Protein AF-A0A7X7HPM6-F1 (afdb_monomer_lite)

Secondary structure (DSSP, 8-state):
-----PPPPHHHHHHHHHHHHHHHHHHHHHHHHHHTT-TTHHHHHHHHHHHHHHHHHHH---TTHHHHHHHHHHHHHHTS--S--HHHHHHHHHHHHHHHHHHHHS-SSHHHHHHHHHHHHHHHHHHHHHHHHHHH-HHHHHHHHHHHHHHHHHHT--S-TTSHHHHHHHHHHHHHHHHHHHHHHHHHHHHHHSPP-S--PPP-----------------HHHHHHHHHHHHHHHHHHHHS-HHHHHHHHHHHHHHHHHHTHHHHHHHT-HHHHHHHHHHHHHHHHHHHHH-TTT--HHHHHHHHHHHHHHHHHHHHHHHHHHHHTT-HHHHHHHHHSTTTTHHHHHHHHHHHHHHHHHT---HHHHHH-HHHHHHHHHHHHHHHHHHHHHHHH-S--EEEEEE-TTSSHHHHHHHHHHHHHHTT--EEEEEEEEEEETTEEEEEEEEETTT--EEEEEEE-SS-SSSGGGEEEPHHHHHHHHHHT-HHHHTT-SEEEEEEE-HHHHTT-TTHHHHHHHHHSSSPEEEEEEEGGGHHHHHHHTT-TTPEEEETTT--HHHHHHHHHHHHHHHHHHS--

pLDDT: mean 77.23, std 14.36, range [24.36, 97.0]

Sequence (578 aa):
MSRERKAISEKWIRASIIGTIWAAAEIVLGSFLHNLRVPFSGNMLTAIALVILIAVSYRWKQHGLYWRAGVICALMKAMSPSAIIFGPMLAIIAESVLLEVSVRLLGRTYAGFIVGSMLAMSWNLFQKIFNMVIFYGGNLVEIYSSITDWAEKQLNLQFDAFWAPILLLLSIYALFGAVTAVAGIVTGRRIASLPPEENLPEPAVIRTPERKNTQSFNYSLPWLVADILMVAGMLIVVSLLNWVWWVIVVIPVVAVLATRYRRAMRQLSKPGFWISFVVITMLSALSFSALRPEENSLKDAILIGIQMNFRAVIIIVGFSALGTELYNPAIRNLFSRTRLRQLPLALELSAASLPTMIADMPDLKTAMKQPVSILNRMITRVEKRLNEFRNEQQSGRKVFVVTGDTGEGKTAWLVRLTGLLKEKGVRVGGILALRNMEEERTTGYDINDLRTGSRSPFLRHTGDATIGVERFTVDEDGYRAGLKALDPAVNHHSDVIIIDEVGPLELKNQGWHSRISELLDEPGATIILAVRRSLTREVIEKYNLPGAVLLDVAAGDVVKCAAEIAALTLKHQENERH

Foldseek 3Di:
DDDPPDPFPPLLLLLLLLLLLLLLCCQQVVVVCVVVVPPPSVLVSLLVSLLSLLQVCLVPVDAPSQLSSLQLNLVSQLVDPDLDRQLVSVLSNQLSVLLNVLCVVVPNDLRSSLRSLLRSLLVVLVSVVVVCCLLQNCLVVVLLQLVQVVVCVVVVDPDPCSCVVVVVVSVVSSVSSNVSSVSSNVLNVVLSPDDQDPDQDDFPDPPDPPPDPPPDDPFDPVVLVVLVVLLVVLSVCLVPHDPVSNCVRLVVSLVVLCVSLVVSVVSVPPVVVLVVVLVVLLVSLVVSCVSCVPPDDPVRSVRSSVSSSSSNSSVSSSSSSSSVSCPDVVVLVVCCPDPNVSSVVSSVLSVVCNVRSNSLDDDPVVCVVCVSVSSSSSSSVSVVVVVVVVCVVVLQAAEAEEEDADPLCSLVLVVVLLVLLVVLVAFEFAWGFDFDDDPNDTQATWIATSRVRDIGGFWGQDDPDPDDPVRTDGDPVRLVVRQVRLACVNCVPGQEYEYEDPEDQLLVVHRCVVSVQVNSPDHHHHYYYYYYPVCRVSVCVVNVPSNYHYHYPVPDDSNVVSVVSSVVSVVSVVVVVD

Radius of gyration: 33.89 Å; chains: 1; bounding box: 75×61×100 Å

Structure (mmCIF, N/CA/C/O backbone):
data_AF-A0A7X7HPM6-F1
#
_entry.id   AF-A0A7X7HPM6-F1
#
loop_
_atom_site.group_PDB
_atom_site.id
_atom_site.type_symbol
_atom_site.label_atom_id
_atom_site.label_alt_id
_atom_site.label_comp_id
_atom_site.label_asym_id
_atom_site.label_entity_id
_atom_site.label_seq_id
_atom_site.pdbx_PDB_ins_code
_atom_site.Cartn_x
_atom_site.Cartn_y
_atom_site.Cartn_z
_atom_site.occupancy
_atom_site.B_iso_or_equiv
_atom_site.auth_seq_id
_atom_site.auth_comp_id
_atom_site.auth_asym_id
_atom_site.auth_atom_id
_atom_site.pdbx_PDB_model_num
ATOM 1 N N . MET A 1 1 ? -5.380 19.664 16.641 1.00 26.22 1 MET A N 1
ATOM 2 C CA . MET A 1 1 ? -6.483 19.139 15.800 1.00 26.22 1 MET A CA 1
ATOM 3 C C . MET A 1 1 ? -6.368 17.620 15.712 1.00 26.22 1 MET A C 1
ATOM 5 O O . MET A 1 1 ? -5.728 17.092 14.804 1.00 26.22 1 MET A O 1
ATOM 9 N N . SER A 1 2 ? -6.898 16.925 16.718 1.00 24.36 2 SER A N 1
ATOM 10 C CA . SER A 1 2 ? -6.869 15.466 16.859 1.00 24.36 2 SER A CA 1
ATOM 11 C C . SER A 1 2 ? -7.835 14.820 15.864 1.00 24.36 2 SER A C 1
ATOM 13 O O . SER A 1 2 ? -9.018 15.133 15.793 1.00 24.36 2 SER A O 1
ATOM 15 N N . ARG A 1 3 ? -7.274 13.960 15.014 1.00 30.52 3 ARG A N 1
ATOM 16 C CA . ARG A 1 3 ? -7.958 13.261 13.926 1.00 30.52 3 ARG A CA 1
ATOM 17 C C . ARG A 1 3 ? -8.896 12.197 14.494 1.00 30.52 3 ARG A C 1
ATOM 19 O O . ARG A 1 3 ? -8.418 11.280 15.155 1.00 30.52 3 ARG A O 1
ATOM 26 N N . GLU A 1 4 ? -10.172 12.243 14.115 1.00 32.31 4 GLU A N 1
ATOM 27 C CA . GLU A 1 4 ? -11.070 11.082 14.132 1.00 32.31 4 GLU A CA 1
ATOM 28 C C . GLU A 1 4 ? -10.358 9.865 13.503 1.00 32.31 4 GLU A C 1
ATOM 30 O O . GLU A 1 4 ? -10.228 9.772 12.271 1.00 32.31 4 GLU A O 1
ATOM 35 N N . ARG A 1 5 ? -9.898 8.911 14.320 1.00 39.44 5 ARG A N 1
ATOM 36 C CA . ARG A 1 5 ? -9.523 7.574 13.843 1.00 39.44 5 ARG A CA 1
ATOM 37 C C . ARG A 1 5 ? -10.808 6.788 13.596 1.00 39.44 5 ARG A C 1
ATOM 39 O O . ARG A 1 5 ? -11.197 5.940 14.385 1.00 39.44 5 ARG A O 1
ATOM 46 N N . LYS A 1 6 ? -11.500 7.097 12.495 1.00 44.28 6 LYS A N 1
ATOM 47 C CA . LYS A 1 6 ? -12.573 6.226 11.996 1.00 44.28 6 LYS A CA 1
ATOM 48 C C . LYS A 1 6 ? -11.981 4.847 11.700 1.00 44.28 6 LYS A C 1
ATOM 50 O O . LYS A 1 6 ? -10.906 4.766 11.102 1.00 44.28 6 LYS A O 1
ATOM 55 N N . ALA A 1 7 ? -12.698 3.798 12.102 1.00 56.34 7 ALA A N 1
ATOM 56 C CA . ALA A 1 7 ? -12.333 2.408 11.852 1.00 56.34 7 ALA A CA 1
ATOM 57 C C . ALA A 1 7 ? -11.910 2.203 10.383 1.00 56.34 7 ALA A C 1
ATOM 59 O O . ALA A 1 7 ? -12.571 2.676 9.451 1.00 56.34 7 ALA A O 1
ATOM 60 N N . ILE A 1 8 ? -10.769 1.541 10.175 1.00 64.31 8 ILE A N 1
ATOM 61 C CA . ILE A 1 8 ? -10.220 1.279 8.839 1.00 64.31 8 ILE A CA 1
ATOM 62 C C . ILE A 1 8 ? -11.203 0.387 8.081 1.00 64.31 8 ILE A C 1
ATOM 64 O O . ILE A 1 8 ? -11.725 -0.579 8.632 1.00 64.31 8 ILE A O 1
ATOM 68 N N . SER A 1 9 ? -11.451 0.684 6.803 1.00 76.88 9 SER A N 1
ATOM 69 C CA . SER A 1 9 ? -12.241 -0.210 5.960 1.00 76.88 9 SER A CA 1
ATOM 70 C C . SER A 1 9 ? -11.520 -1.541 5.817 1.00 76.88 9 SER A C 1
ATOM 72 O O . SER A 1 9 ? -10.322 -1.590 5.530 1.00 76.88 9 SER A O 1
ATOM 74 N N . GLU A 1 10 ? -12.287 -2.619 5.883 1.00 76.88 10 GLU A N 1
ATOM 75 C CA . GLU A 1 10 ? -11.820 -3.978 5.626 1.00 76.88 10 GLU A CA 1
ATOM 76 C C . GLU A 1 10 ? -11.040 -4.112 4.298 1.00 76.88 10 GLU A C 1
ATOM 78 O O . GLU A 1 10 ? -10.088 -4.883 4.206 1.00 76.88 10 GLU A O 1
ATOM 83 N N . LYS A 1 11 ? -11.367 -3.293 3.285 1.00 85.50 11 LYS A N 1
ATOM 84 C CA . LYS A 1 11 ? -10.642 -3.253 2.001 1.00 85.50 11 LYS A CA 1
ATOM 85 C C . LYS A 1 11 ? -9.193 -2.790 2.154 1.00 85.50 11 LYS A C 1
ATOM 87 O O . LYS A 1 11 ? -8.302 -3.337 1.512 1.00 85.50 11 LYS A O 1
ATOM 92 N N . TRP A 1 12 ? -8.964 -1.760 2.966 1.00 84.00 12 TRP A N 1
ATOM 93 C CA . TRP A 1 12 ? -7.636 -1.183 3.200 1.00 84.00 12 TRP A CA 1
ATOM 94 C C . TRP A 1 12 ? -6.799 -2.042 4.136 1.00 84.00 12 TRP A C 1
ATOM 96 O O . TRP A 1 12 ? -5.601 -2.172 3.925 1.00 84.00 12 TRP A O 1
ATOM 106 N N . ILE A 1 13 ? -7.467 -2.676 5.094 1.00 79.81 13 ILE A N 1
ATOM 107 C CA . ILE A 1 13 ? -6.932 -3.745 5.931 1.00 79.81 13 ILE A CA 1
ATOM 108 C C . ILE A 1 13 ? -6.389 -4.881 5.053 1.00 79.81 13 ILE A C 1
ATOM 110 O O . ILE A 1 13 ? -5.204 -5.173 5.073 1.00 79.81 13 ILE A O 1
ATOM 114 N N . ARG A 1 14 ? -7.218 -5.485 4.197 1.00 86.00 14 ARG A N 1
ATOM 115 C CA . ARG A 1 14 ? -6.783 -6.611 3.354 1.00 86.00 14 ARG A CA 1
ATOM 116 C C . ARG A 1 14 ? -5.697 -6.192 2.362 1.00 86.00 14 ARG A C 1
ATOM 118 O O . ARG A 1 14 ? -4.761 -6.947 2.114 1.00 86.00 14 ARG A O 1
ATOM 125 N N . ALA A 1 15 ? -5.786 -4.970 1.834 1.00 89.06 15 ALA A N 1
ATOM 126 C CA . ALA A 1 15 ? -4.752 -4.409 0.971 1.00 89.06 15 ALA A CA 1
ATOM 127 C C . ALA A 1 15 ? -3.416 -4.207 1.702 1.00 89.06 15 ALA A C 1
ATOM 129 O O . ALA A 1 15 ? -2.375 -4.443 1.094 1.00 89.06 15 ALA A O 1
ATOM 130 N N . SER A 1 16 ? -3.424 -3.806 2.982 1.00 85.81 16 SER A N 1
ATOM 131 C CA . SER A 1 16 ? -2.195 -3.676 3.775 1.00 85.81 16 SER A CA 1
ATOM 132 C C . SER A 1 16 ? -1.537 -5.028 3.999 1.00 85.81 16 SER A C 1
ATOM 134 O O . SER A 1 16 ? -0.320 -5.122 3.887 1.00 85.81 16 SER A O 1
ATOM 136 N N . ILE A 1 17 ? -2.320 -6.090 4.214 1.00 84.69 17 ILE A N 1
ATOM 137 C CA . ILE A 1 17 ? -1.783 -7.454 4.329 1.00 84.69 17 ILE A CA 1
ATOM 138 C C . ILE A 1 17 ? -1.024 -7.846 3.062 1.00 84.69 17 ILE A C 1
ATOM 140 O O . ILE A 1 17 ? 0.162 -8.167 3.112 1.00 84.69 17 ILE A O 1
ATOM 144 N N . ILE A 1 18 ? -1.693 -7.753 1.913 1.00 89.31 18 ILE A N 1
ATOM 145 C CA . ILE A 1 18 ? -1.114 -8.134 0.620 1.00 89.31 18 ILE A CA 1
ATOM 146 C C . ILE A 1 18 ? 0.095 -7.264 0.291 1.00 89.31 18 ILE A C 1
ATOM 148 O O . ILE A 1 18 ? 1.137 -7.784 -0.099 1.00 89.31 18 ILE A O 1
ATOM 152 N N . GLY A 1 19 ? -0.034 -5.948 0.477 1.00 90.44 19 GLY A N 1
ATOM 153 C CA . GLY A 1 19 ? 1.043 -4.996 0.230 1.00 90.44 19 GLY A CA 1
ATOM 154 C C . GLY A 1 19 ? 2.268 -5.255 1.107 1.00 90.44 19 GLY A C 1
ATOM 155 O O . GLY A 1 19 ? 3.385 -5.102 0.628 1.00 90.44 19 GLY A O 1
ATOM 156 N N . THR A 1 20 ? 2.081 -5.703 2.354 1.00 87.75 20 THR A N 1
ATOM 157 C CA . THR A 1 20 ? 3.192 -6.037 3.264 1.00 87.75 20 THR A CA 1
ATOM 158 C C . THR A 1 20 ? 3.894 -7.329 2.852 1.00 87.75 20 THR A C 1
ATOM 160 O O . THR A 1 20 ? 5.121 -7.356 2.819 1.00 87.75 20 THR A O 1
ATOM 163 N N . ILE A 1 21 ? 3.145 -8.383 2.502 1.00 88.62 21 ILE A N 1
ATOM 164 C CA . ILE A 1 21 ? 3.726 -9.656 2.032 1.00 88.62 21 ILE A CA 1
ATOM 165 C C . ILE A 1 21 ? 4.506 -9.426 0.735 1.00 88.62 21 ILE A C 1
ATOM 167 O O . ILE A 1 21 ? 5.652 -9.858 0.608 1.00 88.62 21 ILE A O 1
ATOM 171 N N . TRP A 1 22 ? 3.916 -8.681 -0.202 1.00 91.88 22 TRP A N 1
ATOM 172 C CA . TRP A 1 22 ? 4.591 -8.308 -1.437 1.00 91.88 22 TRP A CA 1
ATOM 173 C C . TRP A 1 22 ? 5.847 -7.470 -1.159 1.00 91.88 22 TRP A C 1
ATOM 175 O O . TRP A 1 22 ? 6.918 -7.816 -1.649 1.00 91.88 22 TRP A O 1
ATOM 185 N N . ALA A 1 23 ? 5.771 -6.444 -0.305 1.00 88.69 23 ALA A N 1
ATOM 186 C CA . ALA A 1 23 ? 6.936 -5.633 0.048 1.00 88.69 23 ALA A CA 1
ATOM 187 C C . ALA A 1 23 ? 8.057 -6.459 0.698 1.00 88.69 23 ALA A C 1
ATOM 189 O O . ALA A 1 23 ? 9.227 -6.262 0.377 1.00 88.69 23 ALA A O 1
ATOM 190 N N . ALA A 1 24 ? 7.720 -7.402 1.582 1.00 85.62 24 ALA A N 1
ATOM 191 C CA . ALA A 1 24 ? 8.698 -8.299 2.191 1.00 85.62 24 ALA A CA 1
ATOM 192 C C . ALA A 1 24 ? 9.397 -9.166 1.131 1.00 85.62 24 ALA A C 1
ATOM 194 O O . ALA A 1 24 ? 10.627 -9.228 1.113 1.00 85.62 24 ALA A O 1
ATOM 195 N N . ALA A 1 25 ? 8.638 -9.771 0.210 1.00 86.50 25 ALA A N 1
ATOM 196 C CA . ALA A 1 25 ? 9.192 -10.549 -0.900 1.00 86.50 25 ALA A CA 1
ATOM 197 C C . ALA A 1 25 ? 10.097 -9.688 -1.798 1.00 86.50 25 ALA A C 1
ATOM 199 O O . ALA A 1 25 ? 11.222 -10.070 -2.111 1.00 86.50 25 ALA A O 1
ATOM 200 N N . GLU A 1 26 ? 9.646 -8.486 -2.138 1.00 86.94 26 GLU A N 1
ATOM 201 C CA . GLU A 1 26 ? 10.345 -7.528 -2.995 1.00 86.94 26 GLU A CA 1
ATOM 202 C C . GLU A 1 26 ? 11.652 -6.996 -2.369 1.00 86.94 26 GLU A C 1
ATOM 204 O O . GLU A 1 26 ? 12.614 -6.676 -3.072 1.00 86.94 26 GLU A O 1
ATOM 209 N N . ILE A 1 27 ? 11.722 -6.893 -1.040 1.00 81.62 27 ILE A N 1
ATOM 210 C CA . ILE A 1 27 ? 12.928 -6.464 -0.316 1.00 81.62 27 ILE A CA 1
ATOM 211 C C . ILE A 1 27 ? 13.905 -7.637 -0.147 1.00 81.62 27 ILE A C 1
ATOM 213 O O . ILE A 1 27 ? 15.085 -7.508 -0.486 1.00 81.62 27 ILE A O 1
ATOM 217 N N . VAL A 1 28 ? 13.430 -8.784 0.347 1.00 78.31 28 VAL A N 1
ATOM 218 C CA . VAL A 1 28 ? 14.280 -9.941 0.675 1.00 78.31 28 VAL A CA 1
ATOM 219 C C . VAL A 1 28 ? 14.733 -10.668 -0.589 1.00 78.31 28 VAL A C 1
ATOM 221 O O . VAL A 1 28 ? 15.931 -10.764 -0.851 1.00 78.31 28 VAL A O 1
ATOM 224 N N . LEU A 1 29 ? 13.793 -11.126 -1.419 1.00 77.88 29 LEU A N 1
ATOM 225 C CA . LEU A 1 29 ? 14.116 -11.874 -2.638 1.00 77.88 29 LEU A CA 1
ATOM 226 C C . LEU A 1 29 ? 14.749 -10.955 -3.683 1.00 77.88 29 LEU A C 1
ATOM 228 O O . LEU A 1 29 ? 15.656 -11.375 -4.396 1.00 77.88 29 LEU A O 1
ATOM 232 N N . GLY A 1 30 ? 14.332 -9.686 -3.734 1.00 77.06 30 GLY A N 1
ATOM 233 C CA . GLY A 1 30 ? 14.924 -8.702 -4.638 1.00 77.06 30 GLY A CA 1
ATOM 234 C C . GLY A 1 30 ? 16.397 -8.450 -4.338 1.00 77.06 30 GLY A C 1
ATOM 235 O O . GLY A 1 30 ? 17.232 -8.561 -5.237 1.00 77.06 30 GLY A O 1
ATOM 236 N N . SER A 1 31 ? 16.747 -8.176 -3.076 1.00 71.06 31 SER A N 1
ATOM 237 C CA . SER A 1 31 ? 18.154 -7.994 -2.688 1.00 71.06 31 SER A CA 1
ATOM 238 C C . SER A 1 31 ? 18.989 -9.248 -2.963 1.00 71.06 31 SER A C 1
ATOM 240 O O . SER A 1 31 ? 20.093 -9.143 -3.496 1.00 71.06 31 SER A O 1
ATOM 242 N N . PHE A 1 32 ? 18.438 -10.436 -2.708 1.00 73.62 32 PHE A N 1
ATOM 243 C CA . PHE A 1 32 ? 19.098 -11.703 -3.006 1.00 73.62 32 PHE A CA 1
ATOM 244 C C . PHE A 1 32 ? 19.350 -11.915 -4.510 1.00 73.62 32 PHE A C 1
ATOM 246 O O . PHE A 1 32 ? 20.479 -12.204 -4.908 1.00 73.62 32 PHE A O 1
ATOM 253 N N . LEU A 1 33 ? 18.335 -11.725 -5.361 1.00 74.75 33 LEU A N 1
ATOM 254 C CA . LEU A 1 33 ? 18.460 -11.878 -6.817 1.00 74.75 33 LEU A CA 1
ATOM 255 C C . LEU A 1 33 ? 19.464 -10.887 -7.416 1.00 74.75 33 LEU A C 1
ATOM 257 O O . LEU A 1 33 ? 20.236 -11.249 -8.307 1.00 74.75 33 LEU A O 1
ATOM 261 N N . HIS A 1 34 ? 19.486 -9.652 -6.910 1.00 70.62 34 HIS A N 1
ATOM 262 C CA . HIS A 1 34 ? 20.473 -8.655 -7.315 1.00 70.62 34 HIS A CA 1
ATOM 263 C C . HIS A 1 34 ? 21.891 -9.024 -6.868 1.00 70.62 34 HIS A C 1
ATOM 265 O O . HIS A 1 34 ? 22.826 -8.864 -7.654 1.00 70.62 34 HIS A O 1
ATOM 271 N N . ASN A 1 35 ? 22.054 -9.574 -5.662 1.00 70.50 35 ASN A N 1
ATOM 272 C CA . ASN A 1 35 ? 23.354 -10.033 -5.168 1.00 70.50 35 ASN A CA 1
ATOM 273 C C . ASN A 1 35 ? 23.902 -11.211 -5.987 1.00 70.50 35 ASN A C 1
ATOM 275 O O . ASN A 1 35 ? 25.100 -11.257 -6.258 1.00 70.50 35 ASN A O 1
ATOM 279 N N . LEU A 1 36 ? 23.034 -12.119 -6.442 1.00 74.69 36 LEU A N 1
ATOM 280 C CA . LEU A 1 36 ? 23.406 -13.225 -7.330 1.00 74.69 36 LEU A CA 1
ATOM 281 C C . LEU A 1 36 ? 23.597 -12.817 -8.801 1.00 74.69 36 LEU A C 1
ATOM 283 O O . LEU A 1 36 ? 23.994 -13.653 -9.609 1.00 74.69 36 LEU A O 1
ATOM 287 N N . ARG A 1 37 ? 23.317 -11.556 -9.168 1.00 74.19 37 ARG A N 1
ATOM 288 C CA . ARG A 1 37 ? 23.351 -11.050 -10.555 1.00 74.19 37 ARG A CA 1
ATOM 289 C C . ARG A 1 37 ? 22.543 -11.916 -11.535 1.00 74.19 37 ARG A C 1
ATOM 291 O O . ARG A 1 37 ? 22.934 -12.084 -12.689 1.00 74.19 37 ARG A O 1
ATOM 298 N N . VAL A 1 38 ? 21.409 -12.455 -11.081 1.00 75.31 38 VAL A N 1
ATOM 299 C CA . VAL A 1 38 ? 20.534 -13.284 -11.922 1.00 75.31 38 VAL A CA 1
ATOM 300 C C . VAL A 1 38 ? 19.974 -12.427 -13.067 1.00 75.31 38 VAL A C 1
ATOM 302 O O . VAL A 1 38 ? 19.410 -11.357 -12.803 1.00 75.31 38 VAL A O 1
ATOM 305 N N . PRO A 1 39 ? 20.107 -12.855 -14.337 1.00 76.75 39 PRO A N 1
ATOM 306 C CA . PRO A 1 39 ? 19.518 -12.131 -15.457 1.00 76.75 39 PRO A CA 1
ATOM 307 C C . PRO A 1 39 ? 17.987 -12.123 -15.333 1.00 76.75 39 PRO A C 1
ATOM 309 O O . PRO A 1 39 ? 17.387 -13.090 -14.877 1.00 76.75 39 PRO A O 1
ATOM 312 N N . PHE A 1 40 ? 17.344 -11.025 -15.743 1.00 79.19 40 PHE A N 1
ATOM 313 C CA . PHE A 1 40 ? 15.885 -10.844 -15.650 1.00 79.19 40 PHE A CA 1
ATOM 314 C C . PHE A 1 40 ? 15.305 -10.895 -14.225 1.00 79.19 40 PHE A C 1
ATOM 316 O O . PHE A 1 40 ? 14.123 -11.199 -14.053 1.00 79.19 40 PHE A O 1
ATOM 323 N N . SER A 1 41 ? 16.091 -10.531 -13.204 1.00 80.31 41 SER A N 1
ATOM 324 C CA . SER A 1 41 ? 15.626 -10.467 -11.809 1.00 80.31 41 SER A CA 1
ATOM 325 C C . SER A 1 41 ? 14.323 -9.673 -11.635 1.00 80.31 41 SER A C 1
ATOM 327 O O . SER A 1 41 ? 13.451 -10.101 -10.884 1.00 80.31 41 SER A O 1
ATOM 329 N N . GLY A 1 42 ? 14.144 -8.577 -12.384 1.00 84.06 42 GLY A N 1
ATOM 330 C CA . GLY A 1 42 ? 12.904 -7.793 -12.391 1.00 84.06 42 GLY A CA 1
ATOM 331 C C . GLY A 1 42 ? 11.673 -8.609 -12.800 1.00 84.06 42 GLY A C 1
ATOM 332 O O . GLY A 1 42 ? 10.674 -8.592 -12.095 1.00 84.06 42 GLY A O 1
ATOM 333 N N . ASN A 1 43 ? 11.767 -9.416 -13.862 1.00 89.44 43 ASN A N 1
ATOM 334 C CA . ASN A 1 43 ? 10.656 -10.271 -14.292 1.00 89.44 43 ASN A CA 1
ATOM 335 C C . ASN A 1 43 ? 10.352 -11.366 -13.263 1.00 89.44 43 ASN A C 1
ATOM 337 O O . ASN A 1 43 ? 9.193 -11.709 -13.061 1.00 89.44 43 ASN A O 1
ATOM 341 N N . MET A 1 44 ? 11.369 -11.909 -12.587 1.00 89.38 44 MET A N 1
ATOM 342 C CA . MET A 1 44 ? 11.142 -12.881 -11.511 1.00 89.38 44 MET A CA 1
ATOM 343 C C . MET A 1 44 ? 10.407 -12.253 -10.322 1.00 89.38 44 MET A C 1
ATOM 345 O O . MET A 1 44 ? 9.508 -12.878 -9.764 1.00 89.38 44 MET A O 1
ATOM 349 N N . LEU A 1 45 ? 10.745 -11.015 -9.956 1.00 89.12 45 LEU A N 1
ATOM 350 C CA . LEU A 1 45 ? 10.057 -10.284 -8.891 1.00 89.12 45 LEU A CA 1
ATOM 351 C C . LEU A 1 45 ? 8.601 -9.988 -9.256 1.00 89.12 45 LEU A C 1
ATOM 353 O O . LEU A 1 45 ? 7.708 -10.303 -8.467 1.00 89.12 45 LEU A O 1
ATOM 357 N N . THR A 1 46 ? 8.345 -9.511 -10.477 1.00 93.44 46 THR A N 1
ATOM 358 C CA . THR A 1 46 ? 6.982 -9.343 -11.003 1.00 93.44 46 THR A CA 1
ATOM 359 C C . THR A 1 46 ? 6.224 -10.678 -11.016 1.00 93.44 46 THR A C 1
ATOM 361 O O . THR A 1 46 ? 5.032 -10.715 -10.713 1.00 93.44 46 THR A O 1
ATOM 364 N N . ALA A 1 47 ? 6.891 -11.807 -11.292 1.00 93.19 47 ALA A N 1
ATOM 365 C CA . ALA A 1 47 ? 6.246 -13.123 -11.263 1.00 93.19 47 ALA A CA 1
ATOM 366 C C . ALA A 1 47 ? 5.754 -13.473 -9.859 1.00 93.19 47 ALA A C 1
ATOM 368 O O . ALA A 1 47 ? 4.593 -13.835 -9.664 1.00 93.19 47 ALA A O 1
ATOM 369 N N . ILE A 1 48 ? 6.633 -13.321 -8.870 1.00 90.75 48 ILE A N 1
ATOM 370 C CA . ILE A 1 48 ? 6.329 -13.590 -7.463 1.00 90.75 48 ILE A CA 1
ATOM 371 C C . ILE A 1 48 ? 5.207 -12.663 -6.982 1.00 90.75 48 ILE A C 1
ATOM 373 O O . ILE A 1 48 ? 4.256 -13.124 -6.349 1.00 90.75 48 ILE A O 1
ATOM 377 N N . ALA A 1 49 ? 5.272 -11.382 -7.345 1.00 93.31 49 ALA A N 1
ATOM 378 C CA . ALA A 1 49 ? 4.242 -10.393 -7.057 1.00 93.31 49 ALA A CA 1
ATOM 379 C C . ALA A 1 49 ? 2.865 -10.814 -7.585 1.00 93.31 49 ALA A C 1
ATOM 381 O O . ALA A 1 49 ? 1.893 -10.871 -6.829 1.00 93.31 49 ALA A O 1
ATOM 382 N N . LEU A 1 50 ? 2.778 -11.156 -8.873 1.00 95.00 50 LEU A N 1
ATOM 383 C CA . LEU A 1 50 ? 1.533 -11.574 -9.513 1.00 95.00 50 LEU A CA 1
ATOM 384 C C . LEU A 1 50 ? 0.991 -12.871 -8.906 1.00 95.00 50 LEU A C 1
ATOM 386 O O . LEU A 1 50 ? -0.213 -12.967 -8.670 1.00 95.00 50 LEU A O 1
ATOM 390 N N . VAL A 1 51 ? 1.857 -13.839 -8.584 1.00 93.06 51 VAL A N 1
ATOM 391 C CA . VAL A 1 51 ? 1.455 -15.067 -7.880 1.00 93.06 51 VAL A CA 1
ATOM 392 C C . VAL A 1 51 ? 0.836 -14.736 -6.523 1.00 93.06 51 VAL A C 1
ATOM 394 O O . VAL A 1 51 ? -0.252 -15.232 -6.236 1.00 93.06 51 VAL A O 1
ATOM 397 N N . ILE A 1 52 ? 1.462 -13.869 -5.719 1.00 91.25 52 ILE A N 1
ATOM 398 C CA . ILE A 1 52 ? 0.929 -13.433 -4.417 1.00 91.25 52 ILE A CA 1
ATOM 399 C C . ILE A 1 52 ? -0.427 -12.733 -4.592 1.00 91.25 52 ILE A C 1
ATOM 401 O O . ILE A 1 52 ? -1.402 -13.102 -3.933 1.00 91.25 52 ILE A O 1
ATOM 405 N N . LEU A 1 53 ? -0.513 -11.752 -5.499 1.00 92.94 53 LEU A N 1
ATOM 406 C CA . LEU A 1 53 ? -1.730 -10.974 -5.754 1.00 92.94 53 LEU A CA 1
ATOM 407 C C . LEU A 1 53 ? -2.897 -11.872 -6.185 1.00 92.94 53 LEU A C 1
ATOM 409 O O . LEU A 1 53 ? -3.997 -11.776 -5.632 1.00 92.94 53 LEU A O 1
ATOM 413 N N . ILE A 1 54 ? -2.661 -12.762 -7.152 1.00 93.12 54 ILE A N 1
ATOM 414 C CA . ILE A 1 54 ? -3.677 -13.688 -7.658 1.00 93.12 54 ILE A CA 1
ATOM 415 C C . ILE A 1 54 ? -4.063 -14.678 -6.562 1.00 93.12 54 ILE A C 1
ATOM 417 O O . ILE A 1 54 ? -5.255 -14.831 -6.291 1.00 93.12 54 ILE A O 1
ATOM 421 N N . ALA A 1 55 ? -3.092 -15.301 -5.889 1.00 90.19 55 ALA A N 1
ATOM 422 C CA . ALA A 1 55 ? -3.360 -16.336 -4.900 1.00 90.19 55 ALA A CA 1
ATOM 423 C C . ALA A 1 55 ? -4.191 -15.815 -3.720 1.00 90.19 55 ALA A C 1
ATOM 425 O O . ALA A 1 55 ? -5.202 -16.420 -3.364 1.00 90.19 55 ALA A O 1
ATOM 426 N N . VAL A 1 56 ? -3.842 -14.648 -3.169 1.00 87.12 56 VAL A N 1
ATOM 427 C CA . VAL A 1 56 ? -4.590 -14.056 -2.049 1.00 87.12 56 VAL A CA 1
ATOM 428 C C . VAL A 1 56 ? -6.012 -13.653 -2.471 1.00 87.12 56 VAL A C 1
ATOM 430 O O . VAL A 1 56 ? -6.947 -13.695 -1.669 1.00 87.12 56 VAL A O 1
ATOM 433 N N . SER A 1 57 ? -6.230 -13.321 -3.747 1.00 87.75 57 SER A N 1
ATOM 434 C CA . SER A 1 57 ? -7.564 -12.953 -4.232 1.00 87.75 57 SER A CA 1
ATOM 435 C C . SER A 1 57 ? -8.578 -14.099 -4.269 1.00 87.75 57 SER A C 1
ATOM 437 O O . SER A 1 57 ? -9.783 -13.837 -4.287 1.00 87.75 57 SER A O 1
ATOM 439 N N . TYR A 1 58 ? -8.117 -15.355 -4.202 1.00 87.06 58 TYR A N 1
ATOM 440 C CA . TYR A 1 58 ? -8.996 -16.508 -3.988 1.00 87.06 58 TYR A CA 1
ATOM 441 C C . TYR A 1 58 ? -9.553 -16.554 -2.556 1.00 87.06 58 TYR A C 1
ATOM 443 O O . TYR A 1 58 ? -10.677 -17.019 -2.373 1.00 87.06 58 TYR A O 1
ATOM 451 N N . ARG A 1 59 ? -8.828 -16.004 -1.568 1.00 83.56 59 ARG A N 1
ATOM 452 C CA . ARG A 1 59 ? -9.293 -15.856 -0.176 1.00 83.56 59 ARG A CA 1
ATOM 453 C C . ARG A 1 59 ? -10.197 -14.633 -0.008 1.00 83.56 59 ARG A C 1
ATOM 455 O O . ARG A 1 59 ? -11.246 -14.723 0.624 1.00 83.56 59 ARG A O 1
ATOM 462 N N . TRP A 1 60 ? -9.844 -13.493 -0.613 1.00 84.56 60 TRP A N 1
ATOM 463 C CA . TRP A 1 60 ? -10.621 -12.251 -0.485 1.00 84.56 60 TRP A CA 1
ATOM 464 C C . TRP A 1 60 ? -11.115 -11.691 -1.819 1.00 84.56 60 TRP A C 1
ATOM 466 O O . TRP A 1 60 ? -10.391 -11.046 -2.580 1.00 84.56 60 TRP A O 1
ATOM 476 N N . LYS A 1 61 ? -12.425 -11.811 -2.044 1.00 82.31 61 LYS A N 1
ATOM 477 C CA . LYS A 1 61 ? -13.094 -11.388 -3.281 1.00 82.31 61 LYS A CA 1
ATOM 478 C C . LYS A 1 61 ? -13.563 -9.922 -3.260 1.00 82.31 61 LYS A C 1
ATOM 480 O O . LYS A 1 61 ? -14.670 -9.617 -3.693 1.00 82.31 61 LYS A O 1
ATOM 485 N N . GLN A 1 62 ? -12.730 -8.961 -2.856 1.00 81.38 62 GLN A N 1
ATOM 486 C CA . GLN A 1 62 ? -13.111 -7.528 -2.846 1.00 81.38 62 GLN A CA 1
ATOM 487 C C . GLN A 1 62 ? -12.533 -6.736 -4.031 1.00 81.38 62 GLN A C 1
ATOM 489 O O . GLN A 1 62 ? -11.392 -6.963 -4.419 1.00 81.38 62 GLN A O 1
ATOM 494 N N . HIS A 1 63 ? -13.304 -5.817 -4.622 1.00 83.50 63 HIS A N 1
ATOM 495 C CA . HIS A 1 63 ? -12.834 -4.982 -5.740 1.00 83.50 63 HIS A CA 1
ATOM 496 C C . HIS A 1 63 ? -11.854 -3.892 -5.292 1.00 83.50 63 HIS A C 1
ATOM 498 O O . HIS A 1 63 ? -12.045 -3.236 -4.258 1.00 83.50 63 HIS A O 1
ATOM 504 N N . GLY A 1 64 ? -10.843 -3.629 -6.121 1.00 85.44 64 GLY A N 1
ATOM 505 C CA . GLY A 1 64 ? -9.824 -2.622 -5.856 1.00 85.44 64 GLY A CA 1
ATOM 506 C C . GLY A 1 64 ? -8.747 -3.067 -4.875 1.00 85.44 64 GLY A C 1
ATOM 507 O O . GLY A 1 64 ? -8.161 -2.216 -4.211 1.00 85.44 64 GLY A O 1
ATOM 508 N N . LEU A 1 65 ? -8.552 -4.370 -4.707 1.00 89.62 65 LEU A N 1
ATOM 509 C CA . LEU A 1 65 ? -7.570 -4.899 -3.771 1.00 89.62 65 LEU A CA 1
ATOM 510 C C . LEU A 1 65 ? -6.151 -4.821 -4.352 1.00 89.62 65 LEU A C 1
ATOM 512 O O . LEU A 1 65 ? -5.229 -4.448 -3.630 1.00 89.62 65 LEU A O 1
ATOM 516 N N . TYR A 1 66 ? -5.992 -5.084 -5.655 1.00 93.31 66 TYR A N 1
ATOM 517 C CA . TYR A 1 66 ? -4.680 -5.196 -6.296 1.00 93.31 66 TYR A CA 1
ATOM 518 C C . TYR A 1 66 ? -3.966 -3.844 -6.347 1.00 93.31 66 TYR A C 1
ATOM 520 O O . TYR A 1 66 ? -2.862 -3.719 -5.825 1.00 93.31 66 TYR A O 1
ATOM 528 N N . TRP A 1 67 ? -4.623 -2.801 -6.868 1.00 93.06 67 TRP A N 1
ATOM 529 C CA . TRP A 1 67 ? -3.996 -1.475 -6.967 1.00 93.06 67 TRP A CA 1
ATOM 530 C C . TRP A 1 67 ? -3.678 -0.865 -5.593 1.00 93.06 67 TRP A C 1
ATOM 532 O O . TRP A 1 67 ? -2.666 -0.190 -5.433 1.00 93.06 67 TRP A O 1
ATOM 542 N N . ARG A 1 68 ? -4.513 -1.114 -4.569 1.00 91.94 68 ARG A N 1
ATOM 543 C CA . ARG A 1 68 ? -4.240 -0.641 -3.199 1.00 91.94 68 ARG A CA 1
ATOM 544 C C . ARG A 1 68 ? -3.023 -1.344 -2.611 1.00 91.94 68 ARG A C 1
ATOM 546 O O . ARG A 1 68 ? -2.190 -0.679 -2.003 1.00 91.94 68 ARG A O 1
ATOM 553 N N . ALA A 1 69 ? -2.915 -2.657 -2.812 1.00 92.81 69 ALA A N 1
ATOM 554 C CA . ALA A 1 69 ? -1.752 -3.425 -2.388 1.00 92.81 69 ALA A CA 1
ATOM 555 C C . ALA A 1 69 ? -0.475 -2.960 -3.105 1.00 92.81 69 ALA A C 1
ATOM 557 O O . ALA A 1 69 ? 0.549 -2.798 -2.448 1.00 92.81 69 ALA A O 1
ATOM 558 N N . GLY A 1 70 ? -0.549 -2.664 -4.408 1.00 92.81 70 GLY A N 1
ATOM 559 C CA . GLY A 1 70 ? 0.574 -2.118 -5.175 1.00 92.81 70 GLY A CA 1
ATOM 560 C C . GLY A 1 70 ? 1.027 -0.749 -4.695 1.00 92.81 70 GLY A C 1
ATOM 561 O O . GLY A 1 70 ? 2.216 -0.551 -4.480 1.00 92.81 70 GLY A O 1
ATOM 562 N N . VAL A 1 71 ? 0.100 0.171 -4.413 1.00 90.12 71 VAL A N 1
ATOM 563 C CA . VAL A 1 71 ? 0.447 1.478 -3.826 1.00 90.12 71 VAL A CA 1
ATOM 564 C C . VAL A 1 71 ? 1.119 1.315 -2.460 1.00 90.12 71 VAL A C 1
ATOM 566 O O . VAL A 1 71 ? 2.131 1.959 -2.197 1.00 90.12 71 VAL A O 1
ATOM 569 N N . ILE A 1 72 ? 0.592 0.445 -1.594 1.00 87.94 72 ILE A N 1
ATOM 570 C CA . ILE A 1 72 ? 1.194 0.183 -0.278 1.00 87.94 72 ILE A CA 1
ATOM 571 C C . ILE A 1 72 ? 2.594 -0.424 -0.441 1.00 87.94 72 ILE A C 1
ATOM 573 O O . ILE A 1 72 ? 3.538 0.074 0.167 1.00 87.94 72 ILE A O 1
ATOM 577 N N . CYS A 1 73 ? 2.755 -1.439 -1.294 1.00 90.25 73 CYS A N 1
ATOM 578 C CA . CYS A 1 73 ? 4.044 -2.081 -1.559 1.00 90.25 73 CYS A CA 1
ATOM 579 C C . CYS A 1 73 ? 5.076 -1.091 -2.114 1.00 90.25 73 CYS A C 1
ATOM 581 O O . CYS A 1 73 ? 6.201 -1.022 -1.623 1.00 90.25 73 CYS A O 1
ATOM 583 N N . ALA A 1 74 ? 4.680 -0.274 -3.088 1.00 86.94 74 ALA A N 1
ATOM 584 C CA . ALA A 1 74 ? 5.516 0.748 -3.702 1.00 86.94 74 ALA A CA 1
ATOM 585 C C . ALA A 1 74 ? 6.034 1.763 -2.666 1.00 86.94 74 ALA A C 1
ATOM 587 O O . ALA A 1 74 ? 7.228 2.064 -2.625 1.00 86.94 74 ALA A O 1
ATOM 588 N N . LEU A 1 75 ? 5.158 2.224 -1.767 1.00 81.25 75 LEU A N 1
ATOM 589 C CA . LEU A 1 75 ? 5.535 3.121 -0.671 1.00 81.25 75 LEU A CA 1
ATOM 590 C C . LEU A 1 75 ? 6.440 2.433 0.364 1.00 81.25 75 LEU A C 1
ATOM 592 O O . LEU A 1 75 ? 7.389 3.049 0.843 1.00 81.25 75 LEU A O 1
ATOM 596 N N . MET A 1 76 ? 6.208 1.154 0.675 1.00 78.94 76 MET A N 1
ATOM 597 C CA . MET A 1 76 ? 7.090 0.382 1.560 1.00 78.94 76 MET A CA 1
ATOM 598 C C . MET A 1 76 ? 8.476 0.156 0.940 1.00 78.94 76 MET A C 1
ATOM 600 O O . MET A 1 76 ? 9.486 0.257 1.636 1.00 78.94 76 MET A O 1
ATOM 604 N N . LYS A 1 77 ? 8.556 -0.088 -0.375 1.00 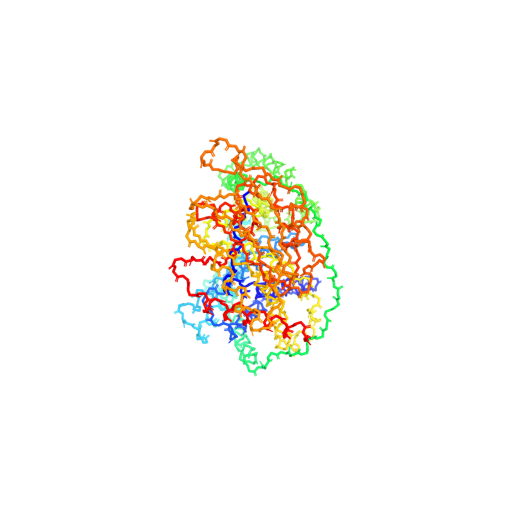77.75 77 LYS A N 1
ATOM 605 C CA . LYS A 1 77 ? 9.825 -0.190 -1.112 1.00 77.75 77 LYS A CA 1
ATOM 606 C C . LYS A 1 77 ? 10.597 1.127 -1.071 1.00 77.75 77 LYS A C 1
ATOM 608 O O . LYS A 1 77 ? 11.819 1.094 -0.952 1.00 77.75 77 LYS A O 1
ATOM 613 N N . ALA A 1 78 ? 9.907 2.268 -1.079 1.00 67.38 78 ALA A N 1
ATOM 614 C CA . ALA A 1 78 ? 10.544 3.573 -0.911 1.00 67.38 78 ALA A CA 1
ATOM 615 C C . ALA A 1 78 ? 11.208 3.772 0.462 1.00 67.38 78 ALA A C 1
ATOM 617 O O . ALA A 1 78 ? 12.151 4.549 0.580 1.00 67.38 78 ALA A O 1
ATOM 618 N N . MET A 1 79 ? 10.775 3.029 1.486 1.00 59.88 79 MET A N 1
ATOM 619 C CA . MET A 1 79 ? 11.408 3.018 2.810 1.00 59.88 79 MET A CA 1
ATOM 620 C C . MET A 1 79 ? 12.649 2.105 2.882 1.00 59.88 79 MET A C 1
ATOM 622 O O . MET A 1 79 ? 13.332 2.084 3.907 1.00 59.88 79 MET A O 1
ATOM 626 N N . SER A 1 80 ? 12.963 1.352 1.819 1.00 57.25 80 SER A N 1
ATOM 627 C CA . SER A 1 80 ? 14.139 0.478 1.741 1.00 57.25 80 SER A CA 1
ATOM 628 C C . SER A 1 80 ? 15.412 1.278 1.403 1.00 57.25 80 SER A C 1
ATOM 630 O O . SER A 1 80 ? 15.357 2.173 0.561 1.00 57.25 80 SER A O 1
ATOM 632 N N . PRO A 1 81 ? 16.588 0.950 1.975 1.00 49.44 81 PRO A N 1
ATOM 633 C CA . PRO A 1 81 ? 17.851 1.678 1.764 1.00 49.44 81 PRO A CA 1
ATOM 634 C C . PRO A 1 81 ? 18.484 1.524 0.357 1.00 49.44 81 PRO A C 1
ATOM 636 O O . PRO A 1 81 ? 19.689 1.718 0.198 1.00 49.44 81 PRO A O 1
ATOM 639 N N . SER A 1 82 ? 17.706 1.166 -0.668 1.00 51.56 82 SER A N 1
ATOM 640 C CA . SER A 1 82 ? 18.191 0.914 -2.034 1.00 51.56 82 SER A CA 1
ATOM 641 C C . SER A 1 82 ? 18.454 2.216 -2.809 1.00 51.56 82 SER A C 1
ATOM 643 O O . SER A 1 82 ? 17.707 3.173 -2.670 1.00 51.56 82 SER A O 1
ATOM 645 N N . ALA A 1 83 ? 19.484 2.251 -3.665 1.00 40.09 83 ALA A N 1
ATOM 646 C CA . ALA A 1 83 ? 19.939 3.477 -4.347 1.00 40.09 83 ALA A CA 1
ATOM 647 C C . ALA A 1 83 ? 19.089 3.921 -5.559 1.00 40.09 83 ALA A C 1
ATOM 649 O O . ALA A 1 83 ? 19.210 5.058 -6.009 1.00 40.09 83 ALA A O 1
ATOM 650 N N . ILE A 1 84 ? 18.235 3.044 -6.103 1.00 56.84 84 ILE A N 1
ATOM 651 C CA . ILE A 1 84 ? 17.393 3.310 -7.284 1.00 56.84 84 ILE A CA 1
ATOM 652 C C . ILE A 1 84 ? 15.947 2.958 -6.926 1.00 56.84 84 ILE A C 1
ATOM 654 O O . ILE A 1 84 ? 15.506 1.823 -7.083 1.00 56.84 84 ILE A O 1
ATOM 658 N N . ILE A 1 85 ? 15.227 3.932 -6.373 1.00 62.19 85 ILE A N 1
ATOM 659 C CA . ILE A 1 85 ? 13.935 3.697 -5.711 1.00 62.19 85 ILE A CA 1
ATOM 660 C C . ILE A 1 85 ? 12.751 3.937 -6.658 1.00 62.19 85 ILE A C 1
ATOM 662 O O . ILE A 1 85 ? 11.771 3.196 -6.640 1.00 62.19 85 ILE A O 1
ATOM 666 N N . PHE A 1 86 ? 12.840 4.957 -7.513 1.00 66.56 86 PHE A N 1
ATOM 667 C CA . PHE A 1 86 ? 11.681 5.470 -8.247 1.00 66.56 86 PHE A CA 1
ATOM 668 C C . PHE A 1 86 ? 11.211 4.553 -9.392 1.00 66.56 86 PHE A C 1
ATOM 670 O O . PHE A 1 86 ? 10.012 4.348 -9.566 1.00 66.56 86 PHE A O 1
ATOM 677 N N . GLY A 1 87 ? 12.143 3.948 -10.138 1.00 75.75 87 GLY A N 1
ATOM 678 C CA . GLY A 1 87 ? 11.822 3.036 -11.245 1.00 75.75 87 GLY A CA 1
ATOM 679 C C . GLY A 1 87 ? 11.008 1.811 -10.801 1.00 75.75 87 GLY A C 1
ATOM 680 O O . GLY A 1 87 ? 9.886 1.638 -11.280 1.00 75.75 87 GLY A O 1
ATOM 681 N N . PRO A 1 88 ? 11.512 0.997 -9.852 1.00 80.62 88 PRO A N 1
ATOM 682 C CA . PRO A 1 88 ? 10.764 -0.143 -9.317 1.00 80.62 88 PRO A CA 1
ATOM 683 C C . PRO A 1 88 ? 9.420 0.251 -8.690 1.00 80.62 88 PRO A C 1
ATOM 685 O O . PRO A 1 88 ? 8.436 -0.4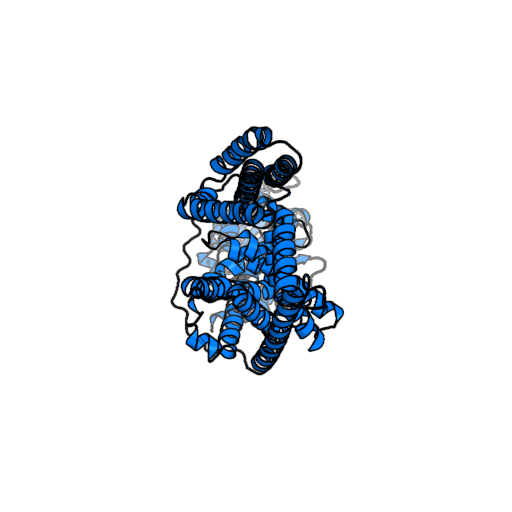62 -8.843 1.00 80.62 88 PRO A O 1
ATOM 688 N N . MET A 1 89 ? 9.344 1.413 -8.030 1.00 82.94 89 MET A N 1
ATOM 689 C CA . MET A 1 89 ? 8.098 1.914 -7.441 1.00 82.94 89 MET A CA 1
ATOM 690 C C . MET A 1 89 ? 7.001 2.122 -8.498 1.00 82.94 89 MET A C 1
ATOM 692 O O . MET A 1 89 ? 5.861 1.703 -8.295 1.00 82.94 89 MET A O 1
ATOM 696 N N . LEU A 1 90 ? 7.342 2.734 -9.639 1.00 84.69 90 LEU A N 1
ATOM 697 C CA . LEU A 1 90 ? 6.411 2.900 -10.759 1.00 84.69 90 LEU A CA 1
ATOM 698 C C . LEU A 1 90 ? 6.030 1.563 -11.404 1.00 84.69 90 LEU A C 1
ATOM 700 O O . LEU A 1 90 ? 4.870 1.400 -11.780 1.00 84.69 90 LEU A O 1
ATOM 704 N N . ALA A 1 91 ? 6.972 0.617 -11.492 1.00 89.94 91 ALA A N 1
ATOM 705 C CA . ALA A 1 91 ? 6.725 -0.728 -12.015 1.00 89.94 91 ALA A CA 1
ATOM 706 C C . ALA A 1 91 ? 5.634 -1.437 -11.198 1.00 89.94 91 ALA A C 1
ATOM 708 O O . ALA A 1 91 ? 4.580 -1.769 -11.729 1.00 89.94 91 ALA A O 1
ATOM 709 N N . ILE A 1 92 ? 5.833 -1.530 -9.879 1.00 92.50 92 ILE A N 1
ATOM 710 C CA . ILE A 1 92 ? 4.914 -2.157 -8.913 1.00 92.50 92 ILE A CA 1
ATOM 711 C C . ILE A 1 92 ? 3.501 -1.562 -9.020 1.00 92.50 92 ILE A C 1
ATOM 713 O O . ILE A 1 92 ? 2.498 -2.282 -9.040 1.00 92.50 92 ILE A O 1
ATOM 717 N N . ILE A 1 93 ? 3.397 -0.231 -9.098 1.00 92.38 93 ILE A N 1
ATOM 718 C CA . ILE A 1 93 ? 2.097 0.438 -9.229 1.00 92.38 93 ILE A CA 1
ATOM 719 C C . ILE A 1 93 ? 1.446 0.061 -10.562 1.00 92.38 93 ILE A C 1
ATOM 721 O O . ILE A 1 93 ? 0.291 -0.368 -10.562 1.00 92.38 93 ILE A O 1
ATOM 725 N N . ALA A 1 94 ? 2.166 0.179 -11.678 1.00 94.12 94 ALA A N 1
ATOM 726 C CA . ALA A 1 94 ? 1.635 -0.119 -13.003 1.00 94.12 94 ALA A CA 1
ATOM 727 C C . ALA A 1 94 ? 1.207 -1.588 -13.146 1.00 94.12 94 ALA A C 1
ATOM 729 O O . ALA A 1 94 ? 0.084 -1.846 -13.569 1.00 94.12 94 ALA A O 1
ATOM 730 N N . GLU A 1 95 ? 2.032 -2.540 -12.707 1.00 95.38 95 GLU A N 1
ATOM 731 C CA . GLU A 1 95 ? 1.719 -3.974 -12.677 1.00 95.38 95 GLU A CA 1
ATOM 732 C C . GLU A 1 95 ? 0.402 -4.247 -11.933 1.00 95.38 95 GLU A C 1
ATOM 734 O O . GLU A 1 95 ? -0.489 -4.936 -12.438 1.00 95.38 95 GLU A O 1
ATOM 739 N N . SER A 1 96 ? 0.244 -3.653 -10.745 1.00 95.81 96 SER A N 1
ATOM 740 C CA . SER A 1 96 ? -0.952 -3.832 -9.915 1.00 95.81 96 SER A CA 1
ATOM 741 C C . SER A 1 96 ? -2.213 -3.214 -10.531 1.00 95.81 96 SER A C 1
ATOM 743 O O . SER A 1 96 ? -3.311 -3.760 -10.387 1.00 95.81 96 SER A O 1
ATOM 745 N N . VAL A 1 97 ? -2.067 -2.087 -11.235 1.00 96.12 97 VAL A N 1
ATOM 746 C CA . VAL A 1 97 ? -3.160 -1.398 -11.929 1.00 96.12 97 VAL A CA 1
ATOM 747 C C . VAL A 1 97 ? -3.560 -2.162 -13.187 1.00 96.12 97 VAL A C 1
ATOM 749 O O . VAL A 1 97 ? -4.753 -2.357 -13.403 1.00 96.12 97 VAL A O 1
ATOM 752 N N . LEU A 1 98 ? -2.601 -2.643 -13.981 1.00 96.38 98 LEU A N 1
ATOM 753 C CA . LEU A 1 98 ? -2.860 -3.445 -15.180 1.00 96.38 98 LEU A CA 1
ATOM 754 C C . LEU A 1 98 ? -3.596 -4.742 -14.832 1.00 96.38 98 LEU A C 1
ATOM 756 O O . LEU A 1 98 ? -4.593 -5.075 -15.478 1.00 96.38 98 LEU A O 1
ATOM 760 N N . LEU A 1 99 ? -3.179 -5.419 -13.757 1.00 95.81 99 LEU A N 1
ATOM 761 C CA . LEU A 1 99 ? -3.891 -6.588 -13.244 1.00 95.81 99 LEU A CA 1
ATOM 762 C C . LEU A 1 99 ? -5.320 -6.230 -12.803 1.00 95.81 99 LEU A C 1
ATOM 764 O O . LEU A 1 99 ? -6.271 -6.915 -13.174 1.00 95.81 99 LEU A O 1
ATOM 768 N N . GLU A 1 100 ? -5.499 -5.143 -12.043 1.00 95.62 100 GLU A N 1
ATOM 769 C CA . GLU A 1 100 ? -6.826 -4.700 -11.596 1.00 95.62 100 GLU A CA 1
ATOM 770 C C . GLU A 1 100 ? -7.749 -4.352 -12.768 1.00 95.62 100 GLU A C 1
ATOM 772 O O . GLU A 1 100 ? -8.917 -4.738 -12.754 1.00 95.62 100 GLU A O 1
ATOM 777 N N . VAL A 1 101 ? -7.255 -3.617 -13.766 1.00 95.56 101 VAL A N 1
ATOM 778 C CA . VAL A 1 101 ? -8.035 -3.216 -14.943 1.00 95.56 101 VAL A CA 1
ATOM 779 C C . VAL A 1 101 ? -8.461 -4.448 -15.733 1.00 95.56 101 VAL A C 1
ATOM 781 O O . VAL A 1 101 ? -9.642 -4.582 -16.046 1.00 95.56 101 VAL A O 1
ATOM 784 N N . SER A 1 102 ? -7.547 -5.388 -15.979 1.00 95.69 102 SER A N 1
ATOM 785 C CA . SER A 1 102 ? -7.871 -6.613 -16.712 1.00 95.69 102 SER A CA 1
ATOM 786 C C . SER A 1 102 ? -8.922 -7.463 -15.988 1.00 95.69 102 SER A C 1
ATOM 788 O O . SER A 1 102 ? -9.929 -7.846 -16.583 1.00 95.69 102 SER A O 1
ATOM 790 N N . VAL A 1 103 ? -8.763 -7.664 -14.675 1.00 94.25 103 VAL A N 1
ATOM 791 C CA . VAL A 1 103 ? -9.721 -8.421 -13.850 1.00 94.25 103 VAL A CA 1
ATOM 792 C C . VAL A 1 103 ? -11.067 -7.696 -13.710 1.00 94.25 103 VAL A C 1
ATOM 794 O O . VAL A 1 103 ? -12.099 -8.337 -13.513 1.00 94.25 103 VAL A O 1
ATOM 797 N N . ARG A 1 104 ? -11.103 -6.363 -13.812 1.00 92.69 104 ARG A N 1
ATOM 798 C CA . ARG A 1 104 ? -12.368 -5.611 -13.848 1.00 92.69 104 ARG A CA 1
ATOM 799 C C . ARG A 1 104 ? -13.095 -5.748 -15.179 1.00 92.69 104 ARG A C 1
ATOM 801 O O . ARG A 1 104 ? -14.312 -5.870 -15.156 1.00 92.69 104 ARG A O 1
ATOM 808 N N . LEU A 1 105 ? -12.373 -5.720 -16.299 1.00 94.00 105 LEU A N 1
ATOM 809 C CA . LEU A 1 105 ? -12.962 -5.782 -17.639 1.00 94.00 105 LEU A CA 1
ATOM 810 C C . LEU A 1 105 ? -13.426 -7.197 -18.006 1.00 94.00 105 LEU A C 1
ATOM 812 O O . LEU A 1 105 ? -14.545 -7.374 -18.470 1.00 94.00 105 LEU A O 1
ATOM 816 N N . LEU A 1 106 ? -12.588 -8.206 -17.765 1.00 93.44 106 LEU A N 1
ATOM 817 C CA . LEU A 1 106 ? -12.852 -9.608 -18.129 1.00 93.44 106 LEU A CA 1
ATOM 818 C C . LEU A 1 106 ? -13.452 -10.426 -16.972 1.00 93.44 106 LEU A C 1
ATOM 820 O O . LEU A 1 106 ? -13.645 -11.643 -17.070 1.00 93.44 106 LEU A O 1
ATOM 824 N N . GLY A 1 107 ? -13.718 -9.759 -15.848 1.00 88.50 107 GLY A N 1
ATOM 825 C CA . GLY A 1 107 ? -14.140 -10.382 -14.604 1.00 88.50 107 GLY A CA 1
ATOM 826 C C . GLY A 1 107 ? -13.035 -11.202 -13.930 1.00 88.50 107 GLY A C 1
ATOM 827 O O . GLY A 1 107 ? -11.912 -11.352 -14.413 1.00 88.50 107 GLY A O 1
ATOM 828 N N . ARG A 1 108 ? -13.377 -11.795 -12.782 1.00 85.62 108 ARG A N 1
ATOM 829 C CA . ARG A 1 108 ? -12.507 -12.716 -12.026 1.00 85.62 108 ARG A CA 1
ATOM 830 C C . ARG A 1 108 ? -12.486 -14.122 -12.626 1.00 85.62 108 ARG A C 1
ATOM 832 O O . ARG A 1 108 ? -12.718 -15.111 -11.936 1.00 85.62 108 ARG A O 1
ATOM 839 N N . THR A 1 109 ? -12.252 -14.190 -13.925 1.00 91.25 109 THR A N 1
ATOM 840 C CA . THR A 1 109 ? -12.130 -15.426 -14.698 1.00 91.25 109 THR A CA 1
ATOM 841 C C . THR A 1 109 ? -10.653 -15.771 -14.903 1.00 91.25 109 THR A C 1
ATOM 843 O O . THR A 1 109 ? -9.770 -14.949 -14.643 1.00 91.25 109 THR A O 1
ATOM 846 N N . TYR A 1 110 ? -10.352 -16.980 -15.392 1.00 92.81 110 TYR A N 1
ATOM 847 C CA . TYR A 1 110 ? -8.977 -17.322 -15.781 1.00 92.81 110 TYR A CA 1
ATOM 848 C C . TYR A 1 110 ? -8.443 -16.362 -16.849 1.00 92.81 110 TYR A C 1
ATOM 850 O O . TYR A 1 110 ? -7.289 -15.956 -16.766 1.00 92.81 110 TYR A O 1
ATOM 858 N N . ALA A 1 111 ? -9.300 -15.934 -17.782 1.00 94.44 111 ALA A N 1
ATOM 859 C CA . ALA A 1 111 ? -8.949 -14.964 -18.813 1.00 94.44 111 ALA A CA 1
ATOM 860 C C . ALA A 1 111 ? -8.524 -13.613 -18.215 1.00 94.44 111 ALA A C 1
ATOM 862 O O . ALA A 1 111 ? -7.479 -13.094 -18.595 1.00 94.44 111 ALA A O 1
ATOM 863 N N . GLY A 1 112 ? -9.265 -13.082 -17.234 1.00 94.19 112 GLY A N 1
ATOM 864 C CA . GLY A 1 112 ? -8.908 -11.820 -16.573 1.00 94.19 112 GLY A CA 1
ATOM 865 C C . GLY A 1 112 ? -7.559 -11.866 -15.852 1.00 94.19 112 GLY A C 1
ATOM 866 O O . GLY A 1 112 ? -6.784 -10.915 -15.924 1.00 94.19 112 GLY A O 1
ATOM 867 N N . PHE A 1 113 ? -7.231 -12.985 -15.202 1.00 95.69 113 PHE A N 1
ATOM 868 C CA . PHE A 1 113 ? -5.918 -13.148 -14.571 1.00 95.69 113 PHE A CA 1
ATOM 869 C C . PHE A 1 113 ? -4.790 -13.329 -15.587 1.00 95.69 113 PHE A C 1
ATOM 871 O O . PHE A 1 113 ? -3.747 -12.698 -15.442 1.00 95.69 113 PHE A O 1
ATOM 878 N N . ILE A 1 114 ? -4.995 -14.149 -16.621 1.00 96.81 114 ILE A N 1
ATOM 879 C CA . ILE A 1 114 ? -3.984 -14.408 -17.653 1.00 96.81 114 ILE A CA 1
ATOM 880 C C . ILE A 1 114 ? -3.658 -13.124 -18.416 1.00 96.81 114 ILE A C 1
ATOM 882 O O . ILE A 1 114 ? -2.495 -12.734 -18.468 1.00 96.81 114 ILE A O 1
ATOM 886 N N . VAL A 1 115 ? -4.671 -12.425 -18.936 1.00 96.88 115 VAL A N 1
ATOM 887 C CA . VAL A 1 115 ? -4.472 -11.168 -19.673 1.00 96.88 115 VAL A CA 1
ATOM 888 C C . VAL A 1 115 ? -3.838 -10.109 -18.768 1.00 96.88 115 VAL A C 1
ATOM 890 O O . VAL A 1 115 ? -2.891 -9.442 -19.179 1.00 96.88 115 VAL A O 1
ATOM 893 N N . GLY A 1 116 ? -4.287 -9.992 -17.515 1.00 96.12 116 GLY A N 1
ATOM 894 C CA . GLY A 1 116 ? -3.708 -9.056 -16.553 1.00 96.12 116 GLY A CA 1
ATOM 895 C C . GLY A 1 116 ? -2.227 -9.317 -16.280 1.00 96.12 116 GLY A C 1
ATOM 896 O O . GLY A 1 116 ? -1.433 -8.379 -16.274 1.00 96.12 116 GLY A O 1
ATOM 897 N N . SER A 1 117 ? -1.828 -10.581 -16.116 1.00 96.94 117 SER A N 1
ATOM 898 C CA . SER A 1 117 ? -0.422 -10.954 -15.923 1.00 96.94 117 SER A CA 1
ATOM 899 C C . SER A 1 117 ? 0.427 -10.810 -17.184 1.00 96.94 117 SER A C 1
ATOM 901 O O . SER A 1 117 ? 1.582 -10.405 -17.075 1.00 96.94 117 SER A O 1
ATOM 903 N N . MET A 1 118 ? -0.119 -11.097 -18.371 1.00 97.00 118 MET A N 1
ATOM 904 C CA . MET A 1 118 ? 0.560 -10.843 -19.648 1.00 97.00 118 MET A CA 1
ATOM 905 C C . MET A 1 118 ? 0.887 -9.355 -19.801 1.00 97.00 118 MET A C 1
ATOM 907 O O . MET A 1 118 ? 2.023 -9.005 -20.120 1.00 97.00 118 MET A O 1
ATOM 911 N N . LEU A 1 119 ? -0.086 -8.481 -19.518 1.00 96.50 119 LEU A N 1
ATOM 912 C CA . LEU A 1 119 ? 0.092 -7.029 -19.567 1.00 96.50 119 LEU A CA 1
ATOM 913 C C . LEU A 1 119 ? 1.092 -6.543 -18.512 1.00 96.50 119 LEU A C 1
ATOM 915 O O . LEU A 1 119 ? 1.996 -5.781 -18.844 1.00 96.50 119 LEU A O 1
ATOM 919 N N . ALA A 1 120 ? 0.969 -7.008 -17.266 1.00 95.62 120 ALA A N 1
ATOM 920 C CA . ALA A 1 120 ? 1.877 -6.628 -16.184 1.00 95.62 120 ALA A CA 1
ATOM 921 C C . ALA A 1 120 ? 3.331 -7.054 -16.459 1.00 95.62 120 ALA A C 1
ATOM 923 O O . ALA A 1 120 ? 4.241 -6.262 -16.256 1.00 95.62 120 ALA A O 1
ATOM 924 N N . MET A 1 121 ? 3.566 -8.255 -16.995 1.00 94.50 121 MET A N 1
ATOM 925 C CA . MET A 1 121 ? 4.916 -8.678 -17.396 1.00 94.50 121 MET A CA 1
ATOM 926 C C . MET A 1 121 ? 5.453 -7.879 -18.579 1.00 94.50 121 MET A C 1
ATOM 928 O O . MET A 1 121 ? 6.612 -7.471 -18.586 1.00 94.50 121 MET A O 1
ATOM 932 N N . SER A 1 122 ? 4.606 -7.624 -19.575 1.00 94.44 122 SER A N 1
ATOM 933 C CA . SER A 1 122 ? 4.976 -6.832 -20.751 1.00 94.44 122 SER A CA 1
ATOM 934 C C . SER A 1 122 ? 5.328 -5.386 -20.385 1.00 94.44 122 SER A C 1
ATOM 936 O O . SER A 1 122 ? 6.173 -4.771 -21.038 1.00 94.44 122 SER A O 1
ATOM 938 N N . TRP A 1 123 ? 4.748 -4.860 -19.300 1.00 94.69 123 TRP A N 1
ATOM 939 C CA . TRP A 1 123 ? 5.081 -3.538 -18.776 1.00 94.69 123 TRP A CA 1
ATOM 940 C C . TRP A 1 123 ? 6.563 -3.396 -18.419 1.00 94.69 123 TRP A C 1
ATOM 942 O O . TRP A 1 123 ? 7.128 -2.334 -18.653 1.00 94.69 123 TRP A O 1
ATOM 952 N N . ASN A 1 124 ? 7.238 -4.451 -17.949 1.00 90.00 124 ASN A N 1
ATOM 953 C CA . ASN A 1 124 ? 8.674 -4.386 -17.653 1.00 90.00 124 ASN A CA 1
ATOM 954 C C . ASN A 1 124 ? 9.511 -4.076 -18.895 1.00 90.00 124 ASN A C 1
ATOM 956 O O . ASN A 1 124 ? 10.461 -3.291 -18.833 1.00 90.00 124 ASN A O 1
ATOM 960 N N . LEU A 1 125 ? 9.158 -4.683 -20.032 1.00 90.38 125 LEU A N 1
ATOM 961 C CA . LEU A 1 125 ? 9.810 -4.394 -21.305 1.00 90.38 125 LEU A CA 1
ATOM 962 C C . LEU A 1 125 ? 9.520 -2.957 -21.733 1.00 90.38 125 LEU A C 1
ATOM 964 O O . LEU A 1 125 ? 10.451 -2.215 -22.044 1.00 90.38 125 LEU A O 1
ATOM 968 N N . PHE A 1 126 ? 8.246 -2.558 -21.685 1.00 90.44 126 PHE A N 1
ATOM 969 C CA . PHE A 1 126 ? 7.829 -1.201 -22.021 1.00 90.44 126 PHE A CA 1
ATOM 970 C C . PHE A 1 126 ? 8.562 -0.163 -21.169 1.00 90.44 126 PHE A C 1
ATOM 972 O O . PHE A 1 126 ? 9.168 0.749 -21.714 1.00 90.44 126 PHE A O 1
ATOM 979 N N . GLN A 1 127 ? 8.591 -0.329 -19.848 1.00 86.31 127 GLN A N 1
ATOM 980 C CA . GLN A 1 127 ? 9.270 0.578 -18.931 1.00 86.31 127 GLN A CA 1
ATOM 981 C C . GLN A 1 127 ? 10.776 0.632 -19.197 1.00 86.31 127 GLN A C 1
ATOM 983 O O . GLN A 1 127 ? 11.367 1.708 -19.133 1.00 86.31 127 GLN A O 1
ATOM 988 N N . LYS A 1 128 ? 11.413 -0.501 -19.518 1.00 83.69 128 LYS A N 1
ATOM 989 C CA . LYS A 1 128 ? 12.839 -0.532 -19.862 1.00 83.69 128 LYS A CA 1
ATOM 990 C C . LYS A 1 128 ? 13.120 0.255 -21.142 1.00 83.69 128 LYS A C 1
ATOM 992 O O . LYS A 1 128 ? 14.024 1.086 -21.131 1.00 83.69 128 LYS A O 1
ATOM 997 N N . ILE A 1 129 ? 12.338 0.031 -22.201 1.00 85.25 129 ILE A N 1
ATOM 998 C CA . ILE A 1 129 ? 12.455 0.757 -23.475 1.00 85.25 129 ILE A CA 1
ATOM 999 C C . ILE A 1 129 ? 12.164 2.244 -23.262 1.00 85.25 129 ILE A C 1
ATOM 1001 O O . ILE A 1 129 ? 12.965 3.085 -23.652 1.00 85.25 129 ILE A O 1
ATOM 1005 N N . PHE A 1 130 ? 11.067 2.568 -22.582 1.00 84.00 130 PHE A N 1
ATOM 1006 C CA . PHE A 1 130 ? 10.646 3.933 -22.280 1.00 84.00 130 PHE A CA 1
ATOM 1007 C C . PHE A 1 130 ? 11.717 4.699 -21.502 1.00 84.00 130 PHE A C 1
ATOM 1009 O O . PHE A 1 130 ? 12.089 5.803 -21.888 1.00 84.00 130 PHE A O 1
ATOM 1016 N N . ASN A 1 131 ? 12.287 4.090 -20.458 1.00 75.50 131 ASN A N 1
ATOM 1017 C CA . ASN A 1 131 ? 13.402 4.681 -19.726 1.00 75.50 131 ASN A CA 1
ATOM 1018 C C . ASN A 1 131 ? 14.606 4.904 -20.646 1.00 75.50 131 ASN A C 1
ATOM 1020 O O . ASN A 1 131 ? 15.197 5.976 -20.607 1.00 75.50 131 ASN A O 1
ATOM 1024 N N . MET A 1 132 ? 14.955 3.929 -21.492 1.00 74.50 132 MET A N 1
ATOM 1025 C CA . MET A 1 132 ? 16.062 4.059 -22.444 1.00 74.50 132 MET A CA 1
ATOM 1026 C C . MET A 1 132 ? 15.830 5.244 -23.396 1.00 74.50 132 MET A C 1
ATOM 1028 O O . MET A 1 132 ? 16.709 6.083 -23.550 1.00 74.50 132 MET A O 1
ATOM 1032 N N . VAL A 1 133 ? 14.628 5.387 -23.953 1.00 79.12 133 VAL A N 1
ATOM 1033 C CA . VAL A 1 133 ? 14.269 6.515 -24.826 1.00 79.12 133 VAL A CA 1
ATOM 1034 C C . VAL A 1 133 ? 14.328 7.851 -24.079 1.00 79.12 133 VAL A C 1
ATOM 1036 O O . VAL A 1 133 ? 14.822 8.830 -24.628 1.00 79.12 133 VAL A O 1
ATOM 1039 N N . ILE A 1 134 ? 13.900 7.911 -22.814 1.00 70.12 134 ILE A N 1
ATOM 1040 C CA . ILE A 1 134 ? 14.007 9.137 -22.006 1.00 70.12 134 ILE A CA 1
ATOM 1041 C C . ILE A 1 134 ? 15.474 9.490 -21.715 1.00 70.12 134 ILE A C 1
ATOM 1043 O O . ILE A 1 134 ? 15.861 10.652 -21.837 1.00 70.12 134 ILE A O 1
ATOM 1047 N N . PHE A 1 135 ? 16.297 8.509 -21.330 1.00 64.62 135 PHE A N 1
ATOM 1048 C CA . PHE A 1 135 ? 17.702 8.735 -20.976 1.00 64.62 135 PHE A CA 1
ATOM 1049 C C . PHE A 1 135 ? 18.558 9.101 -22.189 1.00 64.62 135 PHE A C 1
ATOM 1051 O O . PHE A 1 135 ? 19.365 10.027 -22.120 1.00 64.62 135 PHE A O 1
ATOM 1058 N N . TYR A 1 136 ? 18.385 8.374 -23.290 1.00 66.75 136 TYR A N 1
ATOM 1059 C CA . TYR A 1 136 ? 19.268 8.436 -24.450 1.00 66.75 136 TYR A CA 1
ATOM 1060 C C . TYR A 1 136 ? 18.669 9.227 -25.631 1.00 66.75 136 TYR A C 1
ATOM 1062 O O . TYR A 1 136 ? 19.410 9.641 -26.519 1.00 66.75 136 TYR A O 1
ATOM 1070 N N . GLY A 1 137 ? 17.365 9.525 -25.624 1.00 72.88 137 GLY A N 1
ATOM 1071 C CA . GLY A 1 137 ? 16.687 10.319 -26.654 1.00 72.88 137 GLY A CA 1
ATOM 1072 C C . GLY A 1 137 ? 16.481 9.596 -27.990 1.00 72.88 137 GLY A C 1
ATOM 1073 O O . GLY A 1 137 ? 16.625 8.378 -28.084 1.00 72.88 137 GLY A O 1
ATOM 1074 N N . GLY A 1 138 ? 16.162 10.372 -29.035 1.00 73.00 138 GLY A N 1
ATOM 1075 C CA . GLY A 1 138 ? 15.995 9.879 -30.412 1.00 73.00 138 GLY A CA 1
ATOM 1076 C C . GLY A 1 138 ? 17.250 9.216 -30.988 1.00 73.00 138 GLY A C 1
ATOM 1077 O O . GLY A 1 138 ? 17.134 8.235 -31.710 1.00 73.00 138 GLY A O 1
ATOM 1078 N N . ASN A 1 139 ? 18.439 9.640 -30.553 1.00 70.00 139 ASN A N 1
ATOM 1079 C CA . ASN A 1 139 ? 19.720 9.070 -30.989 1.00 70.00 139 ASN A CA 1
ATOM 1080 C C . ASN A 1 139 ? 19.818 7.564 -30.704 1.00 70.00 139 ASN A C 1
ATOM 1082 O O . ASN A 1 139 ? 20.427 6.819 -31.458 1.00 70.00 139 ASN A O 1
ATOM 1086 N N . LEU A 1 140 ? 19.195 7.083 -29.625 1.00 75.75 140 LEU A N 1
ATOM 1087 C CA . LEU A 1 140 ? 19.122 5.650 -29.343 1.00 75.75 140 LEU A CA 1
ATOM 1088 C C . LEU A 1 140 ? 18.292 4.898 -30.388 1.00 75.75 140 LEU A C 1
ATOM 1090 O O . LEU A 1 140 ? 18.637 3.779 -30.756 1.00 75.75 140 LEU A O 1
ATOM 1094 N N . VAL A 1 141 ? 17.190 5.505 -30.830 1.00 77.44 141 VAL A N 1
ATOM 1095 C CA . VAL A 1 141 ? 16.307 4.943 -31.856 1.00 77.44 141 VAL A CA 1
ATOM 1096 C C . VAL A 1 141 ? 17.040 4.899 -33.193 1.00 77.44 141 VAL A C 1
ATOM 1098 O O . VAL A 1 141 ? 16.950 3.895 -33.886 1.00 77.44 141 VAL A O 1
ATOM 1101 N N . GLU A 1 142 ? 17.837 5.923 -33.501 1.00 72.50 142 GLU A N 1
ATOM 1102 C CA . GLU A 1 142 ? 18.692 5.964 -34.694 1.00 72.50 142 GLU A CA 1
ATOM 1103 C C . GLU A 1 142 ? 19.849 4.958 -34.635 1.00 72.50 142 GLU A C 1
ATOM 1105 O O . GLU A 1 142 ? 20.174 4.322 -35.637 1.00 72.50 142 GLU A O 1
ATOM 1110 N N . ILE A 1 143 ? 20.473 4.767 -33.467 1.00 75.44 143 ILE A N 1
ATOM 1111 C CA . ILE A 1 143 ? 21.478 3.711 -33.268 1.00 75.44 143 ILE A CA 1
ATOM 1112 C C . ILE A 1 143 ? 20.828 2.342 -33.472 1.00 75.44 143 ILE A C 1
ATOM 1114 O O . ILE A 1 143 ? 21.371 1.504 -34.188 1.00 75.44 143 ILE A O 1
ATOM 1118 N N . TYR A 1 144 ? 19.659 2.118 -32.869 1.00 81.44 144 TYR A N 1
ATOM 1119 C CA . TYR A 1 144 ? 18.919 0.870 -33.019 1.00 81.44 144 TYR A CA 1
ATOM 1120 C C . TYR A 1 144 ? 18.539 0.620 -34.483 1.00 81.44 144 TYR A C 1
ATOM 1122 O O . TYR A 1 144 ? 18.825 -0.466 -34.978 1.00 81.44 144 TYR A O 1
ATOM 1130 N N . SER A 1 145 ? 18.010 1.627 -35.192 1.00 80.69 145 SER A N 1
ATOM 1131 C CA . SER A 1 145 ? 17.665 1.511 -36.613 1.00 80.69 145 SER A CA 1
ATOM 1132 C C . SER A 1 145 ? 18.898 1.215 -37.472 1.00 80.69 145 SER A C 1
ATOM 1134 O O . SER A 1 145 ? 18.875 0.330 -38.314 1.00 80.69 145 SER A O 1
ATOM 1136 N N . SER A 1 146 ? 20.026 1.875 -37.201 1.00 76.69 146 SER A N 1
ATOM 1137 C CA . SER A 1 146 ? 21.267 1.662 -37.958 1.00 76.69 146 SER A CA 1
ATOM 1138 C C . SER A 1 146 ? 21.837 0.254 -37.761 1.00 76.69 146 SER A C 1
ATOM 1140 O O . SER A 1 146 ? 22.363 -0.343 -38.699 1.00 76.69 146 SER A O 1
ATOM 1142 N N . ILE A 1 147 ? 21.732 -0.297 -36.546 1.00 78.50 147 ILE A N 1
ATOM 1143 C CA . ILE A 1 147 ? 22.155 -1.672 -36.253 1.00 78.50 147 ILE A CA 1
ATOM 1144 C C . ILE A 1 147 ? 21.213 -2.677 -36.924 1.00 78.50 147 ILE A C 1
ATOM 1146 O O . ILE A 1 147 ? 21.694 -3.682 -37.450 1.00 78.50 147 ILE A O 1
ATOM 1150 N N . THR A 1 148 ? 19.898 -2.428 -36.928 1.00 78.56 148 THR A N 1
ATOM 1151 C CA . THR A 1 148 ? 18.942 -3.312 -37.610 1.00 78.56 148 THR A CA 1
ATOM 1152 C C . THR A 1 148 ? 19.144 -3.295 -39.120 1.00 78.56 148 THR A C 1
ATOM 1154 O O . THR A 1 148 ? 19.197 -4.368 -39.709 1.00 78.56 148 THR A O 1
ATOM 1157 N N . ASP A 1 149 ? 19.385 -2.127 -39.721 1.00 78.06 149 ASP A N 1
ATOM 1158 C CA . ASP A 1 149 ? 19.660 -1.992 -41.158 1.00 78.06 149 ASP A CA 1
ATOM 1159 C C . ASP A 1 149 ? 20.959 -2.712 -41.550 1.00 78.06 149 ASP A C 1
ATOM 1161 O O . ASP A 1 149 ? 21.050 -3.367 -42.591 1.00 78.06 149 ASP A O 1
ATOM 1165 N N . TRP A 1 150 ? 21.990 -2.609 -40.704 1.00 78.81 150 TRP A N 1
ATOM 1166 C CA . TRP A 1 150 ? 23.243 -3.336 -40.894 1.00 78.81 150 TRP A CA 1
ATOM 1167 C C . TRP A 1 150 ? 23.037 -4.855 -40.801 1.00 78.81 150 TRP A C 1
ATOM 1169 O O . TRP A 1 150 ? 23.537 -5.602 -41.644 1.00 78.81 150 TRP A O 1
ATOM 1179 N N . ALA A 1 151 ? 22.265 -5.320 -39.814 1.00 79.44 151 ALA A N 1
ATOM 1180 C CA . ALA A 1 151 ? 21.963 -6.738 -39.638 1.00 79.44 151 ALA A CA 1
ATOM 1181 C C . ALA A 1 151 ? 21.102 -7.300 -40.781 1.00 79.44 151 ALA A C 1
ATOM 1183 O O . ALA A 1 151 ? 21.343 -8.423 -41.221 1.00 79.44 151 ALA A O 1
ATOM 1184 N N . GLU A 1 152 ? 20.142 -6.526 -41.290 1.00 79.69 152 GLU A N 1
ATOM 1185 C CA . GLU A 1 152 ? 19.288 -6.897 -42.423 1.00 79.69 152 GLU A CA 1
ATOM 1186 C C . GLU A 1 152 ? 20.117 -7.123 -43.691 1.00 79.69 152 GLU A C 1
ATOM 1188 O O . GLU A 1 152 ? 19.997 -8.173 -44.330 1.00 79.69 152 GLU A O 1
ATOM 1193 N N . LYS A 1 153 ? 21.049 -6.204 -43.986 1.00 80.12 153 LYS A N 1
ATOM 1194 C CA . LYS A 1 153 ? 21.991 -6.326 -45.111 1.00 80.12 153 LYS A CA 1
ATOM 1195 C C . LYS A 1 153 ? 22.916 -7.536 -44.977 1.00 80.12 153 LYS A C 1
ATOM 1197 O O . LYS A 1 153 ? 23.206 -8.190 -45.974 1.00 80.12 153 LYS A O 1
ATOM 1202 N N . GLN A 1 154 ? 23.372 -7.849 -43.764 1.00 80.44 154 GLN A N 1
ATOM 1203 C CA . GLN A 1 154 ? 24.301 -8.957 -43.523 1.00 80.44 154 GLN A CA 1
ATOM 1204 C C . GLN A 1 154 ? 23.611 -10.333 -43.527 1.00 80.44 154 GLN A C 1
ATOM 1206 O O . GLN A 1 154 ? 24.219 -11.326 -43.925 1.00 80.44 154 GLN A O 1
ATOM 1211 N N . LEU A 1 155 ? 22.358 -10.405 -43.065 1.00 78.44 155 LEU A N 1
ATOM 1212 C CA . LEU A 1 155 ? 21.586 -11.649 -42.943 1.00 78.44 155 LEU A CA 1
ATOM 1213 C C . LEU A 1 155 ? 20.655 -11.911 -44.136 1.00 78.44 155 LEU A C 1
ATOM 1215 O O . LEU A 1 155 ? 20.024 -12.966 -44.184 1.00 78.44 155 LEU A O 1
ATOM 1219 N N . ASN A 1 156 ? 20.587 -10.983 -45.097 1.00 73.94 156 ASN A N 1
ATOM 1220 C CA . ASN A 1 156 ? 19.763 -11.069 -46.305 1.00 73.94 156 ASN A CA 1
ATOM 1221 C C . ASN A 1 156 ? 18.275 -11.338 -45.991 1.00 73.94 156 ASN A C 1
ATOM 1223 O O . ASN A 1 156 ? 17.598 -12.115 -46.671 1.00 73.94 156 ASN A O 1
ATOM 1227 N N . LEU A 1 157 ? 17.783 -10.736 -44.905 1.00 73.06 157 LEU A N 1
ATOM 1228 C CA . LEU A 1 157 ? 16.401 -10.877 -44.451 1.00 73.06 157 LEU A CA 1
ATOM 1229 C C . LEU A 1 157 ? 15.498 -9.968 -45.295 1.00 73.06 157 LEU A C 1
ATOM 1231 O O . LEU A 1 157 ? 15.800 -8.799 -45.477 1.00 73.06 157 LEU A O 1
ATOM 1235 N N . GLN A 1 158 ? 14.386 -10.501 -45.808 1.00 63.31 158 GLN A N 1
ATOM 1236 C CA . GLN A 1 158 ? 13.433 -9.761 -46.659 1.00 63.31 158 GLN A CA 1
ATOM 1237 C C . GLN A 1 158 ? 12.309 -9.057 -45.878 1.00 63.31 158 GLN A C 1
ATOM 1239 O O . GLN A 1 158 ? 11.334 -8.599 -46.473 1.00 63.31 158 GLN A O 1
ATOM 1244 N N . PHE A 1 159 ? 12.389 -9.026 -44.549 1.00 65.31 159 PHE A N 1
ATOM 1245 C CA . PHE A 1 159 ? 11.351 -8.451 -43.697 1.00 65.31 159 PHE A CA 1
ATOM 1246 C C . PHE A 1 159 ? 11.920 -7.292 -42.895 1.00 65.31 159 PHE A C 1
ATOM 1248 O O . PHE A 1 159 ? 13.036 -7.402 -42.393 1.00 65.31 159 PHE A O 1
ATOM 1255 N N . ASP A 1 160 ? 11.097 -6.256 -42.720 1.00 65.69 160 ASP A N 1
ATOM 1256 C CA . ASP A 1 160 ? 11.373 -5.077 -41.898 1.00 65.69 160 ASP A CA 1
ATOM 1257 C C . ASP A 1 160 ? 11.709 -5.508 -40.457 1.00 65.69 160 ASP A C 1
ATOM 1259 O O . ASP A 1 160 ? 10.842 -5.810 -39.624 1.00 65.69 160 ASP A O 1
ATOM 1263 N N . ALA A 1 161 ? 13.010 -5.644 -40.194 1.00 71.19 161 ALA A N 1
ATOM 1264 C CA . ALA A 1 161 ? 13.538 -6.280 -38.995 1.00 71.19 161 ALA A CA 1
ATOM 1265 C C . ALA A 1 161 ? 13.497 -5.349 -37.777 1.00 71.19 161 ALA A C 1
ATOM 1267 O O . ALA A 1 161 ? 13.810 -5.782 -36.666 1.00 71.19 161 ALA A O 1
ATOM 1268 N N . PHE A 1 162 ? 13.075 -4.092 -37.948 1.00 79.31 162 PHE A N 1
ATOM 1269 C CA . PHE A 1 162 ? 13.078 -3.095 -36.885 1.00 79.31 162 PHE A CA 1
ATOM 1270 C C . PHE A 1 162 ? 12.231 -3.524 -35.677 1.00 79.31 162 PHE A C 1
ATOM 1272 O O . PHE A 1 162 ? 12.691 -3.487 -34.533 1.00 79.31 162 PHE A O 1
ATOM 1279 N N . TRP A 1 163 ? 10.996 -3.986 -35.900 1.00 83.56 163 TRP A N 1
ATOM 1280 C CA . TRP A 1 163 ? 10.087 -4.374 -34.811 1.00 83.56 163 TRP A CA 1
ATOM 1281 C C . TRP A 1 163 ? 10.253 -5.826 -34.359 1.00 83.56 163 TRP A C 1
ATOM 1283 O O . TRP A 1 163 ? 9.836 -6.173 -33.250 1.00 83.56 163 TRP A O 1
ATOM 1293 N N . ALA A 1 164 ? 10.860 -6.682 -35.182 1.00 83.69 164 ALA A N 1
ATOM 1294 C CA . ALA A 1 164 ? 10.880 -8.125 -34.957 1.00 83.69 164 ALA A CA 1
ATOM 1295 C C . ALA A 1 164 ? 11.529 -8.539 -33.613 1.00 83.69 164 ALA A C 1
ATOM 1297 O O . ALA A 1 164 ? 10.891 -9.296 -32.873 1.00 83.69 164 ALA A O 1
ATOM 1298 N N . PRO A 1 165 ? 12.706 -8.018 -33.200 1.00 84.75 165 PRO A N 1
ATOM 1299 C CA . PRO A 1 165 ? 13.300 -8.346 -31.901 1.00 84.75 165 PRO A CA 1
ATOM 1300 C C . PRO A 1 165 ? 12.438 -7.899 -30.714 1.00 84.75 165 PRO A C 1
ATOM 1302 O O . PRO A 1 165 ? 12.333 -8.610 -29.713 1.00 84.75 165 PRO A O 1
ATOM 1305 N N . ILE A 1 166 ? 11.793 -6.733 -30.829 1.00 87.38 166 ILE A N 1
ATOM 1306 C CA . ILE A 1 166 ? 10.934 -6.174 -29.779 1.00 87.38 166 ILE A CA 1
ATOM 1307 C C . ILE A 1 166 ? 9.667 -7.021 -29.634 1.00 87.38 166 ILE A C 1
ATOM 1309 O O . ILE A 1 166 ? 9.296 -7.369 -28.514 1.00 87.38 166 ILE A O 1
ATOM 1313 N N . LEU A 1 167 ? 9.032 -7.399 -30.746 1.00 89.44 167 LEU A N 1
ATOM 1314 C CA . LEU A 1 167 ? 7.837 -8.247 -30.755 1.00 89.44 167 LEU A CA 1
ATOM 1315 C C . LEU A 1 167 ? 8.130 -9.672 -30.273 1.00 89.44 167 LEU A C 1
ATOM 1317 O O . LEU A 1 167 ? 7.327 -10.245 -29.533 1.00 89.44 167 LEU A O 1
ATOM 1321 N N . LEU A 1 168 ? 9.288 -10.231 -30.631 1.00 89.88 168 LEU A N 1
ATOM 1322 C CA . LEU A 1 168 ? 9.738 -11.525 -30.120 1.00 89.88 168 LEU A CA 1
ATOM 1323 C C . LEU A 1 168 ? 9.907 -11.474 -28.596 1.00 89.88 168 LEU A C 1
ATOM 1325 O O . LEU A 1 168 ? 9.369 -12.318 -27.878 1.00 89.88 168 LEU A O 1
ATOM 1329 N N . LEU A 1 169 ? 10.604 -10.455 -28.088 1.00 89.50 169 LEU A N 1
ATOM 1330 C CA . LEU A 1 169 ? 10.820 -10.284 -26.654 1.00 89.50 169 LEU A CA 1
ATOM 1331 C C . LEU A 1 169 ? 9.505 -10.028 -25.905 1.00 89.50 169 LEU A C 1
ATOM 1333 O O . LEU A 1 169 ? 9.279 -10.609 -24.842 1.00 89.50 169 LEU A O 1
ATOM 1337 N N . LEU A 1 170 ? 8.610 -9.223 -26.482 1.00 92.81 170 LEU A N 1
ATOM 1338 C CA . LEU A 1 170 ? 7.265 -8.985 -25.961 1.00 92.81 170 LEU A CA 1
ATOM 1339 C C . LEU A 1 170 ? 6.468 -10.292 -25.868 1.00 92.81 170 LEU A C 1
ATOM 1341 O O . LEU A 1 170 ? 5.832 -10.550 -24.848 1.00 92.81 170 LEU A O 1
ATOM 1345 N N . SER A 1 171 ? 6.551 -11.146 -26.889 1.00 93.31 171 SER A N 1
ATOM 1346 C CA . SER A 1 171 ? 5.874 -12.448 -26.917 1.00 93.31 171 SER A CA 1
ATOM 1347 C C . SER A 1 171 ? 6.395 -13.386 -25.827 1.00 93.31 171 SER A C 1
ATOM 1349 O O . SER A 1 171 ? 5.606 -14.039 -25.144 1.00 93.31 171 SER A O 1
ATOM 1351 N N . ILE A 1 172 ? 7.712 -13.407 -25.594 1.00 93.06 172 ILE A N 1
ATOM 1352 C CA . ILE A 1 172 ? 8.327 -14.174 -24.499 1.00 93.06 172 ILE A CA 1
ATOM 1353 C C . ILE A 1 172 ? 7.829 -13.668 -23.137 1.00 93.06 172 ILE A C 1
ATOM 1355 O O . ILE A 1 172 ? 7.479 -14.467 -22.268 1.00 93.06 172 ILE A O 1
ATOM 1359 N N . TYR A 1 173 ? 7.758 -12.348 -22.946 1.00 92.69 173 TYR A N 1
ATOM 1360 C CA . TYR A 1 173 ? 7.298 -11.743 -21.691 1.00 92.69 173 TYR A CA 1
ATOM 1361 C C . TYR A 1 173 ? 5.812 -12.021 -21.450 1.00 92.69 173 TYR A C 1
ATOM 1363 O O . TYR A 1 173 ? 5.416 -12.362 -20.334 1.00 92.69 173 TYR A O 1
ATOM 1371 N N . ALA A 1 174 ? 4.995 -11.940 -22.500 1.00 95.00 174 ALA A N 1
ATOM 1372 C CA . ALA A 1 174 ? 3.587 -12.296 -22.448 1.00 95.00 174 ALA A CA 1
ATOM 1373 C C . ALA A 1 174 ? 3.403 -13.782 -22.094 1.00 95.00 174 ALA A C 1
ATOM 1375 O O . ALA A 1 174 ? 2.644 -14.099 -21.178 1.00 95.00 174 ALA A O 1
ATOM 1376 N N . LEU A 1 175 ? 4.150 -14.693 -22.729 1.00 94.88 175 LEU A N 1
ATOM 1377 C CA . LEU A 1 175 ? 4.117 -16.123 -22.404 1.00 94.88 175 LEU A CA 1
ATOM 1378 C C . LEU A 1 175 ? 4.495 -16.373 -20.937 1.00 94.88 175 LEU A C 1
ATOM 1380 O O . LEU A 1 175 ? 3.805 -17.109 -20.230 1.00 94.88 175 LEU A O 1
ATOM 1384 N N . PHE A 1 176 ? 5.544 -15.709 -20.450 1.00 94.31 176 PHE A N 1
ATOM 1385 C CA . PHE A 1 176 ? 5.959 -15.800 -19.053 1.00 94.31 176 PHE A CA 1
ATOM 1386 C C . PHE A 1 176 ? 4.879 -15.277 -18.090 1.00 94.31 176 PHE A C 1
ATOM 1388 O O . PHE A 1 176 ? 4.623 -15.885 -17.046 1.00 94.31 176 PHE A O 1
ATOM 1395 N N . GLY A 1 177 ? 4.177 -14.204 -18.462 1.00 95.50 177 GLY A N 1
ATOM 1396 C CA . GLY A 1 177 ? 3.014 -13.694 -17.733 1.00 95.50 177 GLY A CA 1
ATOM 1397 C C . GLY A 1 177 ? 1.855 -14.687 -17.681 1.00 95.50 177 GLY A C 1
ATOM 1398 O O . GLY A 1 177 ? 1.273 -14.885 -16.614 1.00 95.50 177 GLY A O 1
ATOM 1399 N N . ALA A 1 178 ? 1.561 -15.378 -18.784 1.00 96.50 178 ALA A N 1
ATOM 1400 C CA . ALA A 1 178 ? 0.533 -16.415 -18.815 1.00 96.50 178 ALA A CA 1
ATOM 1401 C C . ALA A 1 178 ? 0.885 -17.599 -17.895 1.00 96.50 178 ALA A C 1
ATOM 1403 O O . ALA A 1 178 ? 0.056 -18.018 -17.086 1.00 96.50 178 ALA A O 1
ATOM 1404 N N . VAL A 1 179 ? 2.131 -18.089 -17.945 1.00 95.81 179 VAL A N 1
ATOM 1405 C CA . VAL A 1 179 ? 2.623 -19.153 -17.046 1.00 95.81 179 VAL A CA 1
ATOM 1406 C C . VAL A 1 179 ? 2.522 -18.724 -15.579 1.00 95.81 179 VAL A C 1
ATOM 1408 O O . VAL A 1 179 ? 2.037 -19.479 -14.734 1.00 95.81 179 VAL A O 1
ATOM 1411 N N . THR A 1 180 ? 2.909 -17.483 -15.281 1.00 95.00 180 THR A N 1
ATOM 1412 C CA . THR A 1 180 ? 2.808 -16.895 -13.938 1.00 95.00 180 THR A CA 1
ATOM 1413 C C . THR A 1 180 ? 1.359 -16.847 -13.448 1.00 95.00 180 THR A C 1
ATOM 1415 O O . THR A 1 180 ? 1.084 -17.220 -12.306 1.00 95.00 180 THR A O 1
ATOM 1418 N N . ALA A 1 181 ? 0.412 -16.442 -14.301 1.00 95.81 181 ALA A N 1
ATOM 1419 C CA . ALA A 1 181 ? -1.005 -16.420 -13.948 1.00 95.81 181 ALA A CA 1
ATOM 1420 C C . ALA A 1 181 ? -1.523 -17.815 -13.592 1.00 95.81 181 ALA A C 1
ATOM 1422 O O . ALA A 1 181 ? -2.214 -17.976 -12.585 1.00 95.81 181 ALA A O 1
ATOM 1423 N N . VAL A 1 182 ? -1.159 -18.832 -14.381 1.00 94.50 182 VAL A N 1
ATOM 1424 C CA . VAL A 1 182 ? -1.534 -20.227 -14.113 1.00 94.50 182 VAL A CA 1
ATOM 1425 C C . VAL A 1 182 ? -0.975 -20.681 -12.763 1.00 94.50 182 VAL A C 1
ATOM 1427 O O . VAL A 1 182 ? -1.726 -21.214 -11.944 1.00 94.50 182 VAL A O 1
ATOM 1430 N N . ALA A 1 183 ? 0.300 -20.404 -12.477 1.00 92.12 183 ALA A N 1
ATOM 1431 C CA . ALA A 1 183 ? 0.907 -20.714 -11.183 1.00 92.12 183 ALA A CA 1
ATOM 1432 C C . ALA A 1 183 ? 0.190 -20.006 -10.015 1.00 92.12 183 ALA A C 1
ATOM 1434 O O . ALA A 1 183 ? -0.092 -20.630 -8.986 1.00 92.12 183 ALA A O 1
ATOM 1435 N N . GLY A 1 184 ? -0.172 -18.731 -10.186 1.00 91.94 184 GLY A N 1
ATOM 1436 C CA . GLY A 1 184 ? -0.947 -17.957 -9.214 1.00 91.94 184 GLY A CA 1
ATOM 1437 C C . GLY A 1 184 ? -2.347 -18.527 -8.974 1.00 91.94 184 GLY A C 1
ATOM 1438 O O . GLY A 1 184 ? -2.774 -18.647 -7.827 1.00 91.94 184 GLY A O 1
ATOM 1439 N N . ILE A 1 185 ? -3.043 -18.950 -10.033 1.00 93.19 185 ILE A N 1
ATOM 1440 C CA . ILE A 1 185 ? -4.367 -19.587 -9.959 1.00 93.19 185 ILE A CA 1
ATOM 1441 C C . ILE A 1 185 ? -4.290 -20.922 -9.212 1.00 93.19 185 ILE A C 1
ATOM 1443 O O . ILE A 1 185 ? -5.094 -21.168 -8.313 1.00 93.19 185 ILE A O 1
ATOM 1447 N N . VAL A 1 186 ? -3.325 -21.779 -9.559 1.00 90.75 186 VAL A N 1
ATOM 1448 C CA . VAL A 1 186 ? -3.135 -23.084 -8.904 1.00 90.75 186 VAL A CA 1
ATOM 1449 C C . VAL A 1 186 ? -2.825 -22.896 -7.419 1.00 90.75 186 VAL A C 1
ATOM 1451 O O . VAL A 1 186 ? -3.432 -23.552 -6.572 1.00 90.75 186 VAL A O 1
ATOM 1454 N N . THR A 1 187 ? -1.937 -21.955 -7.096 1.00 87.38 187 THR A N 1
ATOM 1455 C CA . THR A 1 187 ? -1.585 -21.612 -5.711 1.00 87.38 187 THR A CA 1
ATOM 1456 C C . THR A 1 187 ? -2.795 -21.063 -4.955 1.00 87.38 187 THR A C 1
ATOM 1458 O O . THR A 1 187 ? -3.092 -21.529 -3.859 1.00 87.38 187 THR A O 1
ATOM 1461 N N . GLY A 1 188 ? -3.557 -20.148 -5.558 1.00 87.56 188 GLY A N 1
ATOM 1462 C CA . GLY A 1 188 ? -4.755 -19.560 -4.957 1.00 87.56 188 GLY A CA 1
ATOM 1463 C C . GLY A 1 188 ? -5.840 -20.579 -4.627 1.00 87.56 188 GLY A C 1
ATOM 1464 O O . GLY A 1 188 ? -6.404 -20.538 -3.536 1.00 87.56 188 GLY A O 1
ATOM 1465 N N . ARG A 1 189 ? -6.094 -21.543 -5.522 1.00 87.62 189 ARG A N 1
ATOM 1466 C CA . ARG 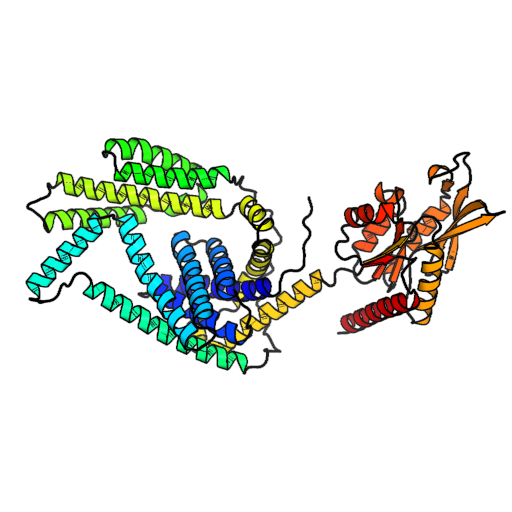A 1 189 ? -7.058 -22.621 -5.248 1.00 87.62 189 ARG A CA 1
ATOM 1467 C C . ARG A 1 189 ? -6.616 -23.509 -4.088 1.00 87.62 189 ARG A C 1
ATOM 1469 O O . ARG A 1 189 ? -7.450 -23.854 -3.260 1.00 87.62 189 ARG A O 1
ATOM 1476 N N . ARG A 1 190 ? -5.320 -23.835 -4.001 1.00 85.62 190 ARG A N 1
ATOM 1477 C CA . ARG A 1 190 ? -4.771 -24.622 -2.884 1.00 85.62 190 ARG A CA 1
ATOM 1478 C C . ARG A 1 190 ? -4.869 -23.876 -1.552 1.00 85.62 190 ARG A C 1
ATOM 1480 O O . ARG A 1 190 ? -5.230 -24.484 -0.552 1.00 85.62 190 ARG A O 1
ATOM 1487 N N . ILE A 1 191 ? -4.605 -22.568 -1.535 1.00 82.94 191 ILE A N 1
ATOM 1488 C CA . ILE A 1 191 ? -4.772 -21.743 -0.325 1.00 82.94 191 ILE A CA 1
ATOM 1489 C C . ILE A 1 191 ? -6.240 -21.683 0.100 1.00 82.94 191 ILE A C 1
ATOM 1491 O O . ILE A 1 191 ? -6.526 -21.781 1.285 1.00 82.94 191 ILE A O 1
ATOM 1495 N N . ALA A 1 192 ? -7.174 -21.564 -0.847 1.00 81.44 192 ALA A N 1
ATOM 1496 C CA . ALA A 1 192 ? -8.602 -21.532 -0.533 1.00 81.44 192 ALA A CA 1
ATOM 1497 C C . ALA A 1 192 ? -9.132 -22.849 0.067 1.00 81.44 192 ALA A C 1
ATOM 1499 O O . ALA A 1 192 ? -10.147 -22.823 0.755 1.00 81.44 192 ALA A O 1
ATOM 1500 N N . SER A 1 193 ? -8.466 -23.981 -0.188 1.00 77.31 193 SER A N 1
ATOM 1501 C CA . SER A 1 193 ? -8.821 -25.288 0.385 1.00 77.31 193 SER A CA 1
ATOM 1502 C C . SER A 1 193 ? -8.162 -25.597 1.732 1.00 77.31 193 SER A C 1
ATOM 1504 O O . SER A 1 193 ? -8.543 -26.575 2.368 1.00 77.31 193 SER A O 1
ATOM 1506 N N . LEU A 1 194 ? -7.162 -24.820 2.160 1.00 74.56 194 LEU A N 1
ATOM 1507 C CA . LEU A 1 194 ? -6.462 -25.060 3.422 1.00 74.56 194 LEU A CA 1
ATOM 1508 C C . LEU A 1 194 ? -7.161 -24.319 4.572 1.00 74.56 194 LEU A C 1
ATOM 1510 O O . LEU A 1 194 ? -7.459 -23.130 4.424 1.00 74.56 194 LEU A O 1
ATOM 1514 N N . PRO A 1 195 ? -7.397 -24.973 5.724 1.00 67.62 195 PRO A N 1
ATOM 1515 C CA . PRO A 1 195 ? -7.860 -24.271 6.912 1.00 67.62 195 PRO A CA 1
ATOM 1516 C C . PRO A 1 195 ? -6.806 -23.245 7.385 1.00 67.62 195 PRO A C 1
ATOM 1518 O O . PRO A 1 195 ? -5.612 -23.393 7.086 1.00 67.62 195 PRO A O 1
ATOM 1521 N N . PRO A 1 196 ? -7.224 -22.182 8.100 1.00 64.50 196 PRO A N 1
ATOM 1522 C CA . PRO A 1 196 ? -6.296 -21.279 8.776 1.00 64.50 196 PRO A CA 1
ATOM 1523 C C . PRO A 1 196 ? -5.361 -22.079 9.688 1.00 64.50 196 PRO A C 1
ATOM 1525 O O . PRO A 1 196 ? -5.801 -22.979 10.396 1.00 64.50 196 PRO A O 1
ATOM 1528 N N . GLU A 1 197 ? -4.066 -21.780 9.648 1.00 61.75 197 GLU A N 1
ATOM 1529 C CA . GLU A 1 197 ? -3.074 -22.502 10.447 1.00 61.75 197 GLU A CA 1
ATOM 1530 C C . GLU A 1 197 ? -3.187 -22.050 11.917 1.00 61.75 197 GLU A C 1
ATOM 1532 O O . GLU A 1 197 ? -2.837 -20.915 12.242 1.00 61.75 197 GLU A O 1
ATOM 1537 N N . GLU A 1 198 ? -3.727 -22.906 12.793 1.00 52.81 198 GLU A N 1
ATOM 1538 C CA . GLU A 1 198 ? -3.982 -22.583 14.212 1.00 52.81 198 GLU A CA 1
ATOM 1539 C C . GLU A 1 198 ? -2.688 -22.444 15.031 1.00 52.81 198 GLU A C 1
ATOM 1541 O O . GLU A 1 198 ? -2.589 -21.582 15.904 1.00 52.81 198 GLU A O 1
ATOM 1546 N N . ASN A 1 199 ? -1.657 -23.227 14.697 1.00 51.81 199 ASN A N 1
ATOM 1547 C CA . ASN A 1 199 ? -0.372 -23.233 15.394 1.00 51.81 199 ASN A CA 1
ATOM 1548 C C . ASN A 1 199 ? 0.679 -22.456 14.598 1.00 51.81 199 ASN A C 1
ATOM 1550 O O . ASN A 1 199 ? 1.400 -23.015 13.774 1.00 51.81 199 ASN A O 1
ATOM 1554 N N . LEU A 1 200 ? 0.777 -21.150 14.850 1.00 58.84 200 LEU A N 1
ATOM 1555 C CA . LEU A 1 200 ? 1.844 -20.307 14.310 1.00 58.84 200 LEU A CA 1
ATOM 1556 C C . LEU A 1 200 ? 3.074 -20.397 15.234 1.00 58.84 200 LEU A C 1
ATOM 1558 O O . LEU A 1 200 ? 2.993 -19.905 16.356 1.00 58.84 200 LEU A O 1
ATOM 1562 N N . PRO A 1 201 ? 4.228 -20.930 14.785 1.00 56.84 201 PRO A N 1
ATOM 1563 C CA . PRO A 1 201 ? 5.462 -20.873 15.569 1.00 56.84 201 PRO A CA 1
ATOM 1564 C C . PRO A 1 201 ? 5.801 -19.417 15.882 1.00 56.84 201 PRO A C 1
ATOM 1566 O O . PRO A 1 201 ? 5.801 -18.601 14.953 1.00 56.84 201 PRO A O 1
ATOM 1569 N N . GLU A 1 202 ? 6.064 -19.084 17.145 1.00 47.84 202 GLU A N 1
ATOM 1570 C CA . GLU A 1 202 ? 6.355 -17.710 17.562 1.00 47.84 202 GLU A CA 1
ATOM 1571 C C . GLU A 1 202 ? 7.494 -17.112 16.717 1.00 47.84 202 GLU A C 1
ATOM 1573 O O . GLU A 1 202 ? 8.507 -17.777 16.479 1.00 47.84 202 GLU A O 1
ATOM 1578 N N . PRO A 1 203 ? 7.340 -15.882 16.189 1.00 50.62 203 PRO A N 1
ATOM 1579 C CA . PRO A 1 203 ? 8.460 -15.204 15.559 1.00 50.62 203 PRO A CA 1
ATOM 1580 C C . PRO A 1 203 ? 9.586 -15.022 16.575 1.00 50.62 203 PRO A C 1
ATOM 1582 O O . PRO A 1 203 ? 9.332 -14.763 17.750 1.00 50.62 203 PRO A O 1
ATOM 1585 N N . ALA A 1 204 ? 10.833 -15.041 16.102 1.00 45.22 204 ALA A N 1
ATOM 1586 C CA . ALA A 1 204 ? 11.927 -14.452 16.860 1.00 45.22 204 ALA A CA 1
ATOM 1587 C C . ALA A 1 204 ? 11.528 -13.010 17.216 1.00 45.22 204 ALA A C 1
ATOM 1589 O O . ALA A 1 204 ? 11.281 -12.192 16.326 1.00 45.22 204 ALA A O 1
ATOM 1590 N N . VAL A 1 205 ? 11.375 -12.728 18.511 1.00 39.56 205 VAL A N 1
ATOM 1591 C CA . VAL A 1 205 ? 10.872 -11.452 19.027 1.00 39.56 205 VAL A CA 1
ATOM 1592 C C . VAL A 1 205 ? 11.813 -10.328 18.600 1.00 39.56 205 VAL A C 1
ATOM 1594 O O . VAL A 1 205 ? 12.809 -10.037 19.259 1.00 39.56 205 VAL A O 1
ATOM 1597 N N . ILE A 1 206 ? 11.492 -9.650 17.499 1.00 40.53 206 ILE A N 1
ATOM 1598 C CA . ILE A 1 206 ? 12.069 -8.343 17.205 1.00 40.53 206 ILE A CA 1
ATOM 1599 C C . ILE A 1 206 ? 11.259 -7.355 18.037 1.00 40.53 206 ILE A C 1
ATOM 1601 O O . ILE A 1 206 ? 10.172 -6.937 17.635 1.00 40.53 206 ILE A O 1
ATOM 1605 N N . ARG A 1 207 ? 11.773 -7.010 19.224 1.00 35.69 207 ARG A N 1
ATOM 1606 C CA . ARG A 1 207 ? 11.262 -5.881 20.008 1.00 35.69 207 ARG A CA 1
ATOM 1607 C C . ARG A 1 207 ? 11.221 -4.665 19.085 1.00 35.69 207 ARG A C 1
ATOM 1609 O O . ARG A 1 207 ? 12.262 -4.203 18.619 1.00 35.69 207 ARG A O 1
ATOM 1616 N N . THR A 1 208 ? 10.021 -4.177 18.783 1.00 38.97 208 THR A N 1
ATOM 1617 C CA . THR A 1 208 ? 9.839 -2.910 18.076 1.00 38.97 208 THR A CA 1
ATOM 1618 C C . THR A 1 208 ? 10.570 -1.833 18.867 1.00 38.97 208 THR A C 1
ATOM 1620 O O . THR A 1 208 ? 10.258 -1.663 20.047 1.00 38.97 208 THR A O 1
ATOM 1623 N N . PRO A 1 209 ? 11.540 -1.116 18.277 1.00 31.75 209 PRO A N 1
ATOM 1624 C CA . PRO A 1 209 ? 12.111 0.031 18.953 1.00 31.75 209 PRO A CA 1
ATOM 1625 C C . PRO A 1 209 ? 10.977 1.024 19.207 1.00 31.75 209 PRO A C 1
ATOM 1627 O O . PRO A 1 209 ? 10.180 1.313 18.308 1.00 31.75 209 PRO A O 1
ATOM 1630 N N . GLU A 1 210 ? 10.899 1.513 20.444 1.00 31.06 210 GLU A N 1
ATOM 1631 C CA . GLU A 1 210 ? 10.067 2.651 20.817 1.00 31.06 210 GLU A CA 1
ATOM 1632 C C . GLU A 1 210 ? 10.182 3.750 19.760 1.00 31.06 210 GLU A C 1
ATOM 1634 O O . GLU A 1 210 ? 11.253 3.950 19.174 1.00 31.06 210 GLU A O 1
ATOM 1639 N N . ARG A 1 211 ? 9.072 4.460 19.519 1.00 33.78 211 ARG A N 1
ATOM 1640 C CA . ARG A 1 211 ? 8.995 5.630 18.636 1.00 33.78 211 ARG A CA 1
ATOM 1641 C C . ARG A 1 211 ? 10.073 6.650 19.022 1.00 33.78 211 ARG A C 1
ATOM 1643 O O . ARG A 1 211 ? 9.813 7.612 19.736 1.00 33.78 211 ARG A O 1
ATOM 1650 N N . LYS A 1 212 ? 11.283 6.498 18.489 1.00 29.06 212 LYS A N 1
ATOM 1651 C CA . LYS A 1 212 ? 12.243 7.589 18.415 1.00 29.06 212 LYS A CA 1
ATOM 1652 C C . LYS A 1 212 ? 11.664 8.577 17.423 1.00 29.06 212 LYS A C 1
ATOM 1654 O O . LYS A 1 212 ? 11.508 8.250 16.248 1.00 29.06 212 LYS A O 1
ATOM 1659 N N . ASN A 1 213 ? 11.329 9.761 17.931 1.00 32.06 213 ASN A N 1
ATOM 1660 C CA . ASN A 1 213 ? 11.014 10.950 17.153 1.00 32.06 213 ASN A CA 1
ATOM 1661 C C . ASN A 1 213 ? 12.030 11.089 16.014 1.00 32.06 213 ASN A C 1
ATOM 1663 O O . ASN A 1 213 ? 13.140 11.589 16.200 1.00 32.06 213 ASN A O 1
ATOM 1667 N N . THR A 1 214 ? 11.666 10.615 14.823 1.00 31.38 214 THR A N 1
ATOM 1668 C CA . THR A 1 214 ? 12.407 10.916 13.607 1.00 31.38 214 THR A CA 1
ATOM 1669 C C . THR A 1 214 ? 12.261 12.407 13.394 1.00 31.38 214 THR A C 1
ATOM 1671 O O . THR A 1 214 ? 11.148 12.887 13.176 1.00 31.38 214 THR A O 1
ATOM 1674 N N . GLN A 1 215 ? 13.379 13.119 13.522 1.00 33.22 215 GLN A N 1
ATOM 1675 C CA . GLN A 1 215 ? 13.483 14.550 13.277 1.00 33.22 215 GLN A CA 1
ATOM 1676 C C . GLN A 1 215 ? 12.682 14.929 12.029 1.00 33.22 215 GLN A C 1
ATOM 1678 O O . GLN A 1 215 ? 12.851 14.348 10.952 1.00 33.22 215 GLN A O 1
ATOM 1683 N N . SER A 1 216 ? 11.768 15.876 12.207 1.00 34.78 216 SER A N 1
ATOM 1684 C CA . SER A 1 216 ? 10.938 16.430 11.152 1.00 34.78 216 SER A CA 1
ATOM 1685 C C . SER A 1 216 ? 11.830 17.146 10.144 1.00 34.78 216 SER A C 1
ATOM 1687 O O . SER A 1 216 ? 12.353 18.223 10.421 1.00 34.78 216 SER A O 1
ATOM 1689 N N . PHE A 1 217 ? 12.007 16.560 8.963 1.00 43.34 217 PHE A N 1
ATOM 1690 C CA . PHE A 1 217 ? 12.410 17.350 7.806 1.00 43.34 217 PHE A CA 1
ATOM 1691 C C . PHE A 1 217 ? 11.274 18.349 7.522 1.00 43.34 217 PHE A C 1
ATOM 1693 O O . PHE A 1 217 ? 10.098 17.999 7.644 1.00 43.34 217 PHE A O 1
ATOM 1700 N N . ASN A 1 218 ? 11.592 19.596 7.184 1.00 42.31 218 ASN A N 1
ATOM 1701 C CA . ASN A 1 218 ? 10.575 20.594 6.849 1.00 42.31 218 ASN A CA 1
ATOM 1702 C C . ASN A 1 218 ? 10.135 20.387 5.398 1.00 42.31 218 ASN A C 1
ATOM 1704 O O . ASN A 1 218 ? 10.650 21.003 4.470 1.00 42.31 218 ASN A O 1
ATOM 1708 N N . TYR A 1 219 ? 9.209 19.458 5.201 1.00 56.41 219 TYR A N 1
ATOM 1709 C CA . TYR A 1 219 ? 8.676 19.133 3.887 1.00 56.41 219 TYR A CA 1
ATOM 1710 C C . TYR A 1 219 ? 7.671 20.197 3.421 1.00 56.41 219 TYR A C 1
ATOM 1712 O O . TYR A 1 219 ? 6.840 20.665 4.201 1.00 56.41 219 TYR A O 1
ATOM 1720 N N . SER A 1 220 ? 7.688 20.558 2.136 1.00 60.31 220 SER A N 1
ATOM 1721 C CA . SER A 1 220 ? 6.847 21.643 1.607 1.00 60.31 220 SER A CA 1
ATOM 1722 C C . SER A 1 220 ? 6.260 21.282 0.237 1.00 60.31 220 SER A C 1
ATOM 1724 O O . SER A 1 220 ? 6.974 20.976 -0.707 1.00 60.31 220 SER A O 1
ATOM 1726 N N . LEU A 1 221 ? 4.925 21.307 0.126 1.00 64.06 221 LEU A N 1
ATOM 1727 C CA . LEU A 1 221 ? 4.193 21.030 -1.122 1.00 64.06 221 LEU A CA 1
ATOM 1728 C C . LEU A 1 221 ? 4.623 21.930 -2.310 1.00 64.06 221 LEU A C 1
ATOM 1730 O O . LEU A 1 221 ? 4.704 21.414 -3.423 1.00 64.06 221 LEU A O 1
ATOM 1734 N N . PRO A 1 222 ? 4.955 23.227 -2.107 1.00 74.62 222 PRO A N 1
ATOM 1735 C CA . PRO A 1 222 ? 5.489 24.079 -3.171 1.00 74.62 222 PRO A CA 1
ATOM 1736 C C . PRO A 1 222 ? 6.798 23.562 -3.769 1.00 74.62 222 PRO A C 1
ATOM 1738 O O . PRO A 1 222 ? 7.041 23.757 -4.953 1.00 74.62 222 PRO A O 1
ATOM 1741 N N . TRP A 1 223 ? 7.620 22.874 -2.975 1.00 74.62 223 TRP A N 1
ATOM 1742 C CA . TRP A 1 223 ? 8.900 22.357 -3.442 1.00 74.62 223 TRP A CA 1
ATOM 1743 C C . TRP A 1 223 ? 8.771 21.103 -4.288 1.00 74.62 223 TRP A C 1
ATOM 1745 O O . TRP A 1 223 ? 9.469 21.000 -5.280 1.00 74.62 223 TRP A O 1
ATOM 1755 N N . LEU A 1 224 ? 7.816 20.220 -3.993 1.00 74.25 224 LEU A N 1
ATOM 1756 C CA . LEU A 1 224 ? 7.515 19.104 -4.893 1.00 74.25 224 LEU A CA 1
ATOM 1757 C C . LEU A 1 224 ? 7.110 19.614 -6.288 1.00 74.25 224 LEU A C 1
ATOM 1759 O O . LEU A 1 224 ? 7.563 19.092 -7.301 1.00 74.25 224 LEU A O 1
ATOM 1763 N N . VAL A 1 225 ? 6.275 20.656 -6.345 1.00 79.06 225 VAL A N 1
ATOM 1764 C CA . VAL A 1 225 ? 5.891 21.283 -7.619 1.00 79.06 225 VAL A CA 1
ATOM 1765 C C . VAL A 1 225 ? 7.098 21.961 -8.273 1.00 79.06 225 VAL A C 1
ATOM 1767 O O . VAL A 1 225 ? 7.308 21.789 -9.472 1.00 79.06 225 VAL A O 1
ATOM 1770 N N . ALA A 1 226 ? 7.917 22.677 -7.498 1.00 83.31 226 ALA A N 1
ATOM 1771 C CA . ALA A 1 226 ? 9.135 23.308 -7.997 1.00 83.31 226 ALA A CA 1
ATOM 1772 C C . ALA A 1 226 ? 10.136 22.287 -8.558 1.00 83.31 226 ALA A C 1
ATOM 1774 O O . ALA A 1 226 ? 10.676 22.525 -9.630 1.00 83.31 226 ALA A O 1
ATOM 1775 N N . ASP A 1 227 ? 10.325 21.136 -7.911 1.00 81.00 227 ASP A N 1
ATOM 1776 C CA . ASP A 1 227 ? 11.213 20.068 -8.374 1.00 81.00 227 ASP A CA 1
ATOM 1777 C C . ASP A 1 227 ? 10.730 19.481 -9.705 1.00 81.00 227 ASP A C 1
ATOM 1779 O O . ASP A 1 227 ? 11.527 19.308 -10.627 1.00 81.00 227 ASP A O 1
ATOM 1783 N N . ILE A 1 228 ? 9.421 19.220 -9.847 1.00 81.12 228 ILE A N 1
ATOM 1784 C CA . ILE A 1 228 ? 8.838 18.741 -11.113 1.00 81.12 228 ILE A CA 1
ATOM 1785 C C . ILE A 1 228 ? 9.088 19.766 -12.226 1.00 81.12 228 ILE A C 1
ATOM 1787 O O . ILE A 1 228 ? 9.531 19.399 -13.316 1.00 81.12 228 ILE A O 1
ATOM 1791 N N . LEU A 1 229 ? 8.835 21.048 -11.948 1.00 86.12 229 LEU A N 1
ATOM 1792 C CA . LEU A 1 229 ? 9.043 22.133 -12.908 1.00 86.12 229 LEU A CA 1
ATOM 1793 C C . LEU A 1 229 ? 10.527 22.334 -13.244 1.00 86.12 229 LEU A C 1
ATOM 1795 O O . LEU A 1 229 ? 10.856 22.545 -14.407 1.00 86.12 229 LEU A O 1
ATOM 1799 N N . MET A 1 230 ? 11.426 22.221 -12.265 1.00 85.81 230 MET A N 1
ATOM 1800 C CA . MET A 1 230 ? 12.875 22.303 -12.461 1.00 85.81 230 MET A CA 1
ATOM 1801 C C . MET A 1 230 ? 13.382 21.163 -13.344 1.00 85.81 230 MET A C 1
ATOM 1803 O O . MET A 1 230 ? 14.142 21.411 -14.277 1.00 85.81 230 MET A O 1
ATOM 1807 N N . VAL A 1 231 ? 12.944 19.924 -13.100 1.00 82.56 231 VAL A N 1
ATOM 1808 C CA . VAL A 1 231 ? 13.319 18.764 -13.924 1.00 82.56 231 VAL A CA 1
ATOM 1809 C C . VAL A 1 231 ? 12.792 18.911 -15.349 1.00 82.56 231 VAL A C 1
ATOM 1811 O O . VAL A 1 231 ? 13.560 18.752 -16.298 1.00 82.56 231 VAL A O 1
ATOM 1814 N N . ALA A 1 232 ? 11.516 19.271 -15.514 1.00 82.50 232 ALA A N 1
ATOM 1815 C CA . ALA A 1 232 ? 10.927 19.511 -16.830 1.00 82.50 232 ALA A CA 1
ATOM 1816 C C . ALA A 1 232 ? 11.645 20.650 -17.576 1.00 82.50 232 ALA A C 1
ATOM 1818 O O . ALA A 1 232 ? 12.002 20.494 -18.742 1.00 82.50 232 ALA A O 1
ATOM 1819 N N . GLY A 1 233 ? 11.931 21.761 -16.891 1.00 85.00 233 GLY A N 1
ATOM 1820 C CA . GLY A 1 233 ? 12.658 22.901 -17.446 1.00 85.00 233 GLY A CA 1
ATOM 1821 C C . GLY A 1 233 ? 14.075 22.539 -17.892 1.00 85.00 233 GLY A C 1
ATOM 1822 O O . GLY A 1 233 ? 14.466 22.866 -19.010 1.00 85.00 233 GLY A O 1
ATOM 1823 N N . MET A 1 234 ? 14.828 21.798 -17.071 1.00 86.50 234 MET A N 1
ATOM 1824 C CA . MET A 1 234 ? 16.164 21.318 -17.438 1.00 86.50 234 MET A CA 1
ATOM 1825 C C . MET A 1 234 ? 16.131 20.387 -18.661 1.00 86.50 234 MET A C 1
ATOM 1827 O O . MET A 1 234 ? 16.991 20.503 -19.534 1.00 86.50 234 MET A O 1
ATOM 1831 N N . LEU A 1 235 ? 15.136 19.497 -18.771 1.00 79.69 235 LEU A N 1
ATOM 1832 C CA . LEU A 1 235 ? 14.983 18.620 -19.939 1.00 79.69 235 LEU A CA 1
ATOM 1833 C C . LEU A 1 235 ? 14.656 19.399 -21.219 1.00 79.69 235 LEU A C 1
ATOM 1835 O O . LEU A 1 235 ? 15.220 19.098 -22.270 1.00 79.69 235 LEU A O 1
ATOM 1839 N N . ILE A 1 236 ? 13.801 20.422 -21.131 1.00 83.81 236 ILE A N 1
ATOM 1840 C CA . ILE A 1 236 ? 13.478 21.305 -22.261 1.00 83.81 236 ILE A CA 1
ATOM 1841 C C . ILE A 1 236 ? 14.730 22.063 -22.720 1.00 83.81 236 ILE A C 1
ATOM 1843 O O . ILE A 1 236 ? 15.029 22.083 -23.912 1.00 83.81 236 ILE A O 1
ATOM 1847 N N . VAL A 1 237 ? 15.510 22.619 -21.786 1.00 85.81 237 VAL A N 1
ATOM 1848 C CA . VAL A 1 237 ? 16.768 23.325 -22.088 1.00 85.81 237 VAL A CA 1
ATOM 1849 C C . VAL A 1 237 ? 17.764 22.413 -22.804 1.00 85.81 237 VAL A C 1
ATOM 1851 O O . VAL A 1 237 ? 18.319 22.803 -23.828 1.00 85.81 237 VAL A O 1
ATOM 1854 N N . VAL A 1 238 ? 17.950 21.181 -22.324 1.00 82.25 238 VAL A N 1
ATOM 1855 C CA . VAL A 1 238 ? 18.862 20.213 -22.961 1.00 82.25 238 VAL A CA 1
ATOM 1856 C C . VAL A 1 238 ? 18.324 19.689 -24.300 1.00 82.25 238 VAL A C 1
ATOM 1858 O O . VAL A 1 238 ? 19.077 19.141 -25.106 1.00 82.25 238 VAL A O 1
ATOM 1861 N N . SER A 1 239 ? 17.026 19.846 -24.567 1.00 77.81 239 SER A N 1
ATOM 1862 C CA . SER A 1 239 ? 16.414 19.439 -25.833 1.00 77.81 239 SER A CA 1
ATOM 1863 C C . SER A 1 239 ? 16.378 20.533 -26.898 1.00 77.81 239 SER A C 1
ATOM 1865 O O . SER A 1 239 ? 16.380 20.183 -28.073 1.00 77.81 239 SER A O 1
ATOM 1867 N N . LEU A 1 240 ? 16.303 21.813 -26.519 1.00 79.94 240 LEU A N 1
ATOM 1868 C CA . LEU A 1 240 ? 16.051 22.917 -27.458 1.00 79.94 240 LEU A CA 1
ATOM 1869 C C . LEU A 1 240 ? 17.202 23.920 -27.579 1.00 79.94 240 LEU A C 1
ATOM 1871 O O . LEU A 1 240 ? 17.260 24.648 -28.566 1.00 79.94 240 LEU A O 1
ATOM 1875 N N . LEU A 1 241 ? 18.084 24.011 -26.582 1.00 85.62 241 LEU A N 1
ATOM 1876 C CA . LEU A 1 241 ? 19.120 25.044 -26.530 1.00 85.62 241 LEU A CA 1
ATOM 1877 C C . LEU A 1 241 ? 20.517 24.474 -26.771 1.00 85.62 241 LEU A C 1
ATOM 1879 O O . LEU A 1 241 ? 20.775 23.289 -26.573 1.00 85.62 241 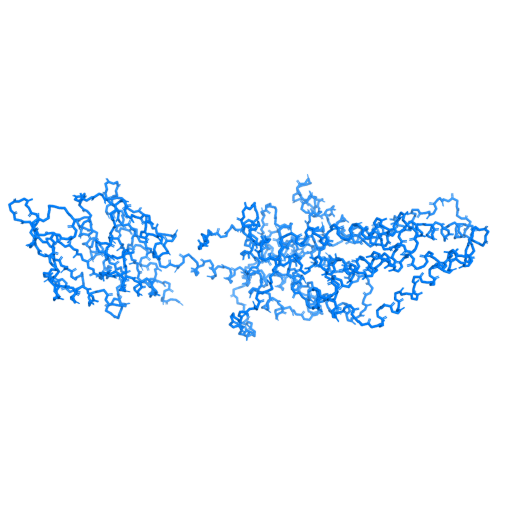LEU A O 1
ATOM 1883 N N . ASN A 1 242 ? 21.438 25.357 -27.158 1.00 84.44 242 ASN A N 1
ATOM 1884 C CA . ASN A 1 242 ? 22.845 25.027 -27.374 1.00 84.44 242 ASN A CA 1
ATOM 1885 C C . ASN A 1 242 ? 23.556 24.629 -26.070 1.00 84.44 242 ASN A C 1
ATOM 1887 O O . ASN A 1 242 ? 23.181 25.070 -24.983 1.00 84.44 242 ASN A O 1
ATOM 1891 N N . TRP A 1 243 ? 24.650 23.872 -26.199 1.00 80.19 243 TRP A N 1
ATOM 1892 C CA . TRP A 1 243 ? 25.401 23.283 -25.081 1.00 80.19 243 TRP A CA 1
ATOM 1893 C C . TRP A 1 243 ? 25.849 24.274 -23.992 1.00 80.19 243 TRP A C 1
ATOM 1895 O O . TRP A 1 243 ? 25.914 23.915 -22.817 1.00 80.19 243 TRP A O 1
ATOM 1905 N N . VAL A 1 244 ? 26.088 25.539 -24.357 1.00 85.19 244 VAL A N 1
ATOM 1906 C CA . VAL A 1 244 ? 26.427 26.624 -23.419 1.00 85.19 244 VAL A CA 1
ATOM 1907 C C . VAL A 1 244 ? 25.329 26.805 -22.362 1.00 85.19 244 VAL A C 1
ATOM 1909 O O . VAL A 1 244 ? 25.617 26.943 -21.173 1.00 85.19 244 VAL A O 1
ATOM 1912 N N . TRP A 1 245 ? 24.059 26.719 -22.767 1.00 86.06 245 TRP A N 1
ATOM 1913 C CA . TRP A 1 245 ? 22.916 26.850 -21.863 1.00 86.06 245 TRP A CA 1
ATOM 1914 C C . TRP A 1 245 ? 22.728 25.632 -20.960 1.00 86.06 245 TRP A C 1
ATOM 1916 O O . TRP A 1 245 ? 22.183 25.770 -19.865 1.00 86.06 245 TRP A O 1
ATOM 1926 N N . TRP A 1 246 ? 23.218 24.453 -21.360 1.00 85.69 246 TRP A N 1
ATOM 1927 C CA . TRP A 1 246 ? 23.156 23.259 -20.512 1.00 85.69 246 TRP A CA 1
ATOM 1928 C C . TRP A 1 246 ? 24.000 23.466 -19.258 1.00 85.69 246 TRP A C 1
ATOM 1930 O O . TRP A 1 246 ? 23.525 23.240 -18.153 1.00 85.69 246 TRP A O 1
ATOM 1940 N N . VAL A 1 247 ? 25.223 23.975 -19.412 1.00 85.69 247 VAL A N 1
ATOM 1941 C CA . VAL A 1 247 ? 26.130 24.247 -18.287 1.00 85.69 247 VAL A CA 1
ATOM 1942 C C . VAL A 1 247 ? 25.551 25.330 -17.373 1.00 85.69 247 VAL A C 1
ATOM 1944 O O . VAL A 1 247 ? 25.510 25.148 -16.156 1.00 85.69 247 VAL A O 1
ATOM 1947 N N . ILE A 1 248 ? 25.053 26.423 -17.962 1.00 87.88 248 ILE A N 1
ATOM 1948 C CA . ILE A 1 248 ? 24.537 27.589 -17.228 1.00 87.88 248 ILE A CA 1
ATOM 1949 C C . ILE A 1 248 ? 23.285 27.248 -16.413 1.00 87.88 248 ILE A C 1
ATOM 1951 O O . ILE A 1 248 ? 23.129 27.758 -15.309 1.00 87.88 248 ILE A O 1
ATOM 1955 N N . VAL A 1 249 ? 22.394 26.394 -16.924 1.00 86.56 249 VAL A N 1
ATOM 1956 C CA . VAL A 1 249 ? 21.123 26.080 -16.248 1.00 86.56 249 VAL A CA 1
ATOM 1957 C C . VAL A 1 249 ? 21.219 24.812 -15.402 1.00 86.56 249 VAL A C 1
ATOM 1959 O O . VAL A 1 249 ? 20.766 24.798 -14.259 1.00 86.56 249 VAL A O 1
ATOM 1962 N N . VAL A 1 250 ? 21.815 23.739 -15.926 1.00 85.00 250 VAL A N 1
ATOM 1963 C CA . VAL A 1 250 ? 21.778 22.425 -15.268 1.00 85.00 250 VAL A CA 1
ATOM 1964 C C . VAL A 1 250 ? 22.676 22.396 -14.037 1.00 85.00 250 VAL A C 1
ATOM 1966 O O . VAL A 1 250 ? 22.251 21.890 -13.002 1.00 85.00 250 VAL A O 1
ATOM 1969 N N . ILE A 1 251 ? 23.888 22.961 -14.094 1.00 88.38 251 ILE A N 1
ATOM 1970 C CA . ILE A 1 251 ? 24.828 22.887 -12.962 1.00 88.38 251 ILE A CA 1
ATOM 1971 C C . ILE A 1 251 ? 24.285 23.615 -11.720 1.00 88.38 251 ILE A C 1
ATOM 1973 O O . ILE A 1 251 ? 24.269 22.995 -10.652 1.00 88.38 251 ILE A O 1
ATOM 1977 N N . PRO A 1 252 ? 23.785 24.866 -11.805 1.00 90.81 252 PRO A N 1
ATOM 1978 C CA . PRO A 1 252 ? 23.229 25.543 -10.635 1.00 90.81 252 PRO A CA 1
ATOM 1979 C C . PRO A 1 252 ? 21.995 24.838 -10.072 1.00 90.81 252 PRO A C 1
ATOM 1981 O O . PRO A 1 252 ? 21.890 24.671 -8.859 1.00 90.81 252 PRO A O 1
ATOM 1984 N N . VAL A 1 253 ? 21.082 24.369 -10.930 1.00 87.69 253 VAL A N 1
ATOM 1985 C CA . VAL A 1 253 ? 19.866 23.678 -10.474 1.00 87.69 253 VAL A CA 1
ATOM 1986 C C . VAL A 1 253 ? 20.210 22.341 -9.813 1.00 87.69 253 VAL A C 1
ATOM 1988 O O . VAL A 1 253 ? 19.706 22.045 -8.730 1.00 87.69 253 VAL A O 1
ATOM 1991 N N . VAL A 1 254 ? 21.128 21.560 -10.389 1.00 85.69 254 VAL A N 1
ATOM 1992 C CA . VAL A 1 254 ? 21.623 20.319 -9.774 1.00 85.69 254 VAL A CA 1
ATOM 1993 C C . VAL A 1 254 ? 22.322 20.604 -8.442 1.00 85.69 254 VAL A C 1
ATOM 1995 O O . VAL A 1 254 ? 22.123 19.849 -7.493 1.00 85.69 254 VAL A O 1
ATOM 1998 N N . ALA A 1 255 ? 23.081 21.697 -8.317 1.00 87.00 255 ALA A N 1
ATOM 1999 C CA . ALA A 1 255 ? 23.700 22.092 -7.051 1.00 87.00 255 ALA A CA 1
ATOM 2000 C C . ALA A 1 255 ? 22.657 22.461 -5.977 1.00 87.00 255 ALA A C 1
ATOM 2002 O O . ALA A 1 255 ? 22.791 22.055 -4.819 1.00 87.00 255 ALA A O 1
ATOM 2003 N N . VAL A 1 256 ? 21.582 23.163 -6.351 1.00 87.75 256 VAL A N 1
ATOM 2004 C CA . VAL A 1 256 ? 20.449 23.459 -5.454 1.00 87.75 256 VAL A CA 1
ATOM 2005 C C . VAL A 1 256 ? 19.769 22.167 -4.993 1.00 87.75 256 VAL A C 1
ATOM 2007 O O . VAL A 1 256 ? 19.593 21.958 -3.791 1.00 87.75 256 VAL A O 1
ATOM 2010 N N . LEU A 1 257 ? 19.463 21.249 -5.915 1.00 82.69 257 LEU A N 1
ATOM 2011 C CA . LEU A 1 257 ? 18.887 19.945 -5.570 1.00 82.69 257 LEU A CA 1
ATOM 2012 C C . LEU A 1 257 ? 19.849 19.122 -4.696 1.00 82.69 257 LEU A C 1
ATOM 2014 O O . LEU A 1 257 ? 19.427 18.475 -3.739 1.00 82.69 257 LEU A O 1
ATOM 2018 N N . ALA A 1 258 ? 21.155 19.170 -4.960 1.00 81.56 258 ALA A N 1
ATOM 2019 C CA . ALA A 1 258 ? 22.122 18.365 -4.227 1.00 81.56 258 ALA A CA 1
ATOM 2020 C C . ALA A 1 258 ? 22.420 18.862 -2.812 1.00 81.56 258 ALA A C 1
ATOM 2022 O O . ALA A 1 258 ? 22.597 18.050 -1.897 1.00 81.56 258 ALA A O 1
ATOM 2023 N N . THR A 1 259 ? 22.437 20.178 -2.613 1.00 82.75 259 THR A N 1
ATOM 2024 C CA . THR A 1 259 ? 22.596 20.790 -1.287 1.00 82.75 259 THR A CA 1
ATOM 2025 C C . THR A 1 259 ? 21.369 20.547 -0.413 1.00 82.75 259 THR A C 1
ATOM 2027 O O . THR A 1 259 ? 21.511 20.179 0.755 1.00 82.75 259 THR A O 1
ATOM 2030 N N . ARG A 1 260 ? 20.169 20.658 -0.990 1.00 80.06 260 ARG A N 1
ATOM 2031 C CA . ARG A 1 260 ? 18.899 20.419 -0.301 1.00 80.06 260 ARG A CA 1
ATOM 2032 C C . ARG A 1 260 ? 18.674 18.941 0.036 1.00 80.06 260 ARG A C 1
ATOM 2034 O O . ARG A 1 260 ? 18.383 18.607 1.184 1.00 80.06 260 ARG A O 1
ATOM 2041 N N . TYR A 1 261 ? 18.873 18.040 -0.927 1.00 76.75 261 TYR A N 1
ATOM 2042 C CA . TYR A 1 261 ? 18.631 16.596 -0.783 1.00 76.75 261 TYR A CA 1
ATOM 2043 C C . TYR A 1 261 ? 19.908 15.815 -0.448 1.00 76.75 261 TYR A C 1
ATOM 2045 O O . TYR A 1 261 ? 20.150 14.716 -0.959 1.00 76.75 261 TYR A O 1
ATOM 2053 N N . ARG A 1 262 ? 20.727 16.360 0.464 1.00 70.25 262 ARG A N 1
ATOM 2054 C CA . ARG A 1 262 ? 22.072 15.855 0.802 1.00 70.25 262 ARG A CA 1
ATOM 2055 C C . ARG A 1 262 ? 22.103 14.361 1.145 1.00 70.25 262 ARG A C 1
ATOM 2057 O O . ARG A 1 262 ? 23.072 13.675 0.832 1.00 70.25 262 ARG A O 1
ATOM 2064 N N . ARG A 1 263 ? 21.042 13.833 1.771 1.00 66.44 263 ARG A N 1
ATOM 2065 C CA . ARG A 1 263 ? 20.933 12.410 2.140 1.00 66.44 263 ARG A CA 1
ATOM 2066 C C . ARG A 1 263 ? 20.725 11.491 0.932 1.00 66.44 263 ARG A C 1
ATOM 2068 O O . ARG A 1 263 ? 21.382 10.455 0.872 1.00 66.44 263 ARG A O 1
ATOM 2075 N N . ALA A 1 264 ? 19.855 11.860 -0.010 1.00 65.31 264 ALA A N 1
ATOM 2076 C CA . ALA A 1 264 ? 19.637 11.086 -1.235 1.00 65.31 264 ALA A CA 1
ATOM 2077 C C . ALA A 1 264 ? 20.840 11.191 -2.180 1.00 65.31 264 ALA A C 1
ATOM 2079 O O . ALA A 1 264 ? 21.323 10.178 -2.683 1.00 65.31 264 ALA A O 1
ATOM 2080 N N . MET A 1 265 ? 21.414 12.389 -2.322 1.00 72.19 265 MET A N 1
ATOM 2081 C CA . MET A 1 265 ? 22.579 12.595 -3.187 1.00 72.19 265 MET A CA 1
ATOM 2082 C C . MET A 1 265 ? 23.856 11.917 -2.692 1.00 72.19 265 MET A C 1
ATOM 2084 O O . MET A 1 265 ? 24.719 11.596 -3.507 1.00 72.19 265 MET A O 1
ATOM 2088 N N . ARG A 1 266 ? 23.979 11.633 -1.386 1.00 68.88 266 ARG A N 1
ATOM 2089 C CA . ARG A 1 266 ? 25.126 10.892 -0.830 1.00 68.88 266 ARG A CA 1
ATOM 2090 C C . ARG A 1 266 ? 25.271 9.487 -1.428 1.00 68.88 266 ARG A C 1
ATOM 2092 O O . ARG A 1 266 ? 26.364 8.931 -1.455 1.00 68.88 266 ARG A O 1
ATOM 2099 N N . GLN A 1 267 ? 24.174 8.899 -1.901 1.00 62.50 267 GLN A N 1
ATOM 2100 C CA . GLN A 1 267 ? 24.182 7.570 -2.516 1.00 62.50 267 GLN A CA 1
ATOM 2101 C C . GLN A 1 267 ? 24.627 7.618 -3.983 1.00 62.50 267 GLN A C 1
ATOM 2103 O O . GLN A 1 267 ? 25.289 6.693 -4.452 1.00 62.50 267 GLN A O 1
ATOM 2108 N N . LEU A 1 268 ? 24.336 8.726 -4.670 1.00 66.38 268 LEU A N 1
ATOM 2109 C CA . LEU A 1 268 ? 24.753 8.999 -6.045 1.00 66.38 268 LEU A CA 1
ATOM 2110 C C . LEU A 1 268 ? 26.200 9.506 -6.147 1.00 66.38 268 LEU A C 1
ATOM 2112 O O . LEU A 1 268 ? 26.721 9.623 -7.246 1.00 66.38 268 LEU A O 1
ATOM 2116 N N . SER A 1 269 ? 26.887 9.785 -5.036 1.00 62.16 269 SER A N 1
ATOM 2117 C CA . SER A 1 269 ? 28.252 10.347 -5.046 1.00 62.16 269 SER A CA 1
ATOM 2118 C C . SER A 1 269 ? 29.351 9.321 -5.341 1.00 62.16 269 SER A C 1
ATOM 2120 O O . SER A 1 269 ? 30.529 9.670 -5.320 1.00 62.16 269 SER A O 1
ATOM 2122 N N . LYS A 1 270 ? 29.007 8.046 -5.571 1.00 72.69 270 LYS A N 1
ATOM 2123 C CA . LYS A 1 270 ? 29.999 7.006 -5.871 1.00 72.69 270 LYS A CA 1
ATOM 2124 C C . LYS A 1 270 ? 30.582 7.247 -7.273 1.00 72.69 270 LYS A C 1
ATOM 2126 O O . LYS A 1 270 ? 29.846 7.095 -8.249 1.00 72.69 270 LYS A O 1
ATOM 2131 N N . PRO A 1 271 ? 31.887 7.550 -7.408 1.00 72.12 271 PRO A N 1
ATOM 2132 C CA . PRO A 1 271 ? 32.469 7.944 -8.693 1.00 72.12 271 PRO A CA 1
ATOM 2133 C C . PRO A 1 271 ? 32.393 6.828 -9.744 1.00 72.12 271 PRO A C 1
ATOM 2135 O O . PRO A 1 271 ? 32.183 7.108 -10.918 1.00 72.12 271 PRO A O 1
ATOM 2138 N N . GLY A 1 272 ? 32.463 5.556 -9.333 1.00 69.75 272 GLY A N 1
ATOM 2139 C CA . GLY A 1 272 ? 32.393 4.417 -10.259 1.00 69.75 272 GLY A CA 1
ATOM 2140 C C . GLY A 1 272 ? 31.078 4.313 -11.046 1.00 69.75 272 GLY A C 1
ATOM 2141 O O . GLY A 1 272 ? 31.090 3.886 -12.200 1.00 69.75 272 GLY A O 1
ATOM 2142 N N . PHE A 1 273 ? 29.952 4.747 -10.467 1.00 67.38 273 PHE A N 1
ATOM 2143 C CA . PHE A 1 273 ? 28.668 4.778 -11.176 1.00 67.38 273 PHE A CA 1
ATOM 2144 C C . PHE A 1 273 ? 28.703 5.784 -12.334 1.00 67.38 273 PHE A C 1
ATOM 2146 O O . PHE A 1 273 ? 28.370 5.437 -13.461 1.00 67.38 273 PHE A O 1
ATOM 2153 N N . TRP A 1 274 ? 29.189 7.001 -12.082 1.00 74.50 274 TRP A N 1
ATOM 2154 C CA . TRP A 1 274 ? 29.268 8.042 -13.106 1.00 74.50 274 TRP A CA 1
ATOM 2155 C C . TRP A 1 274 ? 30.325 7.750 -14.165 1.00 74.50 274 TRP A C 1
ATOM 2157 O O . TRP A 1 274 ? 30.070 7.981 -15.340 1.00 74.50 274 TRP A O 1
ATOM 2167 N N . ILE A 1 275 ? 31.475 7.189 -13.781 1.00 76.31 275 ILE A N 1
ATOM 2168 C CA . ILE A 1 275 ? 32.526 6.811 -14.736 1.00 76.31 275 ILE A CA 1
ATOM 2169 C C . ILE A 1 275 ? 32.008 5.741 -15.699 1.00 76.31 275 ILE A C 1
ATOM 2171 O O . ILE A 1 275 ? 32.099 5.917 -16.908 1.00 76.31 275 ILE A O 1
ATOM 2175 N N . SER A 1 276 ? 31.422 4.656 -15.181 1.00 67.88 276 SER A N 1
ATOM 2176 C CA . SER A 1 276 ? 30.864 3.601 -16.040 1.00 67.88 276 SER A CA 1
ATOM 2177 C C . SER A 1 276 ? 29.753 4.130 -16.949 1.00 67.88 276 SER A C 1
ATOM 2179 O O . SER A 1 276 ? 29.720 3.794 -18.130 1.00 67.88 276 SER A O 1
ATOM 2181 N N . PHE A 1 277 ? 28.896 5.013 -16.433 1.00 68.88 277 PHE A N 1
ATOM 2182 C CA . PHE A 1 277 ? 27.830 5.631 -17.210 1.00 68.88 277 PHE A CA 1
ATOM 2183 C C . PHE A 1 277 ? 28.361 6.519 -18.346 1.00 68.88 277 PHE A C 1
ATOM 2185 O O . PHE A 1 277 ? 27.950 6.339 -19.491 1.00 68.88 277 PHE A O 1
ATOM 2192 N N . VAL A 1 278 ? 29.307 7.420 -18.051 1.00 79.50 278 VAL A N 1
ATOM 2193 C CA . VAL A 1 278 ? 29.949 8.302 -19.042 1.00 79.50 278 VAL A CA 1
ATOM 2194 C C . VAL A 1 278 ? 30.695 7.490 -20.097 1.00 79.50 278 VAL A C 1
ATOM 2196 O O . VAL A 1 278 ? 30.624 7.805 -21.279 1.00 79.50 278 VAL A O 1
ATOM 2199 N N . VAL A 1 279 ? 31.383 6.418 -19.700 1.00 78.44 279 VAL A N 1
ATOM 2200 C CA . VAL A 1 279 ? 32.076 5.533 -20.646 1.00 78.44 279 VAL A CA 1
ATOM 2201 C C . VAL A 1 279 ? 31.081 4.864 -21.592 1.00 78.44 279 VAL A C 1
ATOM 2203 O O . VAL A 1 279 ? 31.292 4.886 -22.800 1.00 78.44 279 VAL A O 1
ATOM 2206 N N . ILE A 1 280 ? 29.974 4.317 -21.081 1.00 71.62 280 ILE A N 1
ATOM 2207 C CA . ILE A 1 280 ? 28.956 3.659 -21.916 1.00 71.62 280 ILE A CA 1
ATOM 2208 C C . ILE A 1 280 ? 28.300 4.656 -22.882 1.00 71.62 280 ILE A C 1
ATOM 2210 O O . ILE A 1 280 ? 28.133 4.341 -24.061 1.00 71.62 280 ILE A O 1
ATOM 2214 N N . THR A 1 281 ? 27.939 5.855 -22.419 1.00 74.88 281 THR A N 1
ATOM 2215 C CA . THR A 1 281 ? 27.317 6.884 -23.272 1.00 74.88 281 THR A CA 1
ATOM 2216 C C . THR A 1 281 ? 28.283 7.411 -24.330 1.00 74.88 281 THR A C 1
ATOM 2218 O O . THR A 1 281 ? 27.885 7.565 -25.482 1.00 74.88 281 THR A O 1
ATOM 2221 N N . MET A 1 282 ? 29.558 7.619 -23.983 1.00 80.94 282 MET A N 1
ATOM 2222 C CA . MET A 1 282 ? 30.597 8.023 -24.936 1.00 80.94 282 MET A CA 1
ATOM 2223 C C . MET A 1 282 ? 30.879 6.935 -25.970 1.00 80.94 282 MET A C 1
ATOM 2225 O O . MET A 1 282 ? 30.925 7.230 -27.159 1.00 80.94 282 MET A O 1
ATOM 2229 N N . LEU A 1 283 ? 31.006 5.672 -25.550 1.00 77.75 283 LEU A N 1
ATOM 2230 C CA . LEU A 1 283 ? 31.176 4.545 -26.472 1.00 77.75 283 LEU A CA 1
ATOM 2231 C C . LEU A 1 283 ? 29.979 4.399 -27.415 1.00 77.75 283 LEU A C 1
ATOM 2233 O O . LEU A 1 283 ? 30.170 4.126 -28.597 1.00 77.75 283 LEU A O 1
ATOM 2237 N N . SER A 1 284 ? 28.759 4.625 -26.922 1.00 68.94 284 SER A N 1
ATOM 2238 C CA . SER A 1 284 ? 27.545 4.595 -27.748 1.00 68.94 284 SER A CA 1
ATOM 2239 C C . SER A 1 284 ? 27.550 5.713 -28.796 1.00 68.94 284 SER A C 1
ATOM 2241 O O . SER A 1 284 ? 27.249 5.465 -29.960 1.00 68.94 284 SER A O 1
ATOM 2243 N N . ALA A 1 285 ? 27.959 6.926 -28.410 1.00 76.00 285 ALA A N 1
ATOM 2244 C CA . ALA A 1 285 ? 28.052 8.066 -29.320 1.00 76.00 285 ALA A CA 1
ATOM 2245 C C . ALA A 1 285 ? 29.182 7.915 -30.359 1.00 76.00 285 ALA A C 1
ATOM 2247 O O . ALA A 1 285 ? 29.010 8.258 -31.526 1.00 76.00 285 ALA A O 1
ATOM 2248 N N . LEU A 1 286 ? 30.321 7.337 -29.968 1.00 77.12 286 LEU A N 1
ATOM 2249 C CA . LEU A 1 286 ? 31.412 7.006 -30.892 1.00 77.12 286 LEU A CA 1
ATOM 2250 C C . LEU A 1 286 ? 31.022 5.878 -31.854 1.00 77.12 286 LEU A C 1
ATOM 2252 O O . LEU A 1 286 ? 31.334 5.951 -33.039 1.00 77.12 286 LEU A O 1
ATOM 2256 N N . SER A 1 287 ? 30.294 4.868 -31.369 1.00 71.19 287 SER A N 1
ATOM 2257 C CA . SER A 1 287 ? 29.765 3.789 -32.214 1.00 71.19 287 SER A CA 1
ATOM 2258 C C . SER A 1 287 ? 28.798 4.331 -33.268 1.00 71.19 287 SER A C 1
ATOM 2260 O O . SER A 1 287 ? 28.828 3.886 -34.409 1.00 71.19 287 SER A O 1
ATOM 2262 N N . PHE A 1 288 ? 27.991 5.337 -32.920 1.00 67.12 288 PHE A N 1
ATOM 2263 C CA . PHE A 1 288 ? 27.112 6.025 -33.866 1.00 67.12 288 PHE A CA 1
ATOM 2264 C C . PHE A 1 288 ? 27.890 6.721 -34.994 1.00 67.12 288 PHE A C 1
ATOM 2266 O O . PHE A 1 288 ? 27.568 6.542 -36.166 1.00 67.12 288 PHE A O 1
ATOM 2273 N N . SER A 1 289 ? 28.966 7.440 -34.657 1.00 71.69 289 SER A N 1
ATOM 2274 C CA . SER A 1 289 ? 29.848 8.072 -35.651 1.00 71.69 289 SER A CA 1
ATOM 2275 C C . SER A 1 289 ? 30.572 7.052 -36.535 1.00 71.69 289 SER A C 1
ATOM 2277 O O . SER A 1 289 ? 30.729 7.283 -37.730 1.00 71.69 289 SER A O 1
ATOM 2279 N N . ALA A 1 290 ? 30.958 5.901 -35.977 1.00 69.25 290 ALA A N 1
ATOM 2280 C CA . ALA A 1 290 ? 31.606 4.827 -36.728 1.00 69.25 290 ALA A CA 1
ATOM 2281 C C . ALA A 1 290 ? 30.653 4.099 -37.698 1.00 69.25 290 ALA A C 1
ATOM 2283 O O . ALA A 1 290 ? 31.095 3.623 -38.740 1.00 69.25 290 ALA A O 1
ATOM 2284 N N . LEU A 1 291 ? 29.359 4.010 -37.367 1.00 64.88 291 LEU A N 1
ATOM 2285 C CA . LEU A 1 291 ? 28.336 3.351 -38.191 1.00 64.88 291 LEU A CA 1
ATOM 2286 C C . LEU A 1 291 ? 27.771 4.260 -39.298 1.00 64.88 291 LEU A C 1
ATOM 2288 O O . LEU A 1 291 ? 27.285 3.745 -40.303 1.00 64.88 291 LEU A O 1
ATOM 2292 N N . ARG A 1 292 ? 27.846 5.590 -39.141 1.00 61.94 292 ARG A N 1
ATOM 2293 C CA . ARG A 1 292 ? 27.431 6.587 -40.148 1.00 61.94 292 ARG A CA 1
ATOM 2294 C C . ARG A 1 292 ? 28.531 7.628 -40.414 1.00 61.94 292 ARG A C 1
ATOM 2296 O O . ARG A 1 292 ? 28.395 8.783 -40.003 1.00 61.94 292 ARG A O 1
ATOM 2303 N N . PRO A 1 293 ? 29.618 7.245 -41.105 1.00 59.41 293 PRO A N 1
ATOM 2304 C CA . PRO A 1 293 ? 30.752 8.137 -41.347 1.00 59.41 293 PRO A CA 1
ATOM 2305 C C . PRO A 1 293 ? 30.448 9.313 -42.294 1.00 59.41 293 PRO A C 1
ATOM 2307 O O . PRO A 1 293 ? 31.198 10.284 -42.286 1.00 59.41 293 PRO A O 1
ATOM 2310 N N . GLU A 1 294 ? 29.369 9.262 -43.087 1.00 56.66 294 GLU A N 1
ATOM 2311 C CA . GLU A 1 294 ? 29.043 10.309 -44.075 1.00 56.66 294 GLU A CA 1
ATOM 2312 C C . GLU A 1 294 ? 28.278 11.520 -43.504 1.00 56.66 294 GLU A C 1
ATOM 2314 O O . GLU A 1 294 ? 28.278 12.576 -44.129 1.00 56.66 294 GLU A O 1
ATOM 2319 N N . GLU A 1 295 ? 27.668 11.413 -42.314 1.00 58.00 295 GLU A N 1
ATOM 2320 C CA . GLU A 1 295 ? 26.781 12.463 -41.774 1.00 58.00 295 GLU A CA 1
ATOM 2321 C C . GLU A 1 295 ? 27.354 13.238 -40.575 1.00 58.00 295 GLU A C 1
ATOM 2323 O O . GLU A 1 295 ? 26.927 14.365 -40.338 1.00 58.00 295 GLU A O 1
ATOM 2328 N N . ASN A 1 296 ? 28.313 12.691 -39.814 1.00 58.41 296 ASN A N 1
ATOM 2329 C CA . ASN A 1 296 ? 28.671 13.252 -38.503 1.00 58.41 296 ASN A CA 1
ATOM 2330 C C . ASN A 1 296 ? 30.181 13.406 -38.289 1.00 58.41 296 ASN A C 1
ATOM 2332 O O . ASN A 1 296 ? 30.939 12.435 -38.335 1.00 58.41 296 ASN A O 1
ATOM 2336 N N . SER A 1 297 ? 30.619 14.626 -37.958 1.00 75.50 297 SER A N 1
ATOM 2337 C CA . SER A 1 297 ? 31.994 14.878 -37.526 1.00 75.50 297 SER A CA 1
ATOM 2338 C C . SER A 1 297 ? 32.251 14.246 -36.151 1.00 75.50 297 SER A C 1
ATOM 2340 O O . SER A 1 297 ? 31.355 14.168 -35.309 1.00 75.50 297 SER A O 1
ATOM 2342 N N . LEU A 1 298 ? 33.507 13.892 -35.849 1.00 75.94 298 LEU A N 1
ATOM 2343 C CA . LEU A 1 298 ? 33.931 13.473 -34.500 1.00 75.94 298 LEU A CA 1
ATOM 2344 C C . LEU A 1 298 ? 33.504 14.477 -33.412 1.00 75.94 298 LEU A C 1
ATOM 2346 O O . LEU A 1 298 ? 33.238 14.093 -32.274 1.00 75.94 298 LEU A O 1
ATOM 2350 N N . LYS A 1 299 ? 33.413 15.767 -33.762 1.00 78.81 299 LYS A N 1
ATOM 2351 C CA . LYS A 1 299 ? 32.931 16.823 -32.862 1.00 78.81 299 LYS A CA 1
ATOM 2352 C C . LYS A 1 299 ? 31.448 16.662 -32.517 1.00 78.81 299 LYS A C 1
ATOM 2354 O O . LYS A 1 299 ? 31.086 16.827 -31.353 1.00 78.81 299 LYS A O 1
ATOM 2359 N N . ASP A 1 300 ? 30.621 16.291 -33.488 1.00 75.00 300 ASP A N 1
ATOM 2360 C CA . ASP A 1 300 ? 29.178 16.112 -33.309 1.00 75.00 300 ASP A CA 1
ATOM 2361 C C . ASP A 1 300 ? 28.888 14.854 -32.485 1.00 75.00 300 ASP A C 1
ATOM 2363 O O . ASP A 1 300 ? 28.056 14.877 -31.581 1.00 75.00 300 ASP A O 1
ATOM 2367 N N . ALA A 1 301 ? 29.669 13.791 -32.695 1.00 76.31 301 ALA A N 1
ATOM 2368 C CA . ALA A 1 301 ? 29.609 12.570 -31.894 1.00 76.31 301 ALA A CA 1
ATOM 2369 C C . ALA A 1 301 ? 29.897 12.835 -30.405 1.00 76.31 301 ALA A C 1
ATOM 2371 O O . ALA A 1 301 ? 29.171 12.378 -29.520 1.00 76.31 301 ALA A O 1
ATOM 2372 N N . ILE A 1 302 ? 30.934 13.626 -30.115 1.00 82.50 302 ILE A N 1
ATOM 2373 C CA . ILE A 1 302 ? 31.269 14.023 -28.743 1.00 82.50 302 ILE A CA 1
ATOM 2374 C C . ILE A 1 302 ? 30.154 14.896 -28.150 1.00 82.50 302 ILE A C 1
ATOM 2376 O O . ILE A 1 302 ? 29.759 14.685 -27.002 1.00 82.50 302 ILE A O 1
ATOM 2380 N N . LEU A 1 303 ? 29.606 15.839 -28.923 1.00 81.44 303 LEU A N 1
ATOM 2381 C CA . LEU A 1 303 ? 28.513 16.706 -28.480 1.00 81.44 303 LEU A CA 1
ATOM 2382 C C . LEU A 1 303 ? 27.250 15.902 -28.128 1.00 81.44 303 LEU A C 1
ATOM 2384 O O . LEU A 1 303 ? 26.651 16.130 -27.075 1.00 81.44 303 LEU A O 1
ATOM 2388 N N . ILE A 1 304 ? 26.895 14.919 -28.961 1.00 76.12 304 ILE A N 1
ATOM 2389 C CA . ILE A 1 304 ? 25.795 13.978 -28.724 1.00 76.12 304 ILE A CA 1
ATOM 2390 C C . ILE A 1 304 ? 26.024 13.205 -27.421 1.00 76.12 304 ILE A C 1
ATOM 2392 O O . ILE A 1 304 ? 25.145 13.166 -26.557 1.00 76.12 304 ILE A O 1
ATOM 2396 N N . GLY A 1 305 ? 27.219 12.639 -27.228 1.00 77.94 305 GLY A N 1
ATOM 2397 C CA . GLY A 1 305 ? 27.555 11.928 -25.995 1.00 77.94 305 GLY A CA 1
ATOM 2398 C C . GLY A 1 305 ? 27.450 12.825 -24.755 1.00 77.94 305 GLY A C 1
ATOM 2399 O O . GLY A 1 305 ? 26.967 12.395 -23.702 1.00 77.94 305 GLY A O 1
ATOM 2400 N N . ILE A 1 306 ? 27.882 14.086 -24.856 1.00 83.94 306 ILE A N 1
ATOM 2401 C CA . ILE A 1 306 ? 27.782 15.062 -23.762 1.00 83.94 306 ILE A CA 1
ATOM 2402 C C . ILE A 1 306 ? 26.308 15.352 -23.457 1.00 83.94 306 ILE A C 1
ATOM 2404 O O . ILE A 1 306 ? 25.911 15.317 -22.291 1.00 83.94 306 ILE A O 1
ATOM 2408 N N . GLN A 1 307 ? 25.475 15.551 -24.480 1.00 81.06 307 GLN A N 1
ATOM 2409 C CA . GLN A 1 307 ? 24.037 15.777 -24.324 1.00 81.06 307 GLN A CA 1
ATOM 2410 C C . GLN A 1 307 ? 23.346 14.626 -23.582 1.00 81.06 307 GLN A C 1
ATOM 2412 O O . GLN A 1 307 ? 22.567 14.860 -22.653 1.00 81.06 307 GLN A O 1
ATOM 2417 N N . MET A 1 308 ? 23.660 13.380 -23.953 1.00 72.88 308 MET A N 1
ATOM 2418 C CA . MET A 1 308 ? 23.117 12.180 -23.305 1.00 72.88 308 MET A CA 1
ATOM 2419 C C . MET A 1 308 ? 23.502 12.117 -21.821 1.00 72.88 308 MET A C 1
ATOM 2421 O O . MET A 1 308 ? 22.674 11.776 -20.974 1.00 72.88 308 MET A O 1
ATOM 2425 N N . ASN A 1 309 ? 24.732 12.511 -21.478 1.00 80.38 309 ASN A N 1
ATOM 2426 C CA . ASN A 1 309 ? 25.173 12.575 -20.085 1.00 80.38 309 ASN A CA 1
ATOM 2427 C C . ASN A 1 309 ? 24.442 13.659 -19.282 1.00 80.38 309 ASN A C 1
ATOM 2429 O O . ASN A 1 309 ? 24.005 13.386 -18.165 1.00 80.38 309 ASN A O 1
ATOM 2433 N N . PHE A 1 310 ? 24.239 14.856 -19.843 1.00 82.56 310 PHE A N 1
ATOM 2434 C CA . PHE A 1 310 ? 23.471 15.913 -19.172 1.00 82.56 310 PHE A CA 1
ATOM 2435 C C . PHE A 1 310 ? 22.017 15.492 -18.916 1.00 82.56 310 PHE A C 1
ATOM 2437 O O . PHE A 1 310 ? 21.523 15.675 -17.801 1.00 82.56 310 PHE A O 1
ATOM 2444 N N . ARG A 1 311 ? 21.347 14.863 -19.895 1.00 71.62 311 ARG A N 1
ATOM 2445 C CA . ARG A 1 311 ? 19.987 14.318 -19.709 1.00 71.62 311 ARG A CA 1
ATOM 2446 C C . ARG A 1 311 ? 19.937 13.312 -18.568 1.00 71.62 311 ARG A C 1
ATOM 2448 O O . ARG A 1 311 ? 19.081 13.413 -17.692 1.00 71.62 311 ARG A O 1
ATOM 2455 N N . ALA A 1 312 ? 20.881 12.378 -18.537 1.00 70.81 312 ALA A N 1
ATOM 2456 C CA . ALA A 1 312 ? 20.932 11.374 -17.489 1.00 70.81 312 ALA A CA 1
ATOM 2457 C C . ALA A 1 312 ? 21.149 11.972 -16.095 1.00 70.81 312 ALA A C 1
ATOM 2459 O O . ALA A 1 312 ? 20.454 11.576 -15.160 1.00 70.81 312 ALA A O 1
ATOM 2460 N N . VAL A 1 313 ? 22.047 12.955 -15.956 1.00 78.81 313 VAL A N 1
ATOM 2461 C CA . VAL A 1 313 ? 22.259 13.672 -14.689 1.00 78.81 313 VAL A CA 1
ATOM 2462 C C . VAL A 1 313 ? 20.956 14.303 -14.203 1.00 78.81 313 VAL A C 1
ATOM 2464 O O . VAL A 1 313 ? 20.569 14.081 -13.057 1.00 78.81 313 VAL A O 1
ATOM 2467 N N . ILE A 1 314 ? 20.250 15.028 -15.078 1.00 78.00 314 ILE A N 1
ATOM 2468 C CA . ILE A 1 314 ? 18.973 15.680 -14.753 1.00 78.00 314 ILE A CA 1
ATOM 2469 C C . ILE A 1 314 ? 17.951 14.660 -14.250 1.00 78.00 314 ILE A C 1
ATOM 2471 O O . ILE A 1 314 ? 17.313 14.879 -13.223 1.00 78.00 314 ILE A O 1
ATOM 2475 N N . ILE A 1 315 ? 17.808 13.538 -14.954 1.00 70.69 315 ILE A N 1
ATOM 2476 C CA . ILE A 1 315 ? 16.806 12.518 -14.638 1.00 70.69 315 ILE A CA 1
ATOM 2477 C C . ILE A 1 315 ? 17.136 11.808 -13.321 1.00 70.69 315 ILE A C 1
ATOM 2479 O O . ILE A 1 315 ? 16.256 11.621 -12.483 1.00 70.69 315 ILE A O 1
ATOM 2483 N N . ILE A 1 316 ? 18.398 11.425 -13.117 1.00 71.31 316 ILE A N 1
ATOM 2484 C CA . ILE A 1 316 ? 18.841 10.709 -11.915 1.00 71.31 316 ILE A CA 1
ATOM 2485 C C . ILE A 1 316 ? 18.688 11.604 -10.679 1.00 71.31 316 ILE A C 1
ATOM 2487 O O . ILE A 1 316 ? 18.069 11.200 -9.696 1.00 71.31 316 ILE A O 1
ATOM 2491 N N . VAL A 1 317 ? 19.193 12.839 -10.744 1.00 76.31 317 VAL A N 1
ATOM 2492 C CA . VAL A 1 317 ? 19.095 13.826 -9.656 1.00 76.31 317 VAL A CA 1
ATOM 2493 C C . VAL A 1 317 ? 17.633 14.212 -9.415 1.00 76.31 317 VAL A C 1
ATOM 2495 O O . VAL A 1 317 ? 17.187 14.243 -8.269 1.00 76.31 317 VAL A O 1
ATOM 2498 N N . GLY A 1 318 ? 16.871 14.443 -10.484 1.00 72.62 318 GLY A N 1
ATOM 2499 C CA . GLY A 1 318 ? 15.459 14.809 -10.437 1.00 72.62 318 GLY A CA 1
ATOM 2500 C C . GLY A 1 318 ? 14.586 13.743 -9.785 1.00 72.62 318 GLY A C 1
ATOM 2501 O O . GLY A 1 318 ? 13.856 14.036 -8.841 1.00 72.62 318 GLY A O 1
ATOM 2502 N N . PHE A 1 319 ? 14.692 12.483 -10.214 1.00 69.25 319 PHE A N 1
ATOM 2503 C CA . PHE A 1 319 ? 13.928 11.397 -9.597 1.00 69.25 319 PHE A CA 1
ATOM 2504 C C . PHE A 1 319 ? 14.364 11.101 -8.161 1.00 69.25 319 PHE A C 1
ATOM 2506 O O . PHE A 1 319 ? 13.520 10.746 -7.337 1.00 69.25 319 PHE A O 1
ATOM 2513 N N . SER A 1 320 ? 15.645 11.281 -7.825 1.00 69.94 320 SER A N 1
ATOM 2514 C CA . SER A 1 320 ? 16.105 11.182 -6.437 1.00 69.94 320 SER A CA 1
ATOM 2515 C C . SER A 1 320 ? 15.538 12.295 -5.551 1.00 69.94 320 SER A C 1
ATOM 2517 O O . SER A 1 320 ? 15.109 12.001 -4.436 1.00 69.94 320 SER A O 1
ATOM 2519 N N . ALA A 1 321 ? 15.479 13.538 -6.037 1.00 73.56 321 ALA A N 1
ATOM 2520 C CA . ALA A 1 321 ? 14.855 14.659 -5.330 1.00 73.56 321 ALA A CA 1
ATOM 2521 C C . ALA A 1 321 ? 13.346 14.429 -5.130 1.00 73.56 321 ALA A C 1
ATOM 2523 O O . ALA A 1 321 ? 12.858 14.400 -3.996 1.00 73.56 321 ALA A O 1
ATOM 2524 N N . LEU A 1 322 ? 12.625 14.116 -6.212 1.00 69.88 322 LEU A N 1
ATOM 2525 C CA . LEU A 1 322 ? 11.188 13.832 -6.179 1.00 69.88 322 LEU A CA 1
ATOM 2526 C C . LEU A 1 322 ? 10.849 12.668 -5.243 1.00 69.88 322 LEU A C 1
ATOM 2528 O O . LEU A 1 322 ? 9.910 12.762 -4.452 1.00 69.88 322 LEU A O 1
ATOM 2532 N N . GLY A 1 323 ? 11.637 11.588 -5.285 1.00 62.38 323 GLY A N 1
ATOM 2533 C CA . GLY A 1 323 ? 11.468 10.435 -4.402 1.00 62.38 323 GLY A CA 1
ATOM 2534 C C . GLY A 1 323 ? 11.567 10.792 -2.916 1.00 62.38 323 GLY A C 1
ATOM 2535 O O . GLY A 1 323 ? 10.859 10.200 -2.104 1.00 62.38 323 GLY A O 1
ATOM 2536 N N . THR A 1 324 ? 12.385 11.787 -2.552 1.00 66.00 324 THR A N 1
ATOM 2537 C CA . THR A 1 324 ? 12.476 12.260 -1.161 1.00 66.00 324 THR A CA 1
ATOM 2538 C C . THR A 1 324 ? 11.316 13.156 -0.728 1.00 66.00 324 THR A C 1
ATOM 2540 O O . THR A 1 324 ? 10.856 13.031 0.407 1.00 66.00 324 THR A O 1
ATOM 2543 N N . GLU A 1 325 ? 10.794 14.018 -1.606 1.00 67.81 325 GLU A N 1
ATOM 2544 C CA . GLU A 1 325 ? 9.660 14.910 -1.293 1.00 67.81 325 GLU A CA 1
ATOM 2545 C C . GLU A 1 325 ? 8.303 14.185 -1.317 1.00 67.81 325 GLU A C 1
ATOM 2547 O O . GLU A 1 325 ? 7.369 14.579 -0.616 1.00 67.81 325 GLU A O 1
ATOM 2552 N N . LEU A 1 326 ? 8.189 13.064 -2.041 1.00 59.22 326 LEU A N 1
ATOM 2553 C CA . LEU A 1 326 ? 7.019 12.172 -2.013 1.00 59.22 326 LEU A CA 1
ATOM 2554 C C . LEU A 1 326 ? 6.704 11.612 -0.607 1.00 59.22 326 LEU A C 1
ATOM 2556 O O . LEU A 1 326 ? 5.586 11.156 -0.365 1.00 59.22 326 LEU A O 1
ATOM 2560 N N . TYR A 1 327 ? 7.646 11.706 0.340 1.00 54.56 327 TYR A N 1
ATOM 2561 C CA . TYR A 1 327 ? 7.483 11.312 1.745 1.00 54.56 327 TYR A CA 1
ATOM 2562 C C . TYR A 1 327 ? 6.889 12.421 2.650 1.00 54.56 327 TYR A C 1
ATOM 2564 O O . TYR A 1 327 ? 6.791 12.266 3.869 1.00 54.56 327 TYR A O 1
ATOM 2572 N N . ASN A 1 328 ? 6.456 13.552 2.082 1.00 61.62 328 ASN A N 1
ATOM 2573 C CA . ASN A 1 328 ? 5.958 14.702 2.837 1.00 61.62 328 ASN A CA 1
ATOM 2574 C C . ASN A 1 328 ? 4.700 14.376 3.702 1.00 61.62 328 ASN A C 1
ATOM 2576 O O . ASN A 1 328 ? 3.676 13.921 3.180 1.00 61.62 328 ASN A O 1
ATOM 2580 N N . PRO A 1 329 ? 4.672 14.689 5.016 1.00 51.81 329 PRO A N 1
ATOM 2581 C CA . PRO A 1 329 ? 3.477 14.594 5.862 1.00 51.81 329 PRO A CA 1
ATOM 2582 C C . PRO A 1 329 ? 2.310 15.492 5.398 1.00 51.81 329 PRO A C 1
ATOM 2584 O O . PRO A 1 329 ? 1.156 15.216 5.728 1.00 51.81 329 PRO A O 1
ATOM 2587 N N . ALA A 1 330 ? 2.555 16.524 4.591 1.00 50.09 330 ALA A N 1
ATOM 2588 C CA . ALA A 1 330 ? 1.526 17.293 3.893 1.00 50.09 330 ALA A CA 1
ATOM 2589 C C . ALA A 1 330 ? 0.834 16.475 2.790 1.00 50.09 330 ALA A C 1
ATOM 2591 O O . ALA A 1 330 ? -0.376 16.597 2.634 1.00 50.09 330 ALA A O 1
ATOM 2592 N N . ILE A 1 331 ? 1.546 15.578 2.097 1.00 54.94 331 ILE A N 1
ATOM 2593 C CA . ILE A 1 331 ? 0.945 14.600 1.176 1.00 54.94 331 ILE A CA 1
ATOM 2594 C C . ILE A 1 331 ? 0.104 13.593 1.980 1.00 54.94 331 ILE A C 1
ATOM 2596 O O . ILE A 1 331 ? -1.026 13.290 1.602 1.00 54.94 331 ILE A O 1
ATOM 2600 N N . ARG A 1 332 ? 0.565 13.178 3.173 1.00 50.72 332 ARG A N 1
ATOM 2601 C CA . ARG A 1 332 ? -0.248 12.397 4.134 1.00 50.72 332 ARG A CA 1
ATOM 2602 C C . ARG A 1 332 ? -1.533 13.143 4.541 1.00 50.72 332 ARG A C 1
ATOM 2604 O O . ARG A 1 332 ? -2.592 12.525 4.645 1.00 50.72 332 ARG A O 1
ATOM 2611 N N . ASN A 1 333 ? -1.463 14.462 4.747 1.00 51.03 333 ASN A N 1
ATOM 2612 C CA . ASN A 1 333 ? -2.623 15.323 5.021 1.00 51.03 333 ASN A CA 1
ATOM 2613 C C . A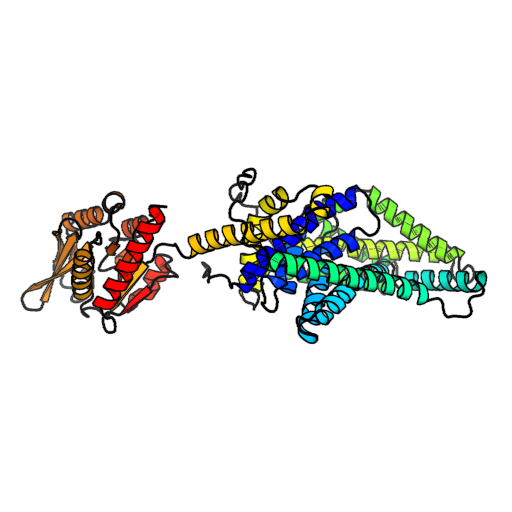SN A 1 333 ? -3.531 15.514 3.792 1.00 51.03 333 ASN A C 1
ATOM 2615 O O . ASN A 1 333 ? -4.752 15.498 3.937 1.00 51.03 333 ASN A O 1
ATOM 2619 N N . LEU A 1 334 ? -2.974 15.634 2.588 1.00 52.91 334 LEU A N 1
ATOM 2620 C CA . LEU A 1 334 ? -3.732 15.714 1.339 1.00 52.91 334 LEU A CA 1
ATOM 2621 C C . LEU A 1 334 ? -4.497 14.406 1.082 1.00 52.91 334 LEU A C 1
ATOM 2623 O O . LEU A 1 334 ? -5.694 14.424 0.796 1.00 52.91 334 LEU A O 1
ATOM 2627 N N . PHE A 1 335 ? -3.856 13.254 1.308 1.00 55.12 335 PHE A N 1
ATOM 2628 C CA . PHE A 1 335 ? -4.519 11.952 1.264 1.00 55.12 335 PHE A CA 1
ATOM 2629 C C . PHE A 1 335 ? -5.600 11.813 2.338 1.00 55.12 335 PHE A C 1
ATOM 2631 O O . PHE A 1 335 ? -6.646 11.231 2.067 1.00 55.12 335 PHE A O 1
ATOM 2638 N N . SER A 1 336 ? -5.424 12.428 3.515 1.00 50.66 336 SER A N 1
ATOM 2639 C CA . SER A 1 336 ? -6.448 12.432 4.570 1.00 50.66 336 SER A CA 1
ATOM 2640 C C . SER A 1 336 ? -7.742 13.177 4.196 1.00 50.66 336 SER A C 1
ATOM 2642 O O . SER A 1 336 ? -8.792 12.880 4.763 1.00 50.66 336 SER A O 1
ATOM 2644 N N . ARG A 1 337 ? -7.690 14.100 3.223 1.00 52.09 337 ARG A N 1
ATOM 2645 C CA . ARG A 1 337 ? -8.851 14.859 2.716 1.00 52.09 337 ARG A CA 1
ATOM 2646 C C . ARG A 1 337 ? -9.476 14.271 1.444 1.00 52.09 337 ARG A C 1
ATOM 2648 O O . ARG A 1 337 ? -10.522 14.742 1.015 1.00 52.09 337 ARG A O 1
ATOM 2655 N N . THR A 1 338 ? -8.868 13.249 0.842 1.00 64.38 338 THR A N 1
ATOM 2656 C CA . THR A 1 338 ? -9.334 12.633 -0.414 1.00 64.38 338 THR A CA 1
ATOM 2657 C C . THR A 1 338 ? -9.887 11.220 -0.184 1.00 64.38 338 THR A C 1
ATOM 2659 O O . THR A 1 338 ? -9.899 10.700 0.934 1.00 64.38 338 THR A O 1
ATOM 2662 N N . ARG A 1 339 ? -10.326 10.542 -1.259 1.00 62.38 339 ARG A N 1
ATOM 2663 C CA . ARG A 1 339 ? -10.802 9.139 -1.237 1.00 62.38 339 ARG A CA 1
ATOM 2664 C C . ARG A 1 339 ? -9.752 8.126 -0.721 1.00 62.38 339 ARG A C 1
ATOM 2666 O O . ARG A 1 339 ? -10.079 6.956 -0.532 1.00 62.38 339 ARG A O 1
ATOM 2673 N N . LEU A 1 340 ? -8.513 8.566 -0.473 1.00 66.94 340 LEU A N 1
ATOM 2674 C CA . LEU A 1 340 ? -7.394 7.791 0.075 1.00 66.94 340 LEU A CA 1
ATOM 2675 C C . LEU A 1 340 ? -7.152 8.046 1.578 1.00 66.94 340 LEU A C 1
ATOM 2677 O O . LEU A 1 340 ? -6.085 7.710 2.086 1.00 66.94 340 LEU A O 1
ATOM 2681 N N . ARG A 1 341 ? -8.140 8.573 2.321 1.00 68.12 341 ARG A N 1
ATOM 2682 C CA . ARG A 1 341 ? -8.021 8.908 3.759 1.00 68.12 341 ARG A CA 1
ATOM 2683 C C . ARG A 1 341 ? -7.481 7.780 4.646 1.00 68.12 341 ARG A C 1
ATOM 2685 O O . ARG A 1 341 ? -6.877 8.056 5.677 1.00 68.12 341 ARG A O 1
ATOM 2692 N N . GLN A 1 342 ? -7.674 6.525 4.243 1.00 73.88 342 GLN A N 1
ATOM 2693 C CA . GLN A 1 342 ? -7.256 5.337 4.995 1.00 73.88 342 GLN A CA 1
ATOM 2694 C C . GLN A 1 342 ? -5.871 4.793 4.599 1.00 73.88 342 GLN A C 1
ATOM 2696 O O . GLN A 1 342 ? -5.322 3.977 5.336 1.00 73.88 342 GLN A O 1
ATOM 2701 N N . LEU A 1 343 ? -5.272 5.272 3.499 1.00 77.94 343 LEU A N 1
ATOM 2702 C CA . LEU A 1 343 ? -3.941 4.851 3.039 1.00 77.94 343 LEU A CA 1
ATOM 2703 C C . LEU A 1 343 ? -2.846 5.079 4.098 1.00 77.94 343 LEU A C 1
ATOM 2705 O O . LEU A 1 343 ? -2.076 4.153 4.338 1.00 77.94 343 LEU A O 1
ATOM 2709 N N . PRO A 1 344 ? -2.768 6.237 4.790 1.00 69.88 344 PRO A N 1
ATOM 2710 C CA . PRO A 1 344 ? -1.725 6.446 5.791 1.00 69.88 344 PRO A CA 1
ATOM 2711 C C . PRO A 1 344 ? -1.784 5.476 6.967 1.00 69.88 344 PRO A C 1
ATOM 2713 O O . PRO A 1 344 ? -0.754 5.134 7.534 1.00 69.88 344 PRO A O 1
ATOM 2716 N N . LEU A 1 345 ? -2.994 5.075 7.353 1.00 69.44 345 LEU A N 1
ATOM 2717 C CA . LEU A 1 345 ? -3.212 4.160 8.463 1.00 69.44 345 LEU A CA 1
ATOM 2718 C C . LEU A 1 345 ? -2.917 2.714 8.033 1.00 69.44 345 LEU A C 1
ATOM 2720 O O . LEU A 1 345 ? -2.255 1.985 8.760 1.00 69.44 345 LEU A O 1
ATOM 2724 N N . ALA A 1 346 ? -3.299 2.339 6.808 1.00 77.94 346 ALA A N 1
ATOM 2725 C CA . ALA A 1 346 ? -2.898 1.076 6.188 1.00 77.94 346 ALA A CA 1
ATOM 2726 C C . ALA A 1 346 ? -1.367 0.951 6.043 1.00 77.94 346 ALA A C 1
ATOM 2728 O O . ALA A 1 346 ? -0.811 -0.125 6.259 1.00 77.94 346 ALA A O 1
ATOM 2729 N N . LEU A 1 347 ? -0.674 2.048 5.722 1.00 74.88 347 LEU A N 1
ATOM 2730 C CA . LEU A 1 347 ? 0.787 2.084 5.641 1.00 74.88 347 LEU A CA 1
ATOM 2731 C C . LEU A 1 347 ? 1.443 1.949 7.023 1.00 74.88 347 LEU A C 1
ATOM 2733 O O . LEU A 1 347 ? 2.418 1.220 7.156 1.00 74.88 347 LEU A O 1
ATOM 2737 N N . GLU A 1 348 ? 0.893 2.594 8.056 1.00 70.12 348 GLU A N 1
ATOM 2738 C CA . GLU A 1 348 ? 1.370 2.454 9.442 1.00 70.12 348 GLU A CA 1
ATOM 2739 C C . GLU A 1 348 ? 1.253 0.999 9.930 1.00 70.12 348 GLU A C 1
ATOM 2741 O O . GLU A 1 348 ? 2.216 0.451 10.464 1.00 70.12 348 GLU A O 1
ATOM 2746 N N . LEU A 1 349 ? 0.125 0.337 9.640 1.00 73.00 349 LEU A N 1
ATOM 2747 C CA . LEU A 1 349 ? -0.060 -1.095 9.907 1.00 73.00 349 LEU A CA 1
ATOM 2748 C C . LEU A 1 349 ? 0.933 -1.975 9.134 1.00 73.00 349 LEU A C 1
ATOM 2750 O O . LEU A 1 349 ? 1.482 -2.934 9.685 1.00 73.00 349 LEU A O 1
ATOM 2754 N N . SER A 1 350 ? 1.171 -1.644 7.862 1.00 80.19 350 SER A N 1
ATOM 2755 C CA . SER A 1 350 ? 2.115 -2.375 7.008 1.00 80.19 350 SER A CA 1
ATOM 2756 C C . SER A 1 350 ? 3.542 -2.250 7.536 1.00 80.19 350 SER A C 1
ATOM 2758 O O . SER A 1 350 ? 4.244 -3.247 7.673 1.00 80.19 350 SER A O 1
ATOM 2760 N N . ALA A 1 351 ? 3.957 -1.042 7.919 1.00 74.56 351 ALA A N 1
ATOM 2761 C CA . ALA A 1 351 ? 5.274 -0.778 8.486 1.00 74.56 351 ALA A CA 1
ATOM 2762 C C . ALA A 1 351 ? 5.492 -1.500 9.824 1.00 74.56 351 ALA A C 1
ATOM 2764 O O . ALA A 1 351 ? 6.571 -2.045 10.045 1.00 74.56 351 ALA A O 1
ATOM 2765 N N . ALA A 1 352 ? 4.472 -1.567 10.686 1.00 70.94 352 ALA A N 1
ATOM 2766 C CA . ALA A 1 352 ? 4.539 -2.311 11.947 1.00 70.94 352 ALA A CA 1
ATOM 2767 C C . ALA A 1 352 ? 4.675 -3.834 11.742 1.00 70.94 352 ALA A C 1
ATOM 2769 O O . ALA A 1 352 ? 5.282 -4.525 12.562 1.00 70.94 352 ALA A O 1
ATOM 2770 N N . SER A 1 353 ? 4.125 -4.354 10.640 1.00 74.75 353 SER A N 1
ATOM 2771 C CA . SER A 1 353 ? 4.104 -5.788 10.321 1.00 74.75 353 SER A CA 1
ATOM 2772 C C . SER A 1 353 ? 5.259 -6.232 9.413 1.00 74.75 353 SER A C 1
ATOM 2774 O O . SER A 1 353 ? 5.553 -7.426 9.330 1.00 74.75 353 SER A O 1
ATOM 2776 N N . LEU A 1 354 ? 5.941 -5.299 8.744 1.00 79.25 354 LEU A N 1
ATOM 2777 C CA . LEU A 1 354 ? 7.006 -5.611 7.790 1.00 79.25 354 LEU A CA 1
ATOM 2778 C C . LEU A 1 354 ? 8.192 -6.374 8.418 1.00 79.25 354 LEU A C 1
ATOM 2780 O O . LEU A 1 354 ? 8.584 -7.381 7.830 1.00 79.25 354 LEU A O 1
ATOM 2784 N N . PRO A 1 355 ? 8.750 -5.990 9.589 1.00 76.00 355 PRO A N 1
ATOM 2785 C CA . PRO A 1 355 ? 9.888 -6.707 10.176 1.00 76.00 355 PRO A CA 1
ATOM 2786 C C . PRO A 1 355 ? 9.577 -8.179 10.453 1.00 76.00 355 PRO A C 1
ATOM 2788 O O . PRO A 1 355 ? 10.390 -9.051 10.165 1.00 76.00 355 PRO A O 1
ATOM 2791 N N . THR A 1 356 ? 8.367 -8.460 10.944 1.00 73.94 356 THR A N 1
ATOM 2792 C CA . THR A 1 356 ? 7.908 -9.832 11.183 1.00 73.94 356 THR A CA 1
ATOM 2793 C C . THR A 1 356 ? 7.744 -10.616 9.883 1.00 73.94 356 THR A C 1
ATOM 2795 O O . THR A 1 356 ? 8.161 -11.764 9.823 1.00 73.94 356 THR A O 1
ATOM 2798 N N . MET A 1 357 ? 7.231 -9.995 8.813 1.00 78.88 357 MET A N 1
ATOM 2799 C CA . MET A 1 357 ? 7.111 -10.655 7.503 1.00 78.88 357 MET A CA 1
ATOM 2800 C C . MET A 1 357 ? 8.475 -10.969 6.875 1.00 78.88 357 MET A C 1
ATOM 2802 O O . MET A 1 357 ? 8.623 -11.990 6.212 1.00 78.88 357 MET A O 1
ATOM 2806 N N . ILE A 1 358 ? 9.471 -10.103 7.083 1.00 77.00 358 ILE A N 1
ATOM 2807 C CA . ILE A 1 358 ? 10.850 -10.344 6.639 1.00 77.00 358 ILE A CA 1
ATOM 2808 C C . ILE A 1 358 ? 11.469 -11.505 7.424 1.00 77.00 358 ILE A C 1
ATOM 2810 O O . ILE A 1 358 ? 12.110 -12.358 6.821 1.00 77.00 358 ILE A O 1
ATOM 2814 N N . ALA A 1 359 ? 11.252 -11.560 8.741 1.00 73.44 359 ALA A N 1
ATOM 2815 C CA . ALA A 1 359 ? 11.755 -12.642 9.589 1.00 73.44 359 ALA A CA 1
ATOM 2816 C C . ALA A 1 359 ? 11.122 -14.006 9.260 1.00 73.44 359 ALA A C 1
ATOM 2818 O O . ALA A 1 359 ? 11.784 -15.033 9.372 1.00 73.44 359 ALA A O 1
ATOM 2819 N N . ASP A 1 360 ? 9.859 -14.016 8.828 1.00 70.81 360 ASP A N 1
ATOM 2820 C CA . ASP A 1 360 ? 9.152 -15.233 8.415 1.00 70.81 360 ASP A CA 1
ATOM 2821 C C . ASP A 1 360 ? 9.481 -15.683 6.987 1.00 70.81 360 ASP A C 1
ATOM 2823 O O . ASP A 1 360 ? 9.033 -16.753 6.570 1.00 70.81 360 ASP A O 1
ATOM 2827 N N . MET A 1 361 ? 10.214 -14.874 6.216 1.00 73.38 361 MET A N 1
ATOM 2828 C CA . MET A 1 361 ? 10.583 -15.211 4.846 1.00 73.38 361 MET A CA 1
ATOM 2829 C C . MET A 1 361 ? 11.667 -16.301 4.868 1.00 73.38 361 MET A C 1
ATOM 2831 O O . MET A 1 361 ? 12.779 -16.037 5.326 1.00 73.38 361 MET A O 1
ATOM 2835 N N . PRO A 1 362 ? 11.389 -17.524 4.383 1.00 69.19 362 PRO A N 1
ATOM 2836 C CA . PRO A 1 362 ? 12.375 -18.595 4.404 1.00 69.19 362 PRO A CA 1
ATOM 2837 C C . PRO A 1 362 ? 13.382 -18.456 3.256 1.00 69.19 362 PRO A C 1
ATOM 2839 O O . PRO A 1 362 ? 13.143 -17.745 2.276 1.00 69.19 362 PRO A O 1
ATOM 2842 N N . ASP A 1 363 ? 14.484 -19.204 3.341 1.00 68.56 363 ASP A N 1
ATOM 2843 C CA . ASP A 1 363 ? 15.487 -19.279 2.275 1.00 68.56 363 ASP A CA 1
ATOM 2844 C C . ASP A 1 363 ? 14.870 -19.648 0.918 1.00 68.56 363 ASP A C 1
ATOM 2846 O O . ASP A 1 363 ? 13.926 -20.441 0.834 1.00 68.56 363 ASP A O 1
ATOM 2850 N N . LEU A 1 364 ? 15.461 -19.141 -0.172 1.00 63.78 364 LEU A N 1
ATOM 2851 C CA . LEU A 1 364 ? 14.931 -19.271 -1.538 1.00 63.78 364 LEU A CA 1
ATOM 2852 C C . LEU A 1 364 ? 14.602 -20.726 -1.930 1.00 63.78 364 LEU A C 1
ATOM 2854 O O . LEU A 1 364 ? 13.584 -20.989 -2.570 1.00 63.78 364 LEU A O 1
ATOM 2858 N N . LYS A 1 365 ? 15.432 -21.691 -1.503 1.00 69.62 365 LYS A N 1
ATOM 2859 C CA . LYS A 1 365 ? 15.210 -23.130 -1.749 1.00 69.62 365 LYS A CA 1
ATOM 2860 C C . LYS A 1 365 ? 13.920 -23.637 -1.103 1.00 69.62 365 LYS A C 1
ATOM 2862 O O . LYS A 1 365 ? 13.203 -24.427 -1.711 1.00 69.62 365 LYS A O 1
ATOM 2867 N N . THR A 1 366 ? 13.632 -23.201 0.116 1.00 74.19 366 THR A N 1
ATOM 2868 C CA . THR A 1 366 ? 12.426 -23.585 0.858 1.00 74.19 366 THR A CA 1
ATOM 2869 C C . THR A 1 366 ? 11.210 -22.841 0.312 1.00 74.19 366 THR A C 1
ATOM 2871 O O . THR A 1 366 ? 10.171 -23.462 0.087 1.00 74.19 366 THR A O 1
ATOM 2874 N N . ALA A 1 367 ? 11.371 -21.555 -0.020 1.00 69.88 367 ALA A N 1
ATOM 2875 C CA . ALA A 1 367 ? 10.342 -20.741 -0.666 1.00 69.88 367 ALA A CA 1
ATOM 2876 C C . ALA A 1 367 ? 9.858 -21.341 -1.996 1.00 69.88 367 ALA A C 1
ATOM 2878 O O . ALA A 1 367 ? 8.658 -21.376 -2.260 1.00 69.88 367 ALA A O 1
ATOM 2879 N N . MET A 1 368 ? 10.772 -21.886 -2.804 1.00 68.25 368 MET A N 1
ATOM 2880 C CA . MET A 1 368 ? 10.423 -22.566 -4.055 1.00 68.25 368 MET A CA 1
ATOM 2881 C C . MET A 1 368 ? 9.767 -23.936 -3.846 1.00 68.25 368 MET A C 1
ATOM 2883 O O . MET A 1 368 ? 8.936 -24.338 -4.658 1.00 68.25 368 MET A O 1
ATOM 2887 N N . LYS A 1 369 ? 10.121 -24.667 -2.781 1.00 74.12 369 LYS A N 1
ATOM 2888 C CA . LYS A 1 369 ? 9.566 -26.003 -2.503 1.00 74.12 369 LYS A CA 1
ATOM 2889 C C . LYS A 1 369 ? 8.163 -25.953 -1.899 1.00 74.12 369 LYS A C 1
ATOM 2891 O O . LYS A 1 369 ? 7.350 -26.823 -2.200 1.00 74.12 369 LYS A O 1
ATOM 2896 N N . GLN A 1 370 ? 7.879 -24.971 -1.043 1.00 76.75 370 GLN A N 1
ATOM 2897 C CA . GLN A 1 370 ? 6.620 -24.891 -0.292 1.00 76.75 370 GLN A CA 1
ATOM 2898 C C . GLN A 1 370 ? 5.973 -23.486 -0.332 1.00 76.75 370 GLN A C 1
ATOM 2900 O O . GLN A 1 370 ? 5.640 -22.931 0.713 1.00 76.75 370 GLN A O 1
ATOM 2905 N N . PRO A 1 371 ? 5.725 -22.891 -1.517 1.00 75.69 371 PRO A N 1
ATOM 2906 C CA . PRO A 1 371 ? 5.226 -21.512 -1.619 1.00 75.69 371 PRO A CA 1
ATOM 2907 C C . PRO A 1 371 ? 3.817 -21.322 -1.027 1.00 75.69 371 PRO A C 1
ATOM 2909 O O . PRO A 1 371 ? 3.489 -20.258 -0.508 1.00 75.69 371 PRO A O 1
ATOM 2912 N N . VAL A 1 372 ? 2.979 -22.363 -1.084 1.00 80.38 372 VAL A N 1
ATOM 2913 C CA . VAL A 1 372 ? 1.575 -22.324 -0.638 1.00 80.38 372 VAL A CA 1
ATOM 2914 C C . VAL A 1 372 ? 1.465 -22.206 0.885 1.00 80.38 372 VAL A C 1
ATOM 2916 O O . VAL A 1 372 ? 0.693 -21.381 1.373 1.00 80.38 372 VAL A O 1
ATOM 2919 N N . SER A 1 373 ? 2.227 -23.008 1.638 1.00 78.25 373 SER A N 1
ATOM 2920 C CA . SER A 1 373 ? 2.174 -23.003 3.107 1.00 78.25 373 SER A CA 1
ATOM 2921 C C . SER A 1 373 ? 2.732 -21.703 3.677 1.00 78.25 373 SER A C 1
ATOM 2923 O O . SER A 1 373 ? 2.116 -21.117 4.560 1.00 78.25 373 SER A O 1
ATOM 2925 N N . ILE A 1 374 ? 3.832 -21.195 3.113 1.00 78.06 374 ILE A N 1
ATOM 2926 C CA . ILE A 1 374 ? 4.443 -19.919 3.514 1.00 78.06 374 ILE A CA 1
ATOM 2927 C C . ILE A 1 374 ? 3.446 -18.775 3.347 1.00 78.06 374 ILE A C 1
ATOM 2929 O O . ILE A 1 374 ? 3.241 -17.987 4.270 1.00 78.06 374 ILE A O 1
ATOM 2933 N N . LEU A 1 375 ? 2.782 -18.705 2.189 1.00 79.25 375 LEU A N 1
ATOM 2934 C CA . LEU A 1 375 ? 1.812 -17.652 1.926 1.00 79.25 375 LEU A CA 1
ATOM 2935 C C . LEU A 1 375 ? 0.585 -17.772 2.847 1.00 79.25 375 LEU A C 1
ATOM 2937 O O . LEU A 1 375 ? 0.129 -16.757 3.369 1.00 79.25 375 LEU A O 1
ATOM 2941 N N . ASN A 1 376 ? 0.087 -18.987 3.118 1.00 82.00 376 ASN A N 1
ATOM 2942 C CA . ASN A 1 376 ? -1.010 -19.195 4.074 1.00 82.00 376 ASN A CA 1
ATOM 2943 C C . ASN A 1 376 ? -0.622 -18.768 5.503 1.00 82.00 376 ASN A C 1
ATOM 2945 O O . ASN A 1 376 ? -1.398 -18.079 6.171 1.00 82.00 376 ASN A O 1
ATOM 2949 N N . ARG A 1 377 ? 0.595 -19.108 5.945 1.00 79.06 377 ARG A N 1
ATOM 2950 C CA . ARG A 1 377 ? 1.146 -18.724 7.252 1.00 79.06 377 ARG A CA 1
ATOM 2951 C C . ARG A 1 377 ? 1.265 -17.207 7.396 1.00 79.06 377 ARG A C 1
ATOM 2953 O O . ARG A 1 377 ? 0.818 -16.640 8.393 1.00 79.06 377 ARG A O 1
ATOM 2960 N N . MET A 1 378 ? 1.808 -16.537 6.377 1.00 77.88 378 MET A N 1
ATOM 2961 C CA . MET A 1 378 ? 1.932 -15.076 6.339 1.00 77.88 378 MET A CA 1
ATOM 2962 C C . MET A 1 378 ? 0.565 -14.386 6.373 1.00 77.88 378 MET A C 1
ATOM 2964 O O . MET A 1 378 ? 0.369 -13.467 7.165 1.00 77.88 378 MET A O 1
ATOM 2968 N N . ILE A 1 379 ? -0.403 -14.851 5.574 1.00 79.62 379 ILE A N 1
ATOM 2969 C CA . ILE A 1 379 ? -1.767 -14.298 5.576 1.00 79.62 379 ILE A CA 1
ATOM 2970 C C . ILE A 1 379 ? -2.405 -14.445 6.961 1.00 79.62 379 ILE A C 1
ATOM 2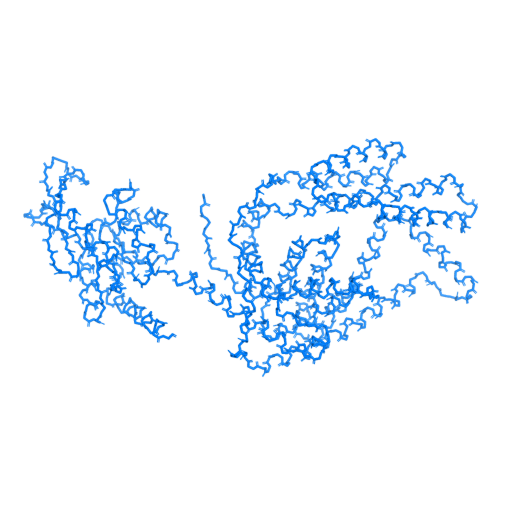972 O O . ILE A 1 379 ? -2.899 -13.459 7.505 1.00 79.62 379 ILE A O 1
ATOM 2976 N N . THR A 1 380 ? -2.359 -15.646 7.545 1.00 78.25 380 THR A N 1
ATOM 2977 C CA . THR A 1 380 ? -2.992 -15.949 8.840 1.00 78.25 380 THR A CA 1
ATOM 2978 C C . THR A 1 380 ? -2.373 -15.118 9.967 1.00 78.25 380 THR A C 1
ATOM 2980 O O . THR A 1 380 ? -3.085 -14.578 10.812 1.00 78.25 380 THR A O 1
ATOM 2983 N N . ARG A 1 381 ? -1.050 -14.920 9.949 1.00 76.50 381 ARG A N 1
ATOM 2984 C CA . ARG A 1 381 ? -0.355 -14.082 10.933 1.00 76.50 381 ARG A CA 1
ATOM 2985 C C . ARG A 1 381 ? -0.759 -12.615 10.852 1.00 76.50 381 ARG A C 1
ATOM 2987 O O . ARG A 1 381 ? -0.993 -11.994 11.887 1.00 76.50 381 ARG A O 1
ATOM 2994 N N . VAL A 1 382 ? -0.833 -12.050 9.647 1.00 70.81 382 VAL A N 1
ATOM 2995 C CA . VAL A 1 382 ? -1.265 -10.655 9.511 1.00 70.81 382 VAL A CA 1
ATOM 2996 C C . VAL A 1 382 ? -2.748 -10.515 9.852 1.00 70.81 382 VAL A C 1
ATOM 2998 O O . VAL A 1 382 ? -3.105 -9.542 10.503 1.00 70.81 382 VAL A O 1
ATOM 3001 N N . GLU A 1 383 ? -3.602 -11.478 9.485 1.00 75.69 383 GLU A N 1
ATOM 3002 C CA . GLU A 1 383 ? -5.009 -11.499 9.913 1.00 75.69 383 GLU A CA 1
ATOM 3003 C C . GLU A 1 383 ? -5.125 -11.493 11.446 1.00 75.69 383 GLU A C 1
ATOM 3005 O O . GLU A 1 383 ? -5.859 -10.665 11.984 1.00 75.69 383 GLU A O 1
ATOM 3010 N N . LYS A 1 384 ? -4.363 -12.342 12.153 1.00 74.31 384 LYS A N 1
ATOM 3011 C CA . LYS A 1 384 ? -4.344 -12.387 13.624 1.00 74.31 384 LYS A CA 1
ATOM 3012 C C . LYS A 1 384 ? -3.917 -11.047 14.222 1.00 74.31 384 LYS A C 1
ATOM 3014 O O . LYS A 1 384 ? -4.674 -10.457 14.986 1.00 74.31 384 LYS A O 1
ATOM 3019 N N . ARG A 1 385 ? -2.769 -10.513 13.795 1.00 67.81 385 ARG A N 1
ATOM 3020 C CA . ARG A 1 385 ? -2.243 -9.231 14.292 1.00 67.81 385 ARG A CA 1
ATOM 3021 C C . ARG A 1 385 ? -3.184 -8.065 14.004 1.00 67.81 385 ARG A C 1
ATOM 3023 O O . ARG A 1 385 ? -3.296 -7.120 14.774 1.00 67.81 385 ARG A O 1
ATOM 3030 N N . LEU A 1 386 ? -3.871 -8.111 12.872 1.00 66.12 386 LEU A N 1
ATOM 3031 C CA . LEU A 1 386 ? -4.822 -7.084 12.497 1.00 66.12 386 LEU A CA 1
ATOM 3032 C C . LEU A 1 386 ? -6.131 -7.187 13.285 1.00 66.12 386 LEU A C 1
ATOM 3034 O O . LEU A 1 386 ? -6.724 -6.158 13.603 1.00 66.12 386 LEU A O 1
ATOM 3038 N N . ASN A 1 387 ? -6.567 -8.402 13.617 1.00 66.62 387 ASN A N 1
ATOM 3039 C CA . ASN A 1 387 ? -7.668 -8.618 14.547 1.00 66.62 387 ASN A CA 1
ATOM 3040 C C . ASN A 1 387 ? -7.292 -8.167 15.963 1.00 66.62 387 ASN A C 1
ATOM 3042 O O . ASN A 1 387 ? -8.125 -7.543 16.604 1.00 66.62 387 ASN A O 1
ATOM 3046 N N . GLU A 1 388 ? -6.051 -8.375 16.411 1.00 64.50 388 GLU A N 1
ATOM 3047 C CA . GLU A 1 388 ? -5.523 -7.816 17.666 1.00 64.50 388 GLU A CA 1
ATOM 3048 C C . GLU A 1 388 ? -5.562 -6.284 17.640 1.00 64.50 388 GLU A C 1
ATOM 3050 O O . GLU A 1 388 ? -6.234 -5.697 18.473 1.00 64.50 388 GLU A O 1
ATOM 3055 N N . PHE A 1 389 ? -4.991 -5.621 16.624 1.00 58.69 389 PHE A N 1
ATOM 3056 C CA . PHE A 1 389 ? -5.079 -4.157 16.481 1.00 58.69 389 PHE A CA 1
ATOM 3057 C C . PHE A 1 389 ? -6.524 -3.648 16.399 1.00 58.69 389 PHE A C 1
ATOM 3059 O O . PHE A 1 389 ? -6.850 -2.579 16.912 1.00 58.69 389 PHE A O 1
ATOM 3066 N N . ARG A 1 390 ? -7.412 -4.380 15.718 1.00 56.34 390 ARG A N 1
ATOM 3067 C CA . ARG A 1 390 ? -8.837 -4.043 15.658 1.00 56.34 390 ARG A CA 1
ATOM 3068 C C . ARG A 1 390 ? -9.472 -4.180 17.033 1.00 56.34 390 ARG A C 1
ATOM 3070 O O . ARG A 1 390 ? -10.233 -3.296 17.404 1.00 56.34 390 ARG A O 1
ATOM 3077 N N . ASN A 1 391 ? -9.169 -5.250 17.756 1.00 54.31 391 ASN A N 1
ATOM 3078 C CA . ASN A 1 391 ? -9.652 -5.473 19.105 1.00 54.31 391 ASN A CA 1
ATOM 3079 C C . ASN A 1 391 ? -9.066 -4.430 20.052 1.00 54.31 391 ASN A C 1
ATOM 3081 O O . ASN A 1 391 ? -9.830 -3.862 20.792 1.00 54.31 391 ASN A O 1
ATOM 3085 N N . GLU A 1 392 ? -7.806 -4.024 19.966 1.00 53.09 392 GLU A N 1
ATOM 3086 C CA . GLU A 1 392 ? -7.265 -2.905 20.754 1.00 53.09 392 GLU A CA 1
ATOM 3087 C C . GLU A 1 392 ? -7.975 -1.574 20.446 1.00 53.09 392 GLU A C 1
ATOM 3089 O O . GLU A 1 392 ? -8.213 -0.764 21.337 1.00 53.09 392 GLU A O 1
ATOM 3094 N N . GLN A 1 393 ? -8.353 -1.331 19.184 1.00 48.72 393 GLN A N 1
ATOM 3095 C CA . GLN A 1 393 ? -9.083 -0.119 18.787 1.00 48.72 393 GLN A CA 1
ATOM 3096 C C . GLN A 1 393 ? -10.598 -0.186 19.086 1.00 48.72 393 GLN A C 1
ATOM 3098 O O . GLN A 1 393 ? -11.224 0.861 19.234 1.00 48.72 393 GLN A O 1
ATOM 3103 N N . GLN A 1 394 ? -11.207 -1.380 19.133 1.00 44.19 394 GLN A N 1
ATOM 3104 C CA . GLN A 1 394 ? -12.644 -1.606 19.404 1.00 44.19 394 GLN A CA 1
ATOM 3105 C C . GLN A 1 394 ? -12.940 -1.982 20.863 1.00 44.19 394 GLN A C 1
ATOM 3107 O O . GLN A 1 394 ? -14.050 -1.759 21.334 1.00 44.19 394 GLN A O 1
ATOM 3112 N N . SER A 1 395 ? -11.950 -2.526 21.558 1.00 43.69 395 SER A N 1
ATOM 3113 C CA . SER A 1 395 ? -11.890 -2.825 22.991 1.00 43.69 395 SER A CA 1
ATOM 3114 C C . SER A 1 395 ? -11.246 -1.671 23.760 1.00 43.69 395 SER A C 1
ATOM 3116 O O . SER A 1 395 ? -10.811 -1.841 24.896 1.00 43.69 395 SER A O 1
ATOM 3118 N N . GLY A 1 396 ? -11.225 -0.473 23.165 1.00 53.41 396 GLY A N 1
ATOM 3119 C CA . GLY A 1 396 ? -11.270 0.738 23.966 1.00 53.41 396 GLY A CA 1
ATOM 3120 C C . GLY A 1 396 ? -12.543 0.688 24.809 1.00 53.41 396 GLY A C 1
ATOM 3121 O O . GLY A 1 396 ? -13.627 0.425 24.283 1.00 53.41 396 GLY A O 1
ATOM 3122 N N . ARG A 1 397 ? -12.380 0.873 26.117 1.00 62.62 397 ARG A N 1
ATOM 3123 C CA . ARG A 1 397 ? -13.430 0.974 27.135 1.00 62.62 397 ARG A CA 1
ATOM 3124 C C . ARG A 1 397 ? -14.729 1.557 26.561 1.00 62.62 397 ARG A C 1
ATOM 3126 O O . ARG A 1 397 ? -14.733 2.675 26.044 1.00 62.62 397 ARG A O 1
ATOM 3133 N N . LYS A 1 398 ? -15.839 0.810 26.622 1.00 72.06 398 LYS A N 1
ATOM 3134 C CA . LYS A 1 398 ? -17.138 1.342 26.184 1.00 72.06 398 LYS A CA 1
ATOM 3135 C C . LYS A 1 398 ? -17.591 2.407 27.178 1.00 72.06 398 LYS A C 1
ATOM 3137 O O . LYS A 1 398 ? -17.754 2.126 28.363 1.00 72.06 398 LYS A O 1
ATOM 3142 N N . VAL A 1 399 ? -17.782 3.624 26.679 1.00 84.56 399 VAL A N 1
ATOM 3143 C CA . VAL A 1 399 ? -18.289 4.755 27.460 1.00 84.56 399 VAL A CA 1
ATOM 3144 C C . VAL A 1 399 ? -19.711 5.060 27.005 1.00 84.56 399 VAL A C 1
ATOM 3146 O O . VAL A 1 399 ? -19.964 5.215 25.813 1.00 84.56 399 VAL A O 1
ATOM 3149 N N . PHE A 1 400 ? -20.642 5.140 27.945 1.00 88.25 400 PHE A N 1
ATOM 3150 C CA . PHE A 1 400 ? -22.011 5.580 27.710 1.00 88.25 400 PHE A CA 1
ATOM 3151 C C . PHE A 1 400 ? -22.160 7.011 28.216 1.00 88.25 400 PHE A C 1
ATOM 3153 O O . PHE A 1 400 ? -21.730 7.331 29.321 1.00 88.25 400 PHE A O 1
ATOM 3160 N N . VAL A 1 401 ? -22.772 7.876 27.416 1.00 89.75 401 VAL A N 1
ATOM 3161 C CA . VAL A 1 401 ? -23.098 9.247 27.810 1.00 89.75 401 VAL A CA 1
ATOM 3162 C C . VAL A 1 401 ? -24.612 9.357 27.893 1.00 89.75 401 VAL A C 1
ATOM 3164 O O . VAL A 1 401 ? -25.298 9.339 26.872 1.00 89.75 401 VAL A O 1
ATOM 3167 N N . VAL A 1 402 ? -25.126 9.443 29.116 1.00 89.81 402 VAL A N 1
ATOM 3168 C CA . VAL A 1 402 ? -26.549 9.634 29.400 1.00 89.81 402 VAL A CA 1
ATOM 3169 C C . VAL A 1 402 ? -26.842 11.125 29.353 1.00 89.81 402 VAL A C 1
ATOM 3171 O O . VAL A 1 402 ? -26.257 11.903 30.106 1.00 89.81 402 VAL A O 1
ATOM 3174 N N . THR A 1 403 ? -27.732 11.530 28.454 1.00 89.94 403 THR A N 1
ATOM 3175 C CA . THR A 1 403 ? -28.014 12.931 28.161 1.00 89.94 403 THR A CA 1
ATOM 3176 C C . THR A 1 403 ? -29.491 13.275 28.308 1.00 89.94 403 THR A C 1
ATOM 3178 O O . THR A 1 403 ? -30.370 12.432 28.144 1.00 89.94 403 THR A O 1
ATOM 3181 N N . GLY A 1 404 ? -29.744 14.531 28.659 1.00 84.62 404 GLY A N 1
ATOM 3182 C CA . GLY A 1 404 ? -31.070 15.098 28.875 1.00 84.62 404 GLY A CA 1
ATOM 3183 C C . GLY A 1 404 ? -30.979 16.541 29.366 1.00 84.62 404 GLY A C 1
ATOM 3184 O O . GLY A 1 404 ? -29.928 16.994 29.850 1.00 84.62 404 GLY A O 1
ATOM 3185 N N . ASP A 1 405 ? -32.077 17.269 29.264 1.00 81.62 405 ASP A N 1
ATOM 3186 C CA . ASP A 1 405 ? -32.242 18.638 29.723 1.00 81.62 405 ASP A CA 1
ATOM 3187 C C . ASP A 1 405 ? -32.214 18.727 31.260 1.00 81.62 405 ASP A C 1
ATOM 3189 O O . ASP A 1 405 ? -32.236 17.733 32.003 1.00 81.62 405 ASP A O 1
ATOM 3193 N N . THR A 1 406 ? -32.042 19.943 31.775 1.00 76.06 406 THR A N 1
ATOM 3194 C CA . THR A 1 406 ? -31.971 20.177 33.225 1.00 76.06 406 THR A CA 1
ATOM 3195 C C . THR A 1 406 ? -33.324 19.847 33.853 1.00 76.06 406 THR A C 1
ATOM 3197 O O . THR A 1 406 ? -34.333 20.418 33.463 1.00 76.06 406 THR A O 1
ATOM 3200 N N . GLY A 1 407 ? -33.349 18.936 34.830 1.00 71.69 407 GLY A N 1
ATOM 3201 C CA . GLY A 1 407 ? -34.594 18.506 35.476 1.00 71.69 407 GLY A CA 1
ATOM 3202 C C . GLY A 1 407 ? -35.366 17.394 34.753 1.00 71.69 407 GLY A C 1
ATOM 3203 O O . GLY A 1 407 ? -36.358 16.930 35.297 1.00 71.69 407 GLY A O 1
ATOM 3204 N N . GLU A 1 408 ? -34.885 16.883 33.614 1.00 78.12 408 GLU A N 1
ATOM 3205 C CA . GLU A 1 408 ? -35.530 15.797 32.840 1.00 78.12 408 GLU A CA 1
ATOM 3206 C C . GLU A 1 408 ? -35.391 14.396 33.491 1.00 78.12 408 GLU A C 1
ATOM 3208 O O . GLU A 1 408 ? -35.680 13.372 32.886 1.00 78.12 408 GLU A O 1
ATOM 3213 N N . GLY A 1 409 ? -34.921 14.319 34.741 1.00 81.50 409 GLY A N 1
ATOM 3214 C CA . GLY A 1 409 ? -34.874 13.060 35.494 1.00 81.50 409 GLY A CA 1
ATOM 3215 C C . GLY A 1 409 ? -33.660 12.158 35.236 1.00 81.50 409 GLY A C 1
ATOM 3216 O O . GLY A 1 409 ? -33.721 10.983 35.586 1.00 81.50 409 GLY A O 1
ATOM 3217 N N . LYS A 1 410 ? -32.539 12.676 34.702 1.00 87.19 410 LYS A N 1
ATOM 3218 C CA . LYS A 1 410 ? -31.277 11.914 34.512 1.00 87.19 410 LYS A CA 1
ATOM 3219 C C . LYS A 1 410 ? -30.863 11.110 35.749 1.00 87.19 410 LYS A C 1
ATOM 3221 O O . LYS A 1 410 ? -30.663 9.903 35.653 1.00 87.19 410 LYS A O 1
ATOM 3226 N N . THR A 1 411 ? -30.812 11.747 36.917 1.00 85.81 411 THR A N 1
ATOM 3227 C CA . THR A 1 411 ? -30.460 11.076 38.175 1.00 85.81 411 THR A CA 1
ATOM 3228 C C . THR A 1 411 ? -31.450 9.959 38.522 1.00 85.81 411 THR A C 1
ATOM 3230 O O . THR A 1 411 ? -31.030 8.873 38.904 1.00 85.81 411 THR A O 1
ATOM 3233 N N . ALA A 1 412 ? -32.758 10.158 38.320 1.00 87.06 412 ALA A N 1
ATOM 3234 C CA . ALA A 1 412 ? -33.761 9.113 38.554 1.00 87.06 412 ALA A CA 1
ATOM 3235 C C . ALA A 1 412 ? -33.602 7.930 37.580 1.00 87.06 412 ALA A C 1
ATOM 3237 O O . ALA A 1 412 ? -33.709 6.768 37.979 1.00 87.06 412 ALA A O 1
ATOM 3238 N N . TRP A 1 413 ? -33.282 8.218 36.316 1.00 88.94 413 TRP A N 1
ATOM 3239 C CA . TRP A 1 413 ? -32.966 7.213 35.302 1.00 88.94 413 TRP A CA 1
ATOM 3240 C C . TRP A 1 413 ? -31.724 6.397 35.698 1.00 88.94 413 TRP A C 1
ATOM 3242 O O . TRP A 1 413 ? -31.759 5.168 35.645 1.00 88.94 413 TRP A O 1
ATOM 3252 N N . LEU A 1 414 ? -30.662 7.049 36.190 1.00 90.31 414 LEU A N 1
ATOM 3253 C CA . LEU A 1 414 ? -29.444 6.386 36.675 1.00 90.31 414 LEU A CA 1
ATOM 3254 C C . LEU A 1 414 ? -29.666 5.566 37.949 1.00 90.31 414 LEU A C 1
ATOM 3256 O O . LEU A 1 414 ? -29.095 4.483 38.076 1.00 90.31 414 LEU A O 1
ATOM 3260 N N . VAL A 1 415 ? -30.509 6.033 38.875 1.00 90.44 415 VAL A N 1
ATOM 3261 C CA . VAL A 1 415 ? -30.915 5.254 40.059 1.00 90.44 415 VAL A CA 1
ATOM 3262 C C . VAL A 1 415 ? -31.591 3.956 39.618 1.00 90.44 415 VAL A C 1
ATOM 3264 O O . VAL A 1 415 ? -31.203 2.875 40.065 1.00 90.44 415 VAL A O 1
ATOM 3267 N N . ARG A 1 416 ? -32.547 4.040 38.682 1.00 89.62 416 ARG A N 1
ATOM 3268 C CA . ARG A 1 416 ? -33.231 2.860 38.135 1.00 89.62 416 ARG A CA 1
ATOM 3269 C C . ARG A 1 416 ? -32.267 1.930 37.395 1.00 89.62 416 ARG A C 1
ATOM 3271 O O . ARG A 1 416 ? -32.328 0.720 37.598 1.00 89.62 416 ARG A O 1
ATOM 3278 N N . LEU A 1 417 ? -31.361 2.479 36.582 1.00 90.38 417 LEU A N 1
ATOM 3279 C CA . LEU A 1 417 ? -30.325 1.704 35.896 1.00 90.38 417 LEU A CA 1
ATOM 3280 C C . LEU A 1 417 ? -29.439 0.955 36.900 1.00 90.38 417 LEU A C 1
ATOM 3282 O O . LEU A 1 417 ? -29.184 -0.234 36.729 1.00 90.38 417 LEU A O 1
ATOM 3286 N N . THR A 1 418 ? -29.004 1.633 37.962 1.00 91.25 418 THR A N 1
ATOM 3287 C CA . THR A 1 418 ? -28.151 1.048 39.003 1.00 91.25 418 THR A CA 1
ATOM 3288 C C . THR A 1 418 ? -28.841 -0.126 39.695 1.00 91.25 418 THR A C 1
ATOM 3290 O O . THR A 1 418 ? -28.209 -1.162 39.893 1.00 91.25 418 THR A O 1
ATOM 3293 N N . GLY A 1 419 ? -30.132 0.004 40.024 1.00 89.81 419 GLY A N 1
ATOM 3294 C CA . GLY A 1 419 ? -30.926 -1.090 40.594 1.00 89.81 419 GLY A CA 1
ATOM 3295 C C . GLY A 1 419 ? -30.966 -2.315 39.678 1.00 89.81 419 GLY A C 1
ATOM 3296 O O . GLY A 1 419 ? -30.592 -3.407 40.095 1.00 89.81 419 GLY A O 1
ATOM 3297 N N . LEU A 1 420 ? -31.299 -2.112 38.399 1.00 89.94 420 LEU A N 1
ATOM 3298 C CA . LEU A 1 420 ? -31.372 -3.189 37.403 1.00 89.94 420 LEU A CA 1
ATOM 3299 C C . LEU A 1 420 ? -30.017 -3.867 37.143 1.00 89.94 420 LEU A C 1
ATOM 3301 O O . LEU A 1 420 ? -29.961 -5.072 36.905 1.00 89.94 420 LEU A O 1
ATOM 3305 N N . LEU A 1 421 ? -28.915 -3.110 37.167 1.00 90.81 421 LEU A N 1
ATOM 3306 C CA . LEU A 1 421 ? -27.566 -3.666 37.029 1.00 90.81 421 LEU A CA 1
ATOM 3307 C C . LEU A 1 421 ? -27.188 -4.521 38.247 1.00 90.81 421 LEU A C 1
ATOM 3309 O O . LEU A 1 421 ? -26.670 -5.625 38.075 1.00 90.81 421 LEU A O 1
ATOM 3313 N N . LYS A 1 422 ? -27.504 -4.055 39.463 1.00 88.75 422 LYS A N 1
ATOM 3314 C CA . LYS A 1 422 ? -27.272 -4.812 40.703 1.00 88.75 422 LYS A CA 1
ATOM 3315 C C . LYS A 1 422 ? -28.106 -6.096 40.760 1.00 88.75 422 LYS A C 1
ATOM 3317 O O . LYS A 1 422 ? -27.566 -7.137 41.119 1.00 88.75 422 LYS A O 1
ATOM 3322 N N . GLU A 1 423 ? -29.372 -6.062 40.334 1.00 89.50 423 GLU A N 1
ATOM 3323 C CA . GLU A 1 423 ? -30.227 -7.260 40.207 1.00 89.50 423 GLU A CA 1
ATOM 3324 C C . GLU A 1 423 ? -29.640 -8.309 39.250 1.00 89.50 423 GLU A C 1
ATOM 3326 O O . GLU A 1 423 ? -29.820 -9.508 39.445 1.00 89.50 423 GLU A O 1
ATOM 3331 N N . LYS A 1 424 ? -28.898 -7.866 38.228 1.00 85.88 424 LYS A N 1
ATOM 3332 C CA . LYS A 1 424 ? -28.193 -8.732 37.270 1.00 85.88 424 LYS A CA 1
ATOM 3333 C C . LYS A 1 424 ? -26.800 -9.173 37.741 1.00 85.88 424 LYS A C 1
ATOM 3335 O O . LYS A 1 424 ? -26.082 -9.796 36.966 1.00 85.88 424 LYS A O 1
ATOM 3340 N N . GLY A 1 425 ? -26.407 -8.855 38.977 1.00 85.62 425 GLY A N 1
ATOM 3341 C CA . GLY A 1 425 ? -25.118 -9.244 39.557 1.00 85.62 425 GLY A CA 1
ATOM 3342 C C . GLY A 1 425 ? -23.918 -8.408 39.096 1.00 85.62 425 GLY A C 1
ATOM 3343 O O . GLY A 1 425 ? -22.780 -8.806 39.327 1.00 85.62 425 GLY A O 1
ATOM 3344 N N . VAL A 1 426 ? -24.142 -7.258 38.454 1.00 88.25 426 VAL A N 1
ATOM 3345 C CA . VAL A 1 426 ? -23.070 -6.361 37.995 1.00 88.25 426 VAL A CA 1
ATOM 3346 C C . VAL A 1 426 ? -22.565 -5.511 39.165 1.00 88.25 426 VAL A C 1
ATOM 3348 O O . VAL A 1 426 ? -23.358 -4.878 39.867 1.00 88.25 426 VAL A O 1
ATOM 3351 N N . ARG A 1 427 ? -21.243 -5.445 39.369 1.00 89.69 427 ARG A N 1
ATOM 3352 C CA . ARG A 1 427 ? -20.635 -4.599 40.410 1.00 89.69 427 ARG A CA 1
ATOM 3353 C C . ARG A 1 427 ? -20.575 -3.156 39.924 1.00 89.69 427 ARG A C 1
ATOM 3355 O O . ARG A 1 427 ? -19.805 -2.829 39.024 1.00 89.69 427 ARG A O 1
ATOM 3362 N N . VAL A 1 428 ? -21.399 -2.295 40.516 1.00 91.25 428 VAL A N 1
ATOM 3363 C CA . VAL A 1 428 ? -21.491 -0.876 40.146 1.00 91.25 428 VAL A CA 1
ATOM 3364 C C . VAL A 1 428 ? -20.755 -0.011 41.169 1.00 91.25 428 VAL A C 1
ATOM 3366 O O . VAL A 1 428 ? -21.045 -0.090 42.363 1.00 91.25 428 VAL A O 1
ATOM 3369 N N . GLY A 1 429 ? -19.834 0.825 40.693 1.00 91.00 429 GLY A N 1
ATOM 3370 C CA . GLY A 1 429 ? -19.124 1.843 41.467 1.00 91.00 429 GLY A CA 1
ATOM 3371 C C . GLY A 1 429 ? -19.384 3.263 40.955 1.00 91.00 429 GLY A C 1
ATOM 3372 O O . GLY A 1 429 ? -20.161 3.474 40.021 1.00 91.00 429 GLY A O 1
ATOM 3373 N N . GLY A 1 430 ? -18.718 4.241 41.565 1.00 91.38 430 GLY A N 1
ATOM 3374 C CA . GLY A 1 430 ? -18.875 5.662 41.255 1.00 91.38 430 GLY A CA 1
ATOM 3375 C C . GLY A 1 430 ? -19.924 6.374 42.113 1.00 91.38 430 GLY A C 1
ATOM 3376 O O . GLY A 1 430 ? -20.197 5.959 43.241 1.00 91.38 430 GLY A O 1
ATOM 3377 N N . ILE A 1 431 ? -20.475 7.476 41.599 1.00 93.62 431 ILE A N 1
ATOM 3378 C CA . ILE A 1 431 ? -21.285 8.426 42.370 1.00 93.62 431 ILE A CA 1
ATOM 3379 C C . ILE A 1 431 ? -22.590 8.817 41.672 1.00 93.62 431 ILE A C 1
ATOM 3381 O O . ILE A 1 431 ? -22.642 8.963 40.450 1.00 93.62 431 ILE A O 1
ATOM 3385 N N . LEU A 1 432 ? -23.628 9.065 42.475 1.00 91.94 432 LEU A N 1
ATOM 3386 C CA . LEU A 1 432 ? -24.852 9.761 42.058 1.00 91.94 432 LEU A CA 1
ATOM 3387 C C . LEU A 1 432 ? -25.015 11.072 42.826 1.00 91.94 432 LEU A C 1
ATOM 3389 O O . LEU A 1 432 ? -24.799 11.099 44.038 1.00 91.94 432 LEU A O 1
ATOM 3393 N N . ALA A 1 433 ? -25.450 12.128 42.137 1.00 89.06 433 ALA A N 1
ATOM 3394 C CA . ALA A 1 433 ? -25.714 13.437 42.726 1.00 89.06 433 ALA A CA 1
ATOM 3395 C C . ALA A 1 433 ? -27.218 13.583 43.003 1.00 89.06 433 ALA A C 1
ATOM 3397 O O . ALA A 1 433 ? -27.990 14.083 42.185 1.00 89.06 433 ALA A O 1
ATOM 3398 N N . LEU A 1 434 ? -27.658 13.109 44.168 1.00 85.94 434 LEU A N 1
ATOM 3399 C CA . LEU A 1 434 ? -29.067 13.114 44.550 1.00 85.94 434 LEU A CA 1
ATOM 3400 C C . LEU A 1 434 ? -29.514 14.526 44.934 1.00 85.94 434 LEU A C 1
ATOM 3402 O O . LEU A 1 434 ? -28.933 15.162 45.809 1.00 85.94 434 LEU A O 1
ATOM 3406 N N . ARG A 1 435 ? -30.572 15.009 44.283 1.00 82.81 435 ARG A N 1
ATOM 3407 C CA . ARG A 1 435 ? -31.164 16.325 44.540 1.00 82.81 435 ARG A CA 1
ATOM 3408 C C . ARG A 1 435 ? -31.950 16.321 45.855 1.00 82.81 435 ARG A C 1
ATOM 3410 O O . ARG A 1 435 ? -32.830 15.482 46.035 1.00 82.81 435 ARG A O 1
ATOM 3417 N N . ASN A 1 436 ? -31.701 17.311 46.710 1.00 81.06 436 ASN A N 1
ATOM 3418 C CA . ASN A 1 436 ? -32.494 17.583 47.910 1.00 81.06 436 ASN A CA 1
ATOM 3419 C C . ASN A 1 436 ? -33.514 18.680 47.605 1.00 81.06 436 ASN A C 1
ATOM 3421 O O . ASN A 1 436 ? -33.174 19.695 46.988 1.00 81.06 436 ASN A O 1
ATOM 3425 N N . MET A 1 437 ? -34.765 18.464 48.009 1.00 76.25 437 MET A N 1
ATOM 3426 C CA . MET A 1 437 ? -35.859 19.406 47.794 1.00 76.25 437 MET A CA 1
ATOM 3427 C C . MET A 1 437 ? -36.629 19.634 49.093 1.00 76.25 437 MET A C 1
ATOM 3429 O O . MET A 1 437 ? -36.999 18.670 49.756 1.00 76.25 437 MET A O 1
ATOM 3433 N N . GLU A 1 438 ? -36.900 20.898 49.407 1.00 75.19 438 GLU A N 1
ATOM 3434 C CA . GLU A 1 438 ? -37.838 21.331 50.449 1.00 75.19 438 GLU A CA 1
ATOM 3435 C C . GLU A 1 438 ? -38.801 22.331 49.798 1.00 75.19 438 GLU A C 1
ATOM 3437 O O . GLU A 1 438 ? -38.358 23.194 49.040 1.00 75.19 438 GLU A O 1
ATOM 3442 N N . GLU A 1 439 ? -40.111 22.180 50.023 1.00 66.12 439 GLU A N 1
ATOM 3443 C CA . GLU A 1 439 ? -41.152 23.086 49.492 1.00 66.12 439 GLU A CA 1
ATOM 3444 C C . GLU A 1 439 ? -40.994 23.401 47.985 1.00 66.12 439 GLU A C 1
ATOM 3446 O O . GLU A 1 439 ? -40.997 24.552 47.554 1.00 66.12 439 GLU A O 1
ATOM 3451 N N . GLU A 1 440 ? -40.782 22.356 47.171 1.00 68.75 440 GLU A N 1
ATOM 3452 C CA . GLU A 1 440 ? -40.564 22.417 45.709 1.00 68.75 440 GLU A CA 1
ATOM 3453 C C . GLU A 1 440 ? -39.280 23.136 45.238 1.00 68.75 440 GLU A C 1
ATOM 3455 O O . GLU A 1 440 ? -38.974 23.161 44.039 1.00 68.75 440 GLU A O 1
ATOM 3460 N N . ARG A 1 441 ? -38.452 23.647 46.157 1.00 69.69 441 ARG A N 1
ATOM 3461 C CA . ARG A 1 441 ? -37.166 24.293 45.857 1.00 69.69 441 ARG A CA 1
ATOM 3462 C C . ARG A 1 441 ? -35.993 23.349 46.107 1.00 69.69 441 ARG A C 1
ATOM 3464 O O . ARG A 1 441 ? -35.982 22.569 47.051 1.00 69.69 441 ARG A O 1
ATOM 3471 N N . THR A 1 442 ? -34.970 23.414 45.250 1.00 75.88 442 THR A N 1
ATOM 3472 C CA . THR A 1 442 ? -33.729 22.644 45.453 1.00 75.88 442 THR A CA 1
ATOM 3473 C C . THR A 1 442 ? -32.908 23.256 46.576 1.00 75.88 442 THR A C 1
ATOM 3475 O O . THR A 1 442 ? -32.319 24.319 46.380 1.00 75.88 442 THR A O 1
ATOM 3478 N N . THR A 1 443 ? -32.796 22.567 47.704 1.00 78.69 443 THR A N 1
ATOM 3479 C CA . THR A 1 443 ? -31.988 23.015 48.848 1.00 78.69 443 THR A CA 1
ATOM 3480 C C . THR A 1 443 ? -30.529 22.573 48.752 1.00 78.69 443 THR A C 1
ATOM 3482 O O . THR A 1 443 ? -29.651 23.168 49.378 1.00 78.69 443 THR A O 1
ATOM 3485 N N . GLY A 1 444 ? -30.227 21.578 47.913 1.00 82.75 444 GLY A N 1
ATOM 3486 C CA . GLY A 1 444 ? -28.861 21.112 47.707 1.00 82.75 444 GLY A CA 1
ATOM 3487 C C . GLY A 1 444 ? -28.755 19.820 46.906 1.00 82.75 444 GLY A C 1
ATOM 3488 O O . GLY A 1 444 ? -29.739 19.341 46.341 1.00 82.75 444 GLY A O 1
ATOM 3489 N N . TYR A 1 445 ? -27.549 19.258 46.887 1.00 85.69 445 TYR A N 1
ATOM 3490 C CA . TYR A 1 445 ? -27.260 17.934 46.342 1.00 85.69 445 TYR A CA 1
ATOM 3491 C C . TYR A 1 445 ? -26.396 17.144 47.320 1.00 85.69 445 TYR A C 1
ATOM 3493 O O . TYR A 1 445 ? -25.504 17.703 47.965 1.00 85.69 445 TYR A O 1
ATOM 3501 N N . ASP A 1 446 ? -26.644 15.844 47.395 1.00 88.06 446 ASP A N 1
ATOM 3502 C CA . ASP A 1 446 ? -25.827 14.897 48.142 1.00 88.06 446 ASP A CA 1
ATOM 3503 C C . ASP A 1 446 ? -25.146 13.933 47.182 1.00 88.06 446 ASP A C 1
ATOM 3505 O O . ASP A 1 446 ? -25.746 13.492 46.200 1.00 88.06 446 ASP A O 1
ATOM 3509 N N . ILE A 1 447 ? -23.907 13.571 47.493 1.00 89.56 447 ILE A N 1
ATOM 3510 C CA . ILE A 1 447 ? -23.194 12.526 46.772 1.00 89.56 447 ILE A CA 1
ATOM 3511 C C . ILE A 1 447 ? -23.477 11.190 47.446 1.00 89.56 447 ILE A C 1
ATOM 3513 O O . ILE A 1 447 ? -23.292 11.035 48.652 1.00 89.56 447 ILE A O 1
ATOM 3517 N N . ASN A 1 448 ? -23.939 10.228 46.655 1.00 90.88 448 ASN A N 1
ATOM 3518 C CA . ASN A 1 448 ? -24.139 8.850 47.075 1.00 90.88 448 ASN A CA 1
ATOM 3519 C C . ASN A 1 448 ? -23.080 7.956 46.423 1.00 90.88 448 ASN A C 1
ATOM 3521 O O . ASN A 1 448 ? -23.033 7.862 45.195 1.00 90.88 448 ASN A O 1
ATOM 3525 N N . ASP A 1 449 ? -22.256 7.297 47.236 1.00 91.38 449 ASP A N 1
ATOM 3526 C CA . ASP A 1 449 ? -21.304 6.282 46.778 1.00 91.38 449 ASP A CA 1
ATOM 3527 C C . ASP A 1 449 ? -22.066 4.997 46.431 1.00 91.38 449 ASP A C 1
ATOM 3529 O O . ASP A 1 449 ? -22.669 4.349 47.288 1.00 91.38 449 ASP A O 1
ATOM 3533 N N . LEU A 1 450 ? -22.025 4.597 45.161 1.00 89.50 450 LEU A N 1
ATOM 3534 C CA . LEU A 1 450 ? -22.800 3.463 44.659 1.00 89.50 450 LEU A CA 1
ATOM 3535 C C . LEU A 1 450 ? -22.361 2.104 45.206 1.00 89.50 450 LEU A C 1
ATOM 3537 O O . LEU A 1 450 ? -23.149 1.149 45.166 1.00 89.50 450 LEU A O 1
ATOM 3541 N N . ARG A 1 451 ? -21.140 2.016 45.732 1.00 87.31 451 ARG A N 1
ATOM 3542 C CA . ARG A 1 451 ? -20.568 0.785 46.269 1.00 87.31 451 ARG A CA 1
ATOM 3543 C C . ARG A 1 451 ? -20.887 0.615 47.748 1.00 87.31 451 ARG A C 1
ATOM 3545 O O . ARG A 1 451 ? -21.279 -0.473 48.156 1.00 87.31 451 ARG A O 1
ATOM 3552 N N . THR A 1 452 ? -20.714 1.672 48.540 1.00 84.75 452 THR A N 1
ATOM 3553 C CA . THR A 1 452 ? -20.965 1.631 49.994 1.00 84.75 452 THR A CA 1
ATOM 3554 C C . THR A 1 452 ? -22.402 1.995 50.365 1.00 84.75 452 THR A C 1
ATOM 3556 O O . THR A 1 452 ? -22.850 1.657 51.456 1.00 84.75 452 THR A O 1
ATOM 3559 N N . GLY A 1 453 ? -23.123 2.693 49.483 1.00 84.19 453 GLY A N 1
ATOM 3560 C CA . GLY A 1 453 ? -24.429 3.289 49.771 1.00 84.19 453 GLY A CA 1
ATOM 3561 C C . GLY A 1 453 ? -24.363 4.478 50.734 1.00 84.19 453 GLY A C 1
ATOM 3562 O O . GLY A 1 453 ? -25.402 4.937 51.205 1.00 84.19 453 GLY A O 1
ATOM 3563 N N . SER A 1 454 ? -23.158 4.953 51.068 1.00 87.12 454 SER A N 1
ATOM 3564 C CA . SER A 1 454 ? -22.970 6.092 51.963 1.00 87.12 454 SER A CA 1
ATOM 3565 C C . SER A 1 454 ? -23.321 7.393 51.255 1.00 87.12 454 SER A C 1
ATOM 3567 O O . SER A 1 454 ? -22.888 7.646 50.130 1.00 87.12 454 SER A O 1
ATOM 3569 N N . ARG A 1 455 ? -24.091 8.230 51.950 1.00 88.50 455 ARG A N 1
ATOM 3570 C CA . ARG A 1 455 ? -24.558 9.525 51.464 1.00 88.50 455 ARG A CA 1
ATOM 3571 C C . ARG A 1 455 ? -23.852 10.643 52.217 1.00 88.50 455 ARG A C 1
ATOM 3573 O O . ARG A 1 455 ? -23.871 10.661 53.446 1.00 88.50 455 ARG A O 1
ATOM 3580 N N . SER A 1 456 ? -23.286 11.586 51.476 1.00 87.75 456 SER A N 1
ATOM 3581 C CA . SER A 1 456 ? -22.564 12.732 52.025 1.00 87.75 456 SER A CA 1
ATOM 3582 C C . SER A 1 456 ? -23.141 14.044 51.477 1.00 87.75 456 SER A C 1
ATOM 3584 O O . SER A 1 456 ? -23.344 14.152 50.263 1.00 87.75 456 SER A O 1
ATOM 3586 N N . PRO A 1 457 ? -23.415 15.043 52.338 1.00 86.31 457 PRO A N 1
ATOM 3587 C CA . PRO A 1 457 ? -23.718 16.412 51.917 1.00 86.31 457 PRO A CA 1
ATOM 3588 C C . PRO A 1 457 ? -22.657 16.941 50.958 1.00 86.31 457 PRO A C 1
ATOM 3590 O O . PRO A 1 457 ? -21.490 16.816 51.283 1.00 86.31 457 PRO A O 1
ATOM 3593 N N . PHE A 1 458 ? -23.022 17.514 49.805 1.00 84.00 458 PHE A N 1
ATOM 3594 C CA . PHE A 1 458 ? -22.033 18.039 48.847 1.00 84.00 458 PHE A CA 1
ATOM 3595 C C . PHE A 1 458 ? -22.297 19.477 48.414 1.00 84.00 458 PHE A C 1
ATOM 3597 O O . PHE A 1 458 ? -21.398 20.304 48.469 1.00 84.00 458 PHE A O 1
ATOM 3604 N N . LEU A 1 459 ? -23.521 19.804 48.005 1.00 83.25 459 LEU A N 1
ATOM 3605 C CA . LEU A 1 459 ? -23.912 21.174 47.673 1.00 83.25 459 LEU A CA 1
ATOM 3606 C C . LEU A 1 459 ? -25.050 21.610 48.584 1.00 83.25 459 LEU A C 1
ATOM 3608 O O . LEU A 1 459 ? -26.017 20.863 48.767 1.00 83.25 459 LEU A O 1
ATOM 3612 N N . ARG A 1 460 ? -24.965 22.825 49.122 1.00 83.38 460 ARG A N 1
ATOM 3613 C CA . ARG A 1 460 ? -26.032 23.461 49.906 1.00 83.38 460 ARG A CA 1
ATOM 3614 C C . ARG A 1 460 ? -26.296 24.864 49.387 1.00 83.38 460 ARG A C 1
ATOM 3616 O O . ARG A 1 460 ? -25.380 25.537 48.928 1.00 83.38 460 ARG A O 1
ATOM 3623 N N . HIS A 1 461 ? -27.564 25.258 49.378 1.00 75.50 461 HIS A N 1
ATOM 3624 C CA . HIS A 1 461 ? -27.983 26.572 48.908 1.00 75.50 461 HIS A CA 1
ATOM 3625 C C . HIS A 1 461 ? -27.591 27.649 49.923 1.00 75.50 461 HIS A C 1
ATOM 3627 O O . HIS A 1 461 ? -27.997 27.582 51.080 1.00 75.50 461 HIS A O 1
ATOM 3633 N N . THR A 1 462 ? -26.829 28.643 49.482 1.00 64.44 462 THR A N 1
ATOM 3634 C CA . THR A 1 462 ? -26.238 29.663 50.371 1.00 64.44 462 THR A CA 1
ATOM 3635 C C . THR A 1 462 ? -26.167 31.052 49.738 1.00 64.44 462 THR A C 1
ATOM 3637 O O . THR A 1 462 ? -25.908 32.009 50.460 1.00 64.44 462 THR A O 1
ATOM 3640 N N . GLY A 1 463 ? -26.400 31.192 48.425 1.00 58.69 463 GLY A N 1
ATOM 3641 C CA . GLY A 1 463 ? -26.336 32.478 47.715 1.00 58.69 463 GLY A CA 1
ATOM 3642 C C . GLY A 1 463 ? -27.691 33.012 47.230 1.00 58.69 463 GLY A C 1
ATOM 3643 O O . GLY A 1 463 ? -28.655 32.262 47.110 1.00 58.69 463 GLY A O 1
ATOM 3644 N N . ASP A 1 464 ? -27.728 34.301 46.872 1.00 49.66 464 ASP A N 1
ATOM 3645 C CA . ASP A 1 464 ? -28.907 34.993 46.309 1.00 49.66 464 ASP A CA 1
ATOM 3646 C C . ASP A 1 464 ? -29.140 34.698 44.810 1.00 49.66 464 ASP A C 1
ATOM 3648 O O . ASP A 1 464 ? -30.146 35.098 44.218 1.00 49.66 464 ASP A O 1
ATOM 3652 N N . ALA A 1 465 ? -28.197 34.007 44.160 1.00 52.06 465 ALA A N 1
ATOM 3653 C CA . ALA A 1 465 ? -28.259 33.702 42.736 1.00 52.06 465 ALA A CA 1
ATOM 3654 C C . ALA A 1 465 ? -29.353 32.666 42.423 1.00 52.06 465 ALA A C 1
ATOM 3656 O O . ALA A 1 465 ? -29.400 31.568 42.972 1.00 52.06 465 ALA A O 1
ATOM 3657 N N . THR A 1 466 ? -30.224 32.979 41.465 1.00 52.06 466 THR A N 1
ATOM 3658 C CA . THR A 1 466 ? -31.386 32.134 41.143 1.00 52.06 466 THR A CA 1
ATOM 3659 C C . THR A 1 466 ? -31.029 30.943 40.241 1.00 52.06 466 THR A C 1
ATOM 3661 O O . THR A 1 466 ? -31.709 29.914 40.280 1.00 52.06 466 THR A O 1
ATOM 3664 N N . ILE A 1 467 ? -29.950 31.028 39.447 1.00 52.09 467 ILE A N 1
ATOM 3665 C CA . ILE A 1 467 ? -29.559 30.036 38.426 1.00 52.09 467 ILE A CA 1
ATOM 3666 C C . ILE A 1 467 ? -28.031 29.845 38.425 1.00 52.09 467 ILE A C 1
ATOM 3668 O O . ILE A 1 467 ? -27.290 30.814 38.521 1.00 52.09 467 ILE A O 1
ATOM 3672 N N . GLY A 1 468 ? -27.558 28.603 38.256 1.00 55.75 468 GLY A N 1
ATOM 3673 C CA . GLY A 1 468 ? -26.131 28.277 38.093 1.00 55.75 468 GLY A CA 1
ATOM 3674 C C . GLY A 1 468 ? -25.521 27.525 39.279 1.00 55.75 468 GLY A C 1
ATOM 3675 O O . GLY A 1 468 ? -26.179 27.309 40.292 1.00 55.75 468 GLY A O 1
ATOM 3676 N N . VAL A 1 469 ? -24.269 27.076 39.131 1.00 62.00 469 VAL A N 1
ATOM 3677 C CA . VAL A 1 469 ? -23.512 26.393 40.206 1.00 62.00 469 VAL A CA 1
ATOM 3678 C C . VAL A 1 469 ? -23.098 27.384 41.305 1.00 62.00 469 VAL A C 1
ATOM 3680 O O . VAL A 1 469 ? -22.954 27.000 42.456 1.00 62.00 469 VAL A O 1
ATOM 3683 N N . GLU A 1 470 ? -23.016 28.673 40.967 1.00 61.84 470 GLU A N 1
ATOM 3684 C CA . GLU A 1 470 ? -22.593 29.779 41.841 1.00 61.84 470 GLU A CA 1
ATOM 3685 C C . GLU A 1 470 ? -23.548 30.058 43.018 1.00 61.84 470 GLU A C 1
ATOM 3687 O O . GLU A 1 470 ? -23.164 30.730 43.968 1.00 61.84 470 GLU A O 1
ATOM 3692 N N . ARG A 1 471 ? -24.777 29.520 42.997 1.00 71.38 471 ARG A N 1
ATOM 3693 C CA . ARG A 1 471 ? -25.740 29.645 44.111 1.00 71.38 471 ARG A CA 1
ATOM 3694 C C . ARG A 1 471 ? -25.509 28.658 45.261 1.00 71.38 471 ARG A C 1
ATOM 3696 O O . ARG A 1 471 ? -26.193 28.730 46.283 1.00 71.38 471 ARG A O 1
ATOM 3703 N N . PHE A 1 472 ? -24.609 27.697 45.066 1.00 73.69 472 PHE A N 1
ATOM 3704 C CA . PHE A 1 472 ? -24.340 26.629 46.019 1.00 73.69 472 PHE A CA 1
ATOM 3705 C C . PHE A 1 472 ? -22.932 26.752 46.601 1.00 73.69 472 PHE A C 1
ATOM 3707 O O . PHE A 1 472 ? -21.969 26.956 45.863 1.00 73.69 472 PHE A O 1
ATOM 3714 N N . THR A 1 473 ? -22.800 26.550 47.911 1.00 78.06 473 THR A N 1
ATOM 3715 C CA . THR A 1 473 ? -21.501 26.316 48.553 1.00 78.06 473 THR A CA 1
ATOM 3716 C C . THR A 1 473 ? -21.201 24.820 48.543 1.00 78.06 473 THR A C 1
ATOM 3718 O O . THR A 1 473 ? -22.079 23.997 48.821 1.00 78.06 473 THR A O 1
ATOM 3721 N N . VAL A 1 474 ? -19.958 24.483 48.192 1.00 80.94 474 VAL A N 1
ATOM 3722 C CA . VAL A 1 474 ? -19.435 23.116 48.227 1.00 80.94 474 VAL A CA 1
ATOM 3723 C C . VAL A 1 474 ? -19.059 22.762 49.661 1.00 80.94 474 VAL A C 1
ATOM 3725 O O . VAL A 1 474 ? -18.313 23.493 50.308 1.00 80.94 474 VAL A O 1
ATOM 3728 N N . ASP A 1 475 ? -19.569 21.636 50.135 1.00 83.19 475 ASP A N 1
ATOM 3729 C CA . ASP A 1 475 ? -19.141 20.997 51.371 1.00 83.19 475 ASP A CA 1
ATOM 3730 C C . ASP A 1 475 ? -17.864 20.180 51.105 1.00 83.19 475 ASP A C 1
ATOM 3732 O O . ASP A 1 475 ? -17.838 19.299 50.236 1.00 83.19 475 ASP A O 1
ATOM 3736 N N . GLU A 1 476 ? -16.786 20.502 51.822 1.00 79.81 476 GLU A N 1
ATOM 3737 C CA . GLU A 1 476 ? -15.471 19.871 51.648 1.00 79.81 476 GLU A CA 1
ATOM 3738 C C . GLU A 1 476 ? -15.477 18.376 51.990 1.00 79.81 476 GLU A C 1
ATOM 3740 O O . GLU A 1 476 ? -14.795 17.587 51.327 1.00 79.81 476 GLU A O 1
ATOM 3745 N N . ASP A 1 477 ? -16.271 17.951 52.974 1.00 80.88 477 ASP A N 1
ATOM 3746 C CA . ASP A 1 477 ? -16.363 16.538 53.342 1.00 80.88 477 ASP A CA 1
ATOM 3747 C C . ASP A 1 477 ? -17.107 15.752 52.258 1.00 80.88 477 ASP A C 1
ATOM 3749 O O . ASP A 1 477 ? -16.674 14.661 51.869 1.00 80.88 477 ASP A O 1
ATOM 3753 N N . GLY A 1 478 ? -18.155 16.343 51.679 1.00 82.69 478 GLY A N 1
ATOM 3754 C CA . GLY A 1 478 ? -18.827 15.828 50.484 1.00 82.69 478 GLY A CA 1
ATOM 3755 C C . GLY A 1 478 ? -17.925 15.700 49.270 1.00 82.69 478 GLY A C 1
ATOM 3756 O O . GLY A 1 478 ? -17.937 14.680 48.575 1.00 82.69 478 GLY A O 1
ATOM 3757 N N . TYR A 1 479 ? -17.122 16.731 49.014 1.00 85.62 479 TYR A N 1
ATOM 3758 C CA . TYR A 1 479 ? -16.189 16.743 47.895 1.00 85.62 479 TYR A CA 1
ATOM 3759 C C . TYR A 1 479 ? -15.115 15.658 48.050 1.00 85.62 479 TYR A C 1
ATOM 3761 O O . TYR A 1 479 ? -14.882 14.871 47.128 1.00 85.62 479 TYR A O 1
ATOM 3769 N N . ARG A 1 480 ? -14.522 15.530 49.244 1.00 86.25 480 ARG A N 1
ATOM 3770 C CA . ARG A 1 480 ? -13.563 14.458 49.567 1.00 86.25 480 ARG A CA 1
ATOM 3771 C C . ARG A 1 480 ? -14.190 13.070 49.476 1.00 86.25 480 ARG A C 1
ATOM 3773 O O . ARG A 1 480 ? -13.548 12.153 48.961 1.00 86.25 480 ARG A O 1
ATOM 3780 N N . ALA A 1 481 ? -15.432 12.909 49.932 1.00 86.12 481 ALA A N 1
ATOM 3781 C CA . ALA A 1 481 ? -16.170 11.655 49.805 1.00 86.12 481 ALA A CA 1
ATOM 3782 C C . ALA A 1 481 ? -16.369 11.269 48.330 1.00 86.12 481 ALA A C 1
ATOM 3784 O O . ALA A 1 481 ? -16.090 10.128 47.959 1.00 86.12 481 ALA A O 1
ATOM 3785 N N . GLY A 1 482 ? -16.744 12.224 47.473 1.00 87.50 482 GLY A N 1
ATOM 3786 C CA . GLY A 1 482 ? -16.853 12.012 46.028 1.00 87.50 482 GLY A CA 1
ATOM 3787 C C . GLY A 1 482 ? -15.519 11.638 45.372 1.00 87.50 482 GLY A C 1
ATOM 3788 O O . GLY A 1 482 ? -15.453 10.664 44.622 1.00 87.50 482 GLY A O 1
ATOM 3789 N N . LEU A 1 483 ? -14.425 12.330 45.718 1.00 88.69 483 LEU A N 1
ATOM 3790 C CA . LEU A 1 483 ? -13.081 12.010 45.214 1.00 88.69 483 LEU A CA 1
ATOM 3791 C C . LEU A 1 483 ? -12.599 10.618 45.636 1.00 88.69 483 LEU A C 1
ATOM 3793 O O . LEU A 1 483 ? -11.862 9.982 44.884 1.00 88.69 483 LEU A O 1
ATOM 3797 N N . LYS A 1 484 ? -12.989 10.153 46.829 1.00 88.81 484 LYS A N 1
ATOM 3798 C CA . LYS A 1 484 ? -12.686 8.805 47.325 1.00 88.81 484 LYS A CA 1
ATOM 3799 C C . LYS A 1 484 ? -13.538 7.741 46.631 1.00 88.81 484 LYS A C 1
ATOM 3801 O O . LYS A 1 484 ? -13.027 6.674 46.305 1.00 88.81 484 LYS A O 1
ATOM 3806 N N . ALA A 1 485 ? -14.818 8.022 46.395 1.00 88.94 485 ALA A N 1
ATOM 3807 C CA . ALA A 1 485 ? -15.726 7.116 45.694 1.00 88.94 485 ALA A CA 1
ATOM 3808 C C . ALA A 1 485 ? -15.353 6.939 44.210 1.00 88.94 485 ALA A C 1
ATOM 3810 O O . ALA A 1 485 ? -15.579 5.870 43.644 1.00 88.94 485 ALA A O 1
ATOM 3811 N N . LEU A 1 486 ? -14.742 7.957 43.595 1.00 90.69 486 LEU A N 1
ATOM 3812 C CA . LEU A 1 486 ? -14.219 7.925 42.224 1.00 90.69 486 LEU A CA 1
ATOM 3813 C C . LEU A 1 486 ? -12.742 7.517 42.122 1.00 90.69 486 LEU A C 1
ATOM 3815 O O . LEU A 1 486 ? -12.169 7.578 41.038 1.00 90.69 486 LEU A O 1
ATOM 3819 N N . ASP A 1 487 ? -12.106 7.110 43.218 1.00 89.50 487 ASP A N 1
ATOM 3820 C CA . ASP A 1 487 ? -10.704 6.704 43.174 1.00 89.50 487 ASP A CA 1
ATOM 3821 C C . ASP A 1 487 ? -10.537 5.413 42.331 1.00 89.50 487 ASP A C 1
ATOM 3823 O O . ASP A 1 487 ? -11.303 4.453 42.516 1.00 89.50 487 ASP A O 1
ATOM 3827 N N . PRO A 1 488 ? -9.568 5.352 41.399 1.00 83.94 488 PRO A N 1
ATOM 3828 C CA . PRO A 1 488 ? -9.309 4.159 40.594 1.00 83.94 488 PRO A CA 1
ATOM 3829 C C . PRO A 1 488 ? -9.032 2.893 41.412 1.00 83.94 488 PRO A C 1
ATOM 3831 O O . PRO A 1 488 ? -9.595 1.837 41.119 1.00 83.94 488 PRO A O 1
ATOM 3834 N N . ALA A 1 489 ? -8.249 2.988 42.493 1.00 84.44 489 ALA A N 1
ATOM 3835 C CA . ALA A 1 489 ? -7.893 1.832 43.325 1.00 84.44 489 ALA A CA 1
ATOM 3836 C C . ALA A 1 489 ? -9.132 1.205 43.983 1.00 84.44 489 ALA A C 1
ATOM 3838 O O . ALA A 1 489 ? -9.237 -0.004 44.189 1.00 84.44 489 ALA A O 1
ATOM 3839 N N . VAL A 1 490 ? -10.105 2.057 44.281 1.00 84.06 490 VAL A N 1
ATOM 3840 C CA . VAL A 1 490 ? -11.374 1.728 44.922 1.00 84.06 490 VAL A CA 1
ATOM 3841 C C . VAL A 1 490 ? -12.355 1.090 43.927 1.00 84.06 490 VAL A C 1
ATOM 3843 O O . VAL A 1 490 ? -13.180 0.261 44.327 1.00 84.06 490 VAL A O 1
ATOM 3846 N N . ASN A 1 491 ? -12.237 1.437 42.643 1.00 84.50 491 ASN A N 1
ATOM 3847 C CA . ASN A 1 491 ? -13.087 0.960 41.553 1.00 84.50 491 ASN A CA 1
ATOM 3848 C C . ASN A 1 491 ? -12.459 -0.142 40.689 1.00 84.50 491 ASN A C 1
ATOM 3850 O O . ASN A 1 491 ? -13.090 -0.581 39.734 1.00 84.50 491 ASN A O 1
ATOM 3854 N N . HIS A 1 492 ? -11.272 -0.642 41.038 1.00 80.00 492 HIS A N 1
ATOM 3855 C CA . HIS A 1 492 ? -10.573 -1.690 40.285 1.00 80.00 492 HIS A CA 1
ATOM 3856 C C . HIS A 1 492 ? -11.418 -2.961 40.054 1.00 80.00 492 HIS A C 1
ATOM 3858 O O . HIS A 1 492 ? -11.234 -3.673 39.077 1.00 80.00 492 HIS A O 1
ATOM 3864 N N . HIS A 1 493 ? -12.352 -3.266 40.961 1.00 80.69 493 HIS A N 1
ATOM 3865 C CA . HIS A 1 493 ? -13.227 -4.445 40.872 1.00 80.69 493 HIS A CA 1
ATOM 3866 C C . HIS A 1 493 ? -14.656 -4.106 40.420 1.00 80.69 493 HIS A C 1
ATOM 3868 O O . HIS A 1 493 ? -15.535 -4.966 40.480 1.00 80.69 493 HIS A O 1
ATOM 3874 N N . SER A 1 494 ? -14.916 -2.859 40.029 1.00 85.88 494 SER A N 1
ATOM 3875 C CA . SER A 1 494 ? -16.215 -2.437 39.511 1.00 85.88 494 SER A CA 1
ATOM 3876 C C . SER A 1 494 ? -16.324 -2.840 38.044 1.00 85.88 494 SER A C 1
ATOM 3878 O O . SER A 1 494 ? -15.433 -2.556 37.255 1.00 85.88 494 SER A O 1
ATOM 3880 N N . ASP A 1 495 ? -17.434 -3.459 37.655 1.00 87.00 495 ASP A N 1
ATOM 3881 C CA . ASP A 1 495 ? -17.711 -3.789 36.253 1.00 87.00 495 ASP A CA 1
ATOM 3882 C C . ASP A 1 495 ? -18.270 -2.562 35.503 1.00 87.00 495 ASP A C 1
ATOM 3884 O O . ASP A 1 495 ? -18.055 -2.388 34.301 1.00 87.00 495 ASP A O 1
ATOM 3888 N N . VAL A 1 496 ? -18.983 -1.685 36.223 1.00 89.88 496 VAL A N 1
ATOM 3889 C CA . VAL A 1 496 ? -19.550 -0.426 35.718 1.00 89.88 496 VAL A CA 1
ATOM 3890 C C . VAL A 1 496 ? -19.253 0.703 36.700 1.00 89.88 496 VAL A C 1
ATOM 3892 O O . VAL A 1 496 ? -19.429 0.536 37.904 1.00 89.88 496 VAL A O 1
ATOM 3895 N N . ILE A 1 497 ? -18.853 1.869 36.196 1.00 92.31 497 ILE A N 1
ATOM 3896 C CA . ILE A 1 497 ? -18.645 3.084 36.990 1.00 92.31 497 ILE A CA 1
ATOM 3897 C C . ILE A 1 497 ? -19.573 4.177 36.471 1.00 92.31 497 ILE A C 1
ATOM 3899 O O . ILE A 1 497 ? -19.520 4.526 35.291 1.00 92.31 497 ILE A O 1
ATOM 3903 N N . ILE A 1 498 ? -20.416 4.717 37.348 1.00 94.00 498 ILE A N 1
ATOM 3904 C CA . ILE A 1 498 ? -21.363 5.787 37.017 1.00 94.00 498 ILE A CA 1
ATOM 3905 C C . ILE A 1 498 ? -20.868 7.100 37.618 1.00 94.00 498 ILE A C 1
ATOM 3907 O O . ILE A 1 498 ? -20.486 7.150 38.784 1.00 94.00 498 ILE A O 1
ATOM 3911 N N . ILE A 1 499 ? -20.873 8.163 36.818 1.00 93.38 499 ILE A N 1
ATOM 3912 C CA . ILE A 1 499 ? -20.488 9.511 37.237 1.00 93.38 499 ILE A CA 1
ATOM 3913 C C . ILE A 1 499 ? -21.618 10.461 36.841 1.00 93.38 499 ILE A C 1
ATOM 3915 O O . ILE A 1 499 ? -21.818 10.743 35.656 1.00 93.38 499 ILE A O 1
ATOM 3919 N N . ASP A 1 500 ? -22.386 10.908 37.833 1.00 90.50 500 ASP A N 1
ATOM 3920 C CA . ASP A 1 500 ? -23.487 11.857 37.643 1.00 90.50 500 ASP A CA 1
ATOM 3921 C C . ASP A 1 500 ? -23.003 13.323 37.634 1.00 90.50 500 ASP A C 1
ATOM 3923 O O . ASP A 1 500 ? -21.995 13.656 38.252 1.00 90.50 500 ASP A O 1
ATOM 3927 N N . GLU A 1 501 ? -23.737 14.193 36.935 1.00 83.75 501 GLU A N 1
ATOM 3928 C CA . GLU A 1 501 ? -23.473 15.638 36.776 1.00 83.75 501 GLU A CA 1
ATOM 3929 C C . GLU A 1 501 ? -22.067 16.017 36.252 1.00 83.75 501 GLU A C 1
ATOM 3931 O O . GLU A 1 501 ? -21.412 16.917 36.774 1.00 83.75 501 GLU A O 1
ATOM 3936 N N . VAL A 1 502 ? -21.614 15.408 35.150 1.00 86.69 502 VAL A N 1
ATOM 3937 C CA . VAL A 1 502 ? -20.431 15.900 34.418 1.00 86.69 502 VAL A CA 1
ATOM 3938 C C . VAL A 1 502 ? -20.807 17.160 33.632 1.00 86.69 502 VAL A C 1
ATOM 3940 O O . VAL A 1 502 ? -21.614 17.112 32.695 1.00 86.69 502 VAL A O 1
ATOM 3943 N N . GLY A 1 503 ? -20.229 18.304 34.006 1.00 84.62 503 GLY A N 1
ATOM 3944 C CA . GLY A 1 503 ? -20.698 19.607 33.544 1.00 84.62 503 GLY A CA 1
ATOM 3945 C C . GLY A 1 503 ? -19.615 20.687 33.421 1.00 84.62 503 GLY A C 1
ATOM 3946 O O . GLY A 1 503 ? -18.455 20.398 33.118 1.00 84.62 503 GLY A O 1
ATOM 3947 N N . PRO A 1 504 ? -19.986 21.974 33.589 1.00 81.44 504 PRO A N 1
ATOM 3948 C CA . PRO A 1 504 ? -19.085 23.100 33.339 1.00 81.44 504 PRO A CA 1
ATOM 3949 C C . PRO A 1 504 ? -17.820 23.122 34.208 1.00 81.44 504 PRO A C 1
ATOM 3951 O O . PRO A 1 504 ? -16.794 23.629 33.755 1.00 81.44 504 PRO A O 1
ATOM 3954 N N . LEU A 1 505 ? -17.873 22.598 35.439 1.00 83.06 505 LEU A N 1
ATOM 3955 C CA . LEU A 1 505 ? -16.705 22.529 36.324 1.00 83.06 505 LEU A CA 1
ATOM 3956 C C . LEU A 1 505 ? -15.677 21.534 35.780 1.00 83.06 505 LEU A C 1
ATOM 3958 O O . LEU A 1 505 ? -14.509 21.882 35.599 1.00 83.06 505 LEU A O 1
ATOM 3962 N N . GLU A 1 506 ? -16.130 20.341 35.402 1.00 88.38 506 GLU A N 1
ATOM 3963 C CA . GLU A 1 506 ? -15.296 19.302 34.808 1.00 88.38 506 GLU A CA 1
ATOM 3964 C C . GLU A 1 506 ? -14.701 19.792 33.492 1.00 88.38 506 GLU A C 1
ATOM 3966 O O . GLU A 1 506 ? -13.515 19.585 33.252 1.00 88.38 506 GLU A O 1
ATOM 3971 N N . LEU A 1 507 ? -15.467 20.537 32.682 1.00 84.25 507 LEU A N 1
ATOM 3972 C CA . LEU A 1 507 ? -14.995 21.192 31.454 1.00 84.25 507 LEU A CA 1
ATOM 3973 C C . LEU A 1 507 ? -13.923 22.271 31.698 1.00 84.25 507 LEU A C 1
ATOM 3975 O O . LEU A 1 507 ? -13.066 22.468 30.835 1.00 84.25 507 LEU A O 1
ATOM 3979 N N . LYS A 1 508 ? -13.861 22.868 32.892 1.00 83.44 508 LYS A N 1
ATOM 3980 C CA . LYS A 1 508 ? -12.823 23.828 33.319 1.00 83.44 508 LYS A CA 1
ATOM 3981 C C . LYS A 1 508 ? -11.645 23.198 34.084 1.00 83.44 508 LYS A C 1
ATOM 3983 O O . LYS A 1 508 ? -10.828 23.927 34.635 1.00 83.44 508 LYS A O 1
ATOM 3988 N N . ASN A 1 509 ? -11.521 21.867 34.079 1.00 83.12 509 ASN A N 1
ATOM 3989 C CA . ASN A 1 509 ? -10.505 21.095 34.822 1.00 83.12 509 ASN A CA 1
ATOM 3990 C C . ASN A 1 509 ? -10.688 21.128 36.352 1.00 83.12 509 ASN A C 1
ATOM 3992 O O . ASN A 1 509 ? -9.722 20.966 37.092 1.00 83.12 509 ASN A O 1
ATOM 3996 N N . GLN A 1 510 ? -11.914 21.348 36.827 1.00 83.94 510 GLN A N 1
ATOM 3997 C CA . GLN A 1 510 ? -12.272 21.392 38.248 1.00 83.94 510 GLN A CA 1
ATOM 3998 C C . GLN A 1 510 ? -13.258 20.261 38.588 1.00 83.94 510 GLN A C 1
ATOM 4000 O O . GLN A 1 510 ? -13.593 19.447 37.723 1.00 83.94 510 GLN A O 1
ATOM 4005 N N . GLY A 1 511 ? -13.711 20.196 39.843 1.00 85.81 511 GLY A N 1
ATOM 4006 C CA . GLY A 1 511 ? -14.668 19.185 40.295 1.00 85.81 511 GLY A CA 1
ATOM 4007 C C . GLY A 1 511 ? -14.105 17.774 40.140 1.00 85.81 511 GLY A C 1
ATOM 4008 O O . GLY A 1 511 ? -13.012 17.473 40.617 1.00 85.81 511 GLY A O 1
ATOM 4009 N N . TRP A 1 512 ? -14.820 16.916 39.418 1.00 89.19 512 TRP A N 1
ATOM 4010 C CA . TRP A 1 512 ? -14.436 15.510 39.248 1.00 89.19 512 TRP A CA 1
ATOM 4011 C C . TRP A 1 512 ? -13.385 15.268 38.154 1.00 89.19 512 TRP A C 1
ATOM 4013 O O . TRP A 1 512 ? -13.032 14.121 37.884 1.00 89.19 512 TRP A O 1
ATOM 4023 N N . HIS A 1 513 ? -12.880 16.319 37.496 1.00 86.94 513 HIS A N 1
ATOM 4024 C CA . HIS A 1 513 ? -12.076 16.196 36.277 1.00 86.94 513 HIS A CA 1
ATOM 4025 C C . HIS A 1 513 ? -10.859 15.263 36.389 1.00 86.94 513 HIS A C 1
ATOM 4027 O O . HIS A 1 513 ? -10.645 14.453 35.481 1.00 86.94 513 HIS A O 1
ATOM 4033 N N . SER A 1 514 ? -10.073 15.373 37.466 1.00 86.81 514 SER A N 1
ATOM 4034 C CA . SER A 1 514 ? -8.883 14.536 37.675 1.00 86.81 514 SER A CA 1
ATOM 4035 C C . SER A 1 514 ? -9.262 13.060 37.752 1.00 86.81 514 SER A C 1
ATOM 4037 O O . SER A 1 514 ? -8.735 12.251 36.996 1.00 86.81 514 SER A O 1
ATOM 4039 N N . ARG A 1 515 ? -10.268 12.734 38.569 1.00 89.00 515 ARG A N 1
ATOM 4040 C CA . ARG A 1 515 ? -10.756 11.362 38.742 1.00 89.00 515 ARG A CA 1
ATOM 4041 C C . ARG A 1 515 ? -11.406 10.803 37.488 1.00 89.00 515 ARG A C 1
ATOM 4043 O O . ARG A 1 515 ? -11.185 9.645 37.173 1.00 89.00 515 ARG A O 1
ATOM 4050 N N . ILE A 1 516 ? -12.160 11.608 36.737 1.00 88.62 516 ILE A N 1
ATOM 4051 C CA . ILE A 1 516 ? -12.718 11.172 35.447 1.00 88.62 516 ILE A CA 1
ATOM 4052 C C . ILE A 1 516 ? -11.586 10.809 34.479 1.00 88.62 516 ILE A C 1
ATOM 4054 O O . ILE A 1 516 ? -11.677 9.786 33.811 1.00 88.62 516 ILE A O 1
ATOM 4058 N N . SER A 1 517 ? -10.525 11.620 34.413 1.00 85.06 517 SER A N 1
ATOM 4059 C CA . SER A 1 517 ? -9.379 11.356 33.531 1.00 85.06 517 SER A CA 1
ATOM 4060 C C . SER A 1 517 ? -8.637 10.080 33.941 1.00 85.06 517 SER A C 1
ATOM 4062 O O . SER A 1 517 ? -8.443 9.206 33.106 1.00 85.06 517 SER A O 1
ATOM 4064 N N . GLU A 1 518 ? -8.328 9.923 35.232 1.00 85.81 518 GLU A N 1
ATOM 4065 C CA . GLU A 1 518 ? -7.696 8.711 35.776 1.00 85.81 518 GLU A CA 1
ATOM 4066 C C . GLU A 1 518 ? -8.547 7.461 35.514 1.00 85.81 518 GLU A C 1
ATOM 4068 O O . GLU A 1 518 ? -8.058 6.450 35.017 1.00 85.81 518 GLU A O 1
ATOM 4073 N N . LEU A 1 519 ? -9.851 7.539 35.792 1.00 85.19 519 LEU A N 1
ATOM 4074 C CA . LEU A 1 519 ? -10.768 6.435 35.551 1.00 85.19 519 LEU A CA 1
ATOM 4075 C C . LEU A 1 519 ? -10.894 6.109 34.068 1.00 85.19 519 LEU A C 1
ATOM 4077 O O . LEU A 1 519 ? -11.117 4.950 33.762 1.00 85.19 519 LEU A O 1
ATOM 4081 N N . LEU A 1 520 ? -10.788 7.072 33.152 1.00 82.38 520 LEU A N 1
ATOM 4082 C CA . LEU A 1 520 ? -10.823 6.805 31.711 1.00 82.38 520 LEU A CA 1
ATOM 4083 C C . LEU A 1 520 ? -9.541 6.136 31.196 1.00 82.38 520 LEU A C 1
ATOM 4085 O O . LEU A 1 520 ? -9.622 5.403 30.208 1.00 82.38 520 LEU A O 1
ATOM 4089 N N . ASP A 1 521 ? -8.406 6.368 31.857 1.00 75.12 521 ASP A N 1
ATOM 4090 C CA . ASP A 1 521 ? -7.107 5.792 31.499 1.00 75.12 521 ASP A CA 1
ATOM 4091 C C . ASP A 1 521 ? -6.938 4.341 31.995 1.00 75.12 521 ASP A C 1
ATOM 4093 O O . ASP A 1 521 ? -6.204 3.563 31.383 1.00 75.12 521 ASP A O 1
ATOM 4097 N N . GLU A 1 522 ? -7.652 3.940 33.052 1.00 71.38 522 GLU A N 1
ATOM 4098 C CA . GLU A 1 522 ? -7.661 2.551 33.529 1.00 71.38 522 GLU A CA 1
ATOM 4099 C C . GLU A 1 522 ? -8.401 1.595 32.559 1.00 71.38 522 GLU A C 1
ATOM 4101 O O . GLU A 1 522 ? -9.451 1.939 32.001 1.00 71.38 522 GLU A O 1
ATOM 4106 N N . PRO A 1 523 ? -7.920 0.360 32.344 1.00 62.94 523 PRO A N 1
ATOM 4107 C CA . PRO A 1 523 ? -8.640 -0.659 31.579 1.00 62.94 523 PRO A CA 1
ATOM 4108 C C . PRO A 1 523 ? -9.733 -1.367 32.413 1.00 62.94 523 PRO A C 1
ATOM 4110 O O . PRO A 1 523 ? -9.676 -1.407 33.637 1.00 62.94 523 PRO A O 1
ATOM 4113 N N . GLY A 1 524 ? -10.742 -1.951 31.749 1.00 70.38 524 GLY A N 1
ATOM 4114 C CA . GLY A 1 524 ? -11.632 -2.969 32.344 1.00 70.38 524 GLY A CA 1
ATOM 4115 C C . GLY A 1 524 ? -13.101 -2.573 32.565 1.00 70.38 524 GLY A C 1
ATOM 4116 O O . GLY A 1 524 ? -13.998 -3.264 32.086 1.00 70.38 524 GLY A O 1
ATOM 4117 N N . ALA A 1 525 ? -13.400 -1.462 33.245 1.00 81.06 525 ALA A N 1
ATOM 4118 C CA . ALA A 1 525 ? -14.789 -1.164 33.642 1.00 81.06 525 ALA A CA 1
ATOM 4119 C C . ALA A 1 525 ? -15.577 -0.356 32.591 1.00 81.06 525 ALA A C 1
ATOM 4121 O O . ALA A 1 525 ? -15.058 0.557 31.964 1.00 81.06 525 ALA A O 1
ATOM 4122 N N . THR A 1 526 ? -16.873 -0.588 32.410 1.00 87.12 526 THR A N 1
ATOM 4123 C CA . THR A 1 526 ? -17.707 0.288 31.555 1.00 87.12 526 THR A CA 1
ATOM 4124 C C . THR A 1 526 ? -17.962 1.624 32.267 1.00 87.12 526 THR A C 1
ATOM 4126 O O . THR A 1 526 ? -18.344 1.617 33.432 1.00 87.12 526 THR A O 1
ATOM 4129 N N . ILE A 1 527 ? -17.774 2.778 31.610 1.00 90.06 527 ILE A N 1
ATOM 4130 C CA . ILE A 1 527 ? -18.064 4.099 32.220 1.00 90.06 527 ILE A CA 1
ATOM 4131 C C . ILE A 1 527 ? -19.393 4.642 31.715 1.00 90.06 527 ILE A C 1
ATOM 4133 O O . ILE A 1 527 ? -19.661 4.609 30.516 1.00 90.06 527 ILE A O 1
ATOM 4137 N N . ILE A 1 528 ? -20.189 5.203 32.622 1.00 92.31 528 ILE A N 1
ATOM 4138 C CA . ILE A 1 528 ? -21.421 5.926 32.318 1.00 92.31 528 ILE A CA 1
ATOM 4139 C C . ILE A 1 528 ? -21.290 7.356 32.841 1.00 92.31 528 ILE A C 1
ATOM 4141 O O . ILE A 1 528 ? -21.166 7.563 34.045 1.00 92.31 528 ILE A O 1
ATOM 4145 N N . LEU A 1 529 ? -21.325 8.340 31.942 1.00 92.75 529 LEU A N 1
ATOM 4146 C CA . LEU A 1 529 ? -21.276 9.764 32.278 1.00 92.75 529 LEU A CA 1
ATOM 4147 C C . LEU A 1 529 ? -22.656 10.386 32.085 1.00 92.75 529 LEU A C 1
ATOM 4149 O O . LEU A 1 529 ? -23.225 10.289 30.998 1.00 92.75 529 LEU A O 1
ATOM 4153 N N . ALA A 1 530 ? -23.179 11.062 33.102 1.00 91.75 530 ALA A N 1
ATOM 4154 C CA . ALA A 1 530 ? -24.392 11.858 32.969 1.00 91.75 530 ALA A CA 1
ATOM 4155 C C . ALA A 1 530 ? -24.025 13.288 32.574 1.00 91.75 530 ALA A C 1
ATOM 4157 O O . ALA A 1 530 ? -23.334 13.984 33.316 1.00 91.75 530 ALA A O 1
ATOM 4158 N N . VAL A 1 531 ? -24.484 13.737 31.408 1.00 90.31 531 VAL A N 1
ATOM 4159 C CA . VAL A 1 531 ? -24.122 15.045 30.850 1.00 90.31 531 VAL A CA 1
ATOM 4160 C C . VAL A 1 531 ? -25.384 15.799 30.452 1.00 90.31 531 VAL A C 1
ATOM 4162 O O . VAL A 1 531 ? -26.376 15.224 30.010 1.00 90.31 531 VAL A O 1
ATOM 4165 N N . ARG A 1 532 ? -25.377 17.123 30.600 1.00 86.19 532 ARG A N 1
ATOM 4166 C CA . ARG A 1 532 ? -26.469 17.961 30.081 1.00 86.19 532 ARG A CA 1
ATOM 4167 C C . ARG A 1 532 ? -26.477 17.936 28.552 1.00 86.19 532 ARG A C 1
ATOM 4169 O O . ARG A 1 532 ? -25.413 17.977 27.930 1.00 86.19 532 ARG A O 1
ATOM 4176 N N . ARG A 1 533 ? -27.664 17.948 27.938 1.00 84.69 533 ARG A N 1
ATOM 4177 C CA . ARG A 1 533 ? -27.814 17.908 26.470 1.00 84.69 533 ARG A CA 1
ATOM 4178 C C . ARG A 1 533 ? -26.979 18.972 25.754 1.00 84.69 533 ARG A C 1
ATOM 4180 O O . ARG A 1 533 ? -26.257 18.649 24.814 1.00 84.69 533 ARG A O 1
ATOM 4187 N N . SER A 1 534 ? -26.967 20.201 26.266 1.00 85.00 534 SER A N 1
ATOM 4188 C CA . SER A 1 534 ? -26.168 21.301 25.711 1.00 85.00 534 SER A CA 1
ATOM 4189 C C . SER A 1 534 ? -24.648 21.088 25.778 1.00 85.00 534 SER A C 1
ATOM 4191 O O . SER A 1 534 ? -23.942 21.546 24.888 1.00 85.00 534 SER A O 1
ATOM 4193 N N . LEU A 1 535 ? -24.142 20.368 26.784 1.00 86.62 535 LEU A N 1
ATOM 4194 C CA . LEU A 1 535 ? -22.702 20.193 27.047 1.00 86.62 535 LEU A CA 1
ATOM 4195 C C . LEU A 1 535 ? -22.144 18.866 26.522 1.00 86.62 535 LEU A C 1
ATOM 4197 O O . LEU A 1 535 ? -20.952 18.590 26.628 1.00 86.62 535 LEU A O 1
ATOM 4201 N N . THR A 1 536 ? -23.004 18.028 25.948 1.00 85.69 536 THR A N 1
ATOM 4202 C CA . THR A 1 536 ? -22.662 16.666 25.525 1.00 85.69 536 THR A CA 1
ATOM 4203 C C . THR A 1 536 ? -21.497 16.649 24.532 1.00 85.69 536 THR A C 1
ATOM 4205 O O . THR A 1 536 ? -20.563 15.860 24.674 1.00 85.69 536 THR A O 1
ATOM 4208 N N . ARG A 1 537 ? -21.516 17.556 23.549 1.00 83.62 537 ARG A N 1
ATOM 4209 C CA . ARG A 1 537 ? -20.458 17.653 22.538 1.00 83.62 537 ARG A CA 1
ATOM 4210 C C . ARG A 1 537 ? -19.119 18.070 23.146 1.00 83.62 537 ARG A C 1
ATOM 4212 O O . ARG A 1 537 ? -18.100 17.462 22.837 1.00 83.62 537 ARG A O 1
ATOM 4219 N N . GLU A 1 538 ? -19.134 19.063 24.028 1.00 84.69 538 GLU A N 1
ATOM 4220 C CA . GLU A 1 538 ? -17.931 19.580 24.687 1.00 84.69 538 GLU A CA 1
ATOM 4221 C C . GLU A 1 538 ? -17.278 18.523 25.584 1.00 84.69 538 GLU A C 1
ATOM 4223 O O . GLU A 1 538 ? -16.058 18.378 25.572 1.00 84.69 538 GLU A O 1
ATOM 4228 N N . VAL A 1 539 ? -18.075 17.729 26.309 1.00 84.56 539 VAL A N 1
ATOM 4229 C CA . VAL A 1 539 ? -17.566 16.637 27.159 1.00 84.56 539 VAL A CA 1
ATOM 4230 C C . VAL A 1 539 ? -16.942 15.520 26.317 1.00 84.56 539 VAL A C 1
ATOM 4232 O O . VAL A 1 539 ? -15.845 15.059 26.635 1.00 84.56 539 VAL A O 1
ATOM 4235 N N . ILE A 1 540 ? -17.589 15.118 25.216 1.00 82.38 540 ILE A N 1
ATOM 4236 C CA . ILE A 1 540 ? -17.046 14.108 24.290 1.00 82.38 540 ILE A CA 1
ATOM 4237 C C . ILE A 1 540 ? -15.712 14.572 23.688 1.00 82.38 540 ILE A C 1
ATOM 4239 O O . ILE A 1 540 ? -14.772 13.780 23.587 1.00 82.38 540 ILE A O 1
ATOM 4243 N N . GLU A 1 541 ? -15.621 15.845 23.296 1.00 78.94 541 GLU A N 1
ATOM 4244 C CA . GLU A 1 541 ? -14.398 16.431 22.744 1.00 78.94 541 GLU A CA 1
ATOM 4245 C C . GLU A 1 541 ? -13.295 16.541 23.808 1.00 78.94 541 GLU A C 1
ATOM 4247 O O . GLU A 1 541 ? -12.153 16.161 23.539 1.00 78.94 541 GLU A O 1
ATOM 4252 N N . LYS A 1 542 ? -13.630 16.988 25.026 1.00 81.69 542 LYS A N 1
ATOM 4253 C CA . LYS A 1 542 ? -12.671 17.172 26.121 1.00 81.69 542 LYS A CA 1
ATOM 4254 C C . LYS A 1 542 ? -11.999 15.871 26.553 1.00 81.69 542 LYS A C 1
ATOM 4256 O O . LYS A 1 542 ? -10.781 15.836 26.699 1.00 81.69 542 LYS A O 1
ATOM 4261 N N . TYR A 1 543 ? -12.789 14.823 26.763 1.00 79.50 543 TYR A N 1
ATOM 4262 C CA . TYR A 1 543 ? -12.299 13.531 27.249 1.00 79.50 543 TYR A CA 1
ATOM 4263 C C . TYR A 1 543 ? -11.928 12.563 26.118 1.00 79.50 543 TYR A C 1
ATOM 4265 O O . TYR A 1 543 ? -11.645 11.397 26.372 1.00 79.50 543 TYR A O 1
ATOM 4273 N N . ASN A 1 544 ? -11.912 13.039 24.865 1.00 72.31 544 ASN A N 1
ATOM 4274 C CA . ASN A 1 544 ? -11.548 12.264 23.680 1.00 72.31 544 ASN A CA 1
ATOM 4275 C C . ASN A 1 544 ? -12.313 10.927 23.592 1.00 72.31 544 ASN A C 1
ATOM 4277 O O . ASN A 1 544 ? -11.710 9.856 23.512 1.00 72.31 544 ASN A O 1
ATOM 4281 N N . LEU A 1 545 ? -13.651 11.005 23.571 1.00 78.19 545 LEU A N 1
ATOM 4282 C CA . LEU A 1 545 ? -14.571 9.858 23.609 1.00 78.19 545 LEU A CA 1
ATOM 4283 C C . LEU A 1 545 ? -15.262 9.572 22.249 1.00 78.19 545 LEU A C 1
ATOM 4285 O O . LEU A 1 545 ? -16.492 9.566 22.171 1.00 78.19 545 LEU A O 1
ATOM 4289 N N . PRO A 1 546 ? -14.538 9.314 21.139 1.00 54.81 546 PRO A N 1
ATOM 4290 C CA . PRO A 1 546 ? -15.120 9.238 19.791 1.00 54.81 546 PRO A CA 1
ATOM 4291 C C . PRO A 1 546 ? -16.027 8.016 19.546 1.00 54.81 546 PRO A C 1
ATOM 4293 O O . PRO A 1 546 ? -16.660 7.939 18.494 1.00 54.81 546 PRO A O 1
ATOM 4296 N N . GLY A 1 547 ? -16.065 7.055 20.475 1.00 66.19 547 GLY A N 1
ATOM 4297 C CA . GLY A 1 547 ? -16.910 5.857 20.429 1.00 66.19 547 GLY A CA 1
ATOM 4298 C C . GLY A 1 547 ? -17.999 5.817 21.503 1.00 66.19 547 GLY A C 1
ATOM 4299 O O . GLY A 1 547 ? -18.574 4.751 21.716 1.00 66.19 547 GLY A O 1
ATOM 4300 N N . ALA A 1 548 ? -18.251 6.931 22.203 1.00 78.62 548 ALA A N 1
ATOM 4301 C CA . ALA A 1 548 ? -19.248 6.961 23.263 1.00 78.62 548 ALA A CA 1
ATOM 4302 C C . ALA A 1 548 ? -20.667 6.734 22.724 1.00 78.62 548 ALA A C 1
ATOM 4304 O O . ALA A 1 548 ? -21.080 7.342 21.735 1.00 78.62 548 ALA A O 1
ATOM 4305 N N . VAL A 1 549 ? -21.425 5.868 23.395 1.00 82.62 549 VAL A N 1
ATOM 4306 C CA . VAL A 1 549 ? -22.830 5.607 23.072 1.00 82.62 549 VAL A CA 1
ATOM 4307 C C . VAL A 1 549 ? -23.690 6.650 23.773 1.00 82.62 549 VAL A C 1
ATOM 4309 O O . VAL A 1 549 ? -23.699 6.730 24.999 1.00 82.62 549 VAL A O 1
ATOM 4312 N N . LEU A 1 550 ? -24.410 7.453 22.993 1.00 83.88 550 LEU A N 1
ATOM 4313 C CA . LEU A 1 550 ? -25.324 8.467 23.508 1.00 83.88 550 LEU A CA 1
ATOM 4314 C C . LEU A 1 550 ? -26.682 7.851 23.840 1.00 83.88 550 LEU A C 1
ATOM 4316 O O . LEU A 1 550 ? -27.324 7.262 22.971 1.00 83.88 550 LEU A O 1
ATOM 4320 N N . LEU A 1 551 ? -27.116 8.014 25.088 1.00 84.69 551 LEU A N 1
ATOM 4321 C CA . LEU A 1 551 ? -28.405 7.551 25.590 1.00 84.69 551 LEU A CA 1
ATOM 4322 C C . LEU A 1 551 ? -29.234 8.757 26.022 1.00 84.69 551 LEU A C 1
ATOM 4324 O O . LEU A 1 551 ? -28.879 9.443 26.975 1.00 84.69 551 LEU A O 1
ATOM 4328 N N . ASP A 1 552 ? -30.332 9.017 25.320 1.00 83.25 552 ASP A N 1
ATOM 4329 C CA . ASP A 1 552 ? -31.261 10.086 25.680 1.00 83.25 552 ASP A CA 1
ATOM 4330 C C . ASP A 1 552 ? -32.308 9.570 26.675 1.00 83.25 552 ASP A C 1
ATOM 4332 O O . ASP A 1 552 ? -32.964 8.558 26.418 1.00 83.25 552 ASP A O 1
ATOM 4336 N N . VAL A 1 553 ? -32.471 10.257 27.806 1.00 83.44 553 VAL A N 1
ATOM 4337 C CA . VAL A 1 553 ? -33.399 9.856 28.877 1.00 83.44 553 VAL A CA 1
ATOM 4338 C C . VAL A 1 553 ? -34.864 9.895 28.431 1.00 83.44 553 VAL A C 1
ATOM 4340 O O . VAL A 1 553 ? -35.644 9.062 28.889 1.00 83.44 553 VAL A O 1
ATOM 4343 N N . ALA A 1 554 ? -35.243 10.790 27.511 1.00 74.69 554 ALA A N 1
ATOM 4344 C CA . ALA A 1 554 ? -36.627 10.912 27.042 1.00 74.69 554 ALA A CA 1
ATOM 4345 C C . ALA A 1 554 ? -37.051 9.778 26.095 1.00 74.69 554 ALA A C 1
ATOM 4347 O O . ALA A 1 554 ? -38.220 9.398 26.054 1.00 74.69 554 ALA A O 1
ATOM 4348 N N . ALA A 1 555 ? -36.103 9.238 25.327 1.00 68.62 555 ALA A N 1
ATOM 4349 C CA . ALA A 1 555 ? -36.352 8.199 24.324 1.00 68.62 555 ALA A CA 1
ATOM 4350 C C . ALA A 1 555 ? -35.878 6.799 24.762 1.00 68.62 555 ALA A C 1
ATOM 4352 O O . ALA A 1 555 ? -36.174 5.804 24.098 1.00 68.62 555 ALA A O 1
ATOM 4353 N N . GLY A 1 556 ? -35.095 6.716 25.840 1.00 67.50 556 GLY A N 1
ATOM 4354 C CA . GLY A 1 556 ? -34.366 5.517 26.236 1.00 67.50 556 GLY A CA 1
ATOM 4355 C C . GLY A 1 556 ? -35.130 4.606 27.194 1.00 67.50 556 GLY A C 1
ATOM 4356 O O . GLY A 1 556 ? -35.400 4.968 28.340 1.00 67.50 556 GLY A O 1
ATOM 4357 N N . ASP A 1 557 ? -35.368 3.363 26.772 1.00 78.31 557 ASP A N 1
ATOM 4358 C CA . ASP A 1 557 ? -35.807 2.291 27.668 1.00 78.31 557 ASP A CA 1
ATOM 4359 C C . ASP A 1 557 ? -34.646 1.840 28.575 1.00 78.31 557 ASP A C 1
ATOM 4361 O O . ASP A 1 557 ? -33.706 1.162 28.138 1.00 78.31 557 ASP A O 1
ATOM 4365 N N . VAL A 1 558 ? -34.726 2.213 29.858 1.00 84.31 558 VAL A N 1
ATOM 4366 C CA . VAL A 1 558 ? -33.745 1.868 30.903 1.00 84.31 558 VAL A CA 1
ATOM 4367 C C . VAL A 1 558 ? -33.530 0.354 30.983 1.00 84.31 558 VAL A C 1
ATOM 4369 O O . VAL A 1 558 ? -32.408 -0.096 31.200 1.00 84.31 558 VAL A O 1
ATOM 4372 N N . VAL A 1 559 ? -34.588 -0.445 30.799 1.00 82.81 559 VAL A N 1
ATOM 4373 C CA . VAL A 1 559 ? -34.542 -1.906 30.960 1.00 82.81 559 VAL A CA 1
ATOM 4374 C C . VAL A 1 559 ? -33.709 -2.533 29.850 1.00 82.81 559 VAL A C 1
ATOM 4376 O O . VAL A 1 559 ? -32.829 -3.357 30.113 1.00 82.81 559 VAL A O 1
ATOM 4379 N N . LYS A 1 560 ? -33.934 -2.092 28.610 1.00 82.44 560 LYS A N 1
ATOM 4380 C CA . LYS A 1 560 ? -33.142 -2.520 27.455 1.00 82.44 560 LYS A CA 1
ATOM 4381 C C . LYS A 1 560 ? -31.677 -2.106 27.596 1.00 82.44 560 LYS A C 1
ATOM 4383 O O . LYS A 1 560 ? -30.794 -2.926 27.351 1.00 82.44 560 LYS A O 1
ATOM 4388 N N . CYS A 1 561 ? -31.418 -0.876 28.047 1.00 83.56 561 CYS A N 1
ATOM 4389 C CA . CYS A 1 561 ? -30.056 -0.389 28.280 1.00 83.56 561 CYS A CA 1
ATOM 4390 C C . CYS A 1 561 ? -29.339 -1.208 29.363 1.00 83.56 561 CYS A C 1
ATOM 4392 O O . CYS A 1 561 ? -28.202 -1.627 29.166 1.00 83.56 561 CYS A O 1
ATOM 4394 N N . ALA A 1 562 ? -30.012 -1.503 30.480 1.00 85.62 562 ALA A N 1
ATOM 4395 C CA . ALA A 1 562 ? -29.459 -2.333 31.547 1.00 85.62 562 ALA A CA 1
ATOM 4396 C C . ALA A 1 562 ? -29.095 -3.742 31.051 1.00 85.62 562 ALA A C 1
ATOM 4398 O O . ALA A 1 562 ? -28.052 -4.279 31.418 1.00 85.62 562 ALA A O 1
ATOM 4399 N N . ALA A 1 563 ? -29.933 -4.339 30.195 1.00 82.94 563 ALA A N 1
ATOM 4400 C CA . ALA A 1 563 ? -29.657 -5.639 29.591 1.00 82.94 563 ALA A CA 1
ATOM 4401 C C . ALA A 1 563 ? -28.447 -5.601 28.641 1.00 82.94 563 ALA A C 1
ATOM 4403 O O . ALA A 1 563 ? -27.620 -6.510 28.678 1.00 82.94 563 ALA A O 1
ATOM 4404 N N . GLU A 1 564 ? -28.317 -4.550 27.826 1.00 83.50 564 GLU A N 1
ATOM 4405 C CA . GLU A 1 564 ? -27.171 -4.371 26.928 1.00 83.50 564 GLU A CA 1
ATOM 4406 C C . GLU A 1 564 ? -25.861 -4.196 27.707 1.00 83.50 564 GLU A C 1
ATOM 4408 O O . GLU A 1 564 ? -24.880 -4.881 27.419 1.00 83.50 564 GLU A O 1
ATOM 4413 N N . ILE A 1 565 ? -25.852 -3.335 28.729 1.00 84.44 565 ILE A N 1
ATOM 4414 C CA . ILE A 1 565 ? -24.667 -3.080 29.559 1.00 84.44 565 ILE A CA 1
ATOM 4415 C C . ILE A 1 565 ? -24.257 -4.346 30.323 1.00 84.44 565 ILE A C 1
ATOM 4417 O O . ILE A 1 565 ? -23.080 -4.701 30.310 1.00 84.44 565 ILE A O 1
ATOM 4421 N N . ALA A 1 566 ? -25.212 -5.078 30.906 1.00 82.81 566 ALA A N 1
ATOM 4422 C CA . ALA A 1 566 ? -24.930 -6.334 31.606 1.00 82.81 566 ALA A CA 1
ATOM 4423 C C . ALA A 1 566 ? -24.386 -7.436 30.674 1.00 82.81 566 ALA A C 1
ATOM 4425 O O . ALA A 1 566 ? -23.498 -8.197 31.050 1.00 82.81 566 ALA A O 1
ATOM 4426 N N . ALA A 1 567 ? -24.880 -7.526 29.435 1.00 80.19 567 ALA A N 1
ATOM 4427 C CA . ALA A 1 567 ? -24.354 -8.482 28.460 1.00 80.19 567 ALA A CA 1
ATOM 4428 C C . ALA A 1 567 ? -22.914 -8.148 28.028 1.00 80.19 567 ALA A C 1
ATOM 4430 O O . ALA A 1 567 ? -22.134 -9.046 27.705 1.00 80.19 567 ALA A O 1
ATOM 4431 N N . LEU A 1 568 ? -22.557 -6.860 28.004 1.00 74.94 568 LEU A N 1
ATOM 4432 C CA . LEU A 1 568 ? -21.206 -6.405 27.675 1.00 74.94 568 LEU A CA 1
ATOM 4433 C C . LEU A 1 568 ? -20.205 -6.719 28.787 1.00 74.94 568 LEU A C 1
ATOM 4435 O O . LEU A 1 568 ? -19.099 -7.157 28.476 1.00 74.94 568 LEU A O 1
ATOM 4439 N N . THR A 1 569 ? -20.590 -6.542 30.052 1.00 72.69 569 THR A N 1
ATOM 4440 C CA . THR A 1 569 ? -19.726 -6.860 31.197 1.00 72.69 569 THR A CA 1
ATOM 4441 C C . THR A 1 569 ? -19.495 -8.364 31.343 1.00 72.69 569 THR A C 1
ATOM 4443 O O . THR A 1 569 ? -18.357 -8.775 31.552 1.00 72.69 569 THR A O 1
ATOM 4446 N N . LEU A 1 570 ? -20.516 -9.201 31.123 1.00 66.94 570 LEU A N 1
ATOM 4447 C CA . LEU A 1 570 ? -20.369 -10.666 31.159 1.00 66.94 570 LEU A CA 1
ATOM 4448 C C . LEU A 1 570 ? -19.414 -11.198 30.074 1.00 66.94 570 LEU A C 1
ATOM 4450 O O . LEU A 1 570 ? -18.554 -12.023 30.365 1.00 66.94 570 LEU A O 1
ATOM 4454 N N . LYS A 1 571 ? -19.490 -10.672 28.842 1.00 60.00 571 LYS A N 1
ATOM 4455 C CA . LYS A 1 571 ? -18.547 -11.033 27.763 1.00 60.00 571 LYS A CA 1
ATOM 4456 C C . LYS A 1 571 ? -17.103 -10.622 28.056 1.00 60.00 571 LYS A C 1
ATOM 4458 O O . LYS A 1 571 ? -16.180 -11.281 27.588 1.00 60.00 571 LYS A O 1
ATOM 4463 N N . HIS A 1 572 ? -16.900 -9.521 28.781 1.00 58.59 572 HIS A N 1
ATOM 4464 C CA . HIS A 1 572 ? -15.559 -9.080 29.172 1.00 58.59 572 HIS A CA 1
ATOM 4465 C C . HIS A 1 572 ? -14.949 -10.044 30.199 1.00 58.59 572 HIS A C 1
ATOM 4467 O O . HIS A 1 572 ? -13.806 -10.458 30.042 1.00 58.59 572 HIS A O 1
ATOM 4473 N N . GLN A 1 573 ? -15.751 -10.494 31.171 1.00 55.97 573 GLN A N 1
ATOM 4474 C CA . GLN A 1 573 ? -15.332 -11.467 32.185 1.00 55.97 573 GLN A CA 1
ATOM 4475 C C . GLN A 1 573 ? -15.029 -12.865 31.610 1.00 55.97 573 GLN A C 1
ATOM 4477 O O . GLN A 1 573 ? -14.170 -13.565 32.142 1.00 55.97 573 GLN A O 1
ATOM 4482 N N . GLU A 1 574 ? -15.702 -13.288 30.532 1.00 52.06 574 GLU A N 1
ATOM 4483 C CA . GLU A 1 574 ? -15.383 -14.544 29.827 1.00 52.06 574 GLU A CA 1
ATOM 4484 C C . GLU A 1 574 ? -14.063 -14.461 29.047 1.00 52.06 574 GLU A C 1
ATOM 4486 O O . GLU A 1 574 ? -13.296 -15.421 29.045 1.00 52.06 574 GLU A O 1
ATOM 4491 N N . ASN A 1 575 ? -13.764 -13.311 28.433 1.00 45.66 575 ASN A N 1
ATOM 4492 C CA . ASN A 1 575 ? -12.519 -13.099 27.689 1.00 45.66 575 ASN A CA 1
ATOM 4493 C C . ASN A 1 575 ? -11.281 -12.925 28.585 1.00 45.66 575 ASN A C 1
ATOM 4495 O O . ASN A 1 575 ? -10.186 -13.186 28.113 1.00 45.66 575 ASN A O 1
ATOM 4499 N N . GLU A 1 576 ? -11.426 -12.480 29.837 1.00 44.25 576 GLU A N 1
ATOM 4500 C CA . GLU A 1 576 ? -10.311 -12.393 30.803 1.00 44.25 576 GLU A CA 1
ATOM 4501 C C . GLU A 1 576 ? -9.995 -13.736 31.489 1.00 44.25 576 GLU A C 1
ATOM 4503 O O . GLU A 1 576 ? -8.947 -13.888 32.116 1.00 44.25 576 GLU A O 1
ATOM 4508 N N . ARG A 1 577 ? -10.902 -14.720 31.401 1.00 37.62 577 ARG A N 1
ATOM 4509 C CA . ARG A 1 577 ? -10.713 -16.077 31.950 1.00 37.62 577 ARG A CA 1
ATOM 4510 C C . ARG A 1 577 ? -10.048 -17.054 30.972 1.00 37.62 577 ARG A C 1
ATOM 4512 O O . ARG A 1 577 ? -9.773 -18.187 31.370 1.00 37.62 577 ARG A O 1
ATOM 4519 N N . HIS A 1 578 ? -9.795 -16.627 29.737 1.00 32.97 578 HIS A N 1
ATOM 4520 C CA . HIS A 1 578 ? -9.099 -17.366 28.681 1.00 32.97 578 HIS A CA 1
ATOM 4521 C C . HIS A 1 578 ? -7.820 -16.637 28.282 1.00 32.97 578 HIS A C 1
ATOM 4523 O O . HIS A 1 578 ? -6.839 -17.347 27.963 1.00 32.97 578 HIS A O 1
#